Protein AF-A0A0L8VUY5-F1 (afdb_monomer_lite)

Foldseek 3Di:
DDVVVVVVVVVVVPDPDFWPLQPDPLLVLQLLLQCCVVVFPPDPRPDDDPVPRPNNPPDDDDDPPCLCVPQVDGSSNSSSLVSLVVVQVVCVVVVHDRIDHRNHGSFDQDVNFQQVLQLVLLVLQLVLLVVLLVVLVVVLVVVVVVPDPQLLSLLSVLSNQLSVLSNQLSVLSNSCRRHPDPVSVLSNLLSLLSNLLSLLLNLVCVLVVCSVPVVVNVVSVVVSVVVSVVVSVCCVVPNDPVVSVVSSVVSVVSSLVSLQSQLVVQVVLLVVLVVVVVDDDDPVDDSVVSNCLRRVLSNVLSVQLVVLVCLVVVFDADRVVSDTSSSSSSNSVSVSSNSVSSSSVSSSVQCVDPSSVVSVVVVVPPDPPPLVVVLVVVCVVPVDPCQSQPQPNDDPVGDDHHCVVVPPVVVCPVPDDPDPVPDQDVVNVVVVVCVVCVVVVVVVVVVVVVVVVVVVVPDPPDDDDDDDDDDDDDDDDDDDDDDDDDDDDD

Sequence (490 aa):
MRLAVVVTLLVHCFLVTCSPGDNLDEFIDCTYACEYNRRCPNSQINYIDPETNMFHDIEFFDTPPLYSKLLFWDCISDCDYQCQHIITRWRIDEEEEIYQFHGKWPFLRVLGTQEFFSTIFSIGNFIPHYKGFVKFSRIIREEGDRRRKNSRSILIWNYLYVTVAGMLAWTASSVFHCRDLIITEKLDYFFAGLTVLTGFHAIFARMTSMFLYPKIAQAFTASVAAIFALHILRLYVDWSYTYNMRFNIFFGVLQYILLIMLSCQNYHALQKQKLMGEFKKTAYSSFKGQIFKLCVIPILLVIVTTMAMSLELFDFFSYEWQIDAHALWHLCTIWPSWVLYDFFLEDYAYWGSESALNVLWQRMIPAPLDASLLREHAFQGTNDLSTVLSPSTFTDEGGYKPVLKYGLGYFNYGLVIDDEVYDYSVCDIIRGHVYDHFWCYFCCFMILFTIWLISLNWCPSSKKSKFDWSKKKDDFKMEGGDLEYQHVKI

Secondary structure (DSSP, 8-state):
--HHHHHHHHHHTT--PPPGGGG-HHHHHHHHHHHHHTT-TT-------TTT-TTTT--PPPPPHHHHHHH---HHHHHHHHHHHHHHHHHHHTTPPPPPBTTB-----BTTBSSHHHHHHHHHHHHHHHHHHHHHHHHHHHHHTSSS--TTHHHHHHHHHHHHHHHHHHHHHHHHHHS--HHHHHHHHHHHHHHHHHHHHHHHHHHTTGGG-HHHHHHHHHHHHHHHHHHHHHHHHS--HHHHHHHHHHHHHHHHHHHHHHHHHHHHHHHHHHHTT-----SS--HHHHHIIIIIHHHHHHHHHHHHHHHHHH--EETTTTEEHHHHHHHHHHHHHHHHHHHHHHHHHHHTSHHHHHHHHHHHS-SS--HHHHHHHHHHHH--HHHHH-TTS--TTTSPPPHHHH-GGGTGGGSS-S--TT---HHHHHHHHHHHTHHHHHHHHHHHHHHHHHHHH---------------------------------

pLDDT: mean 78.96, std 20.88, range [25.28, 98.56]

Structure (mmCIF, N/CA/C/O backbone):
data_AF-A0A0L8VUY5-F1
#
_entry.id   AF-A0A0L8VUY5-F1
#
loop_
_atom_site.group_PDB
_atom_site.id
_atom_site.type_symbol
_atom_site.label_atom_id
_atom_site.label_alt_id
_atom_site.label_comp_id
_atom_site.label_asym_id
_atom_site.label_entity_id
_atom_site.label_seq_id
_atom_site.pdbx_PDB_ins_code
_atom_site.Cartn_x
_atom_site.Cartn_y
_atom_site.Cartn_z
_atom_site.occupancy
_atom_site.B_iso_or_equiv
_atom_site.auth_seq_id
_atom_site.auth_comp_id
_atom_site.auth_asym_id
_atom_site.auth_atom_id
_atom_site.pdbx_PDB_model_num
ATOM 1 N N . MET A 1 1 ? 25.303 -9.170 22.964 1.00 45.38 1 MET A N 1
ATOM 2 C CA . MET A 1 1 ? 25.628 -8.822 21.560 1.00 45.38 1 MET A CA 1
ATOM 3 C C . MET A 1 1 ? 26.112 -7.387 21.521 1.00 45.38 1 MET A C 1
ATOM 5 O O . MET A 1 1 ? 25.454 -6.525 22.083 1.00 45.38 1 MET A O 1
ATOM 9 N N . ARG A 1 2 ? 27.319 -7.157 20.999 1.00 53.25 2 ARG A N 1
ATOM 10 C CA . ARG A 1 2 ? 28.037 -5.883 21.151 1.00 53.25 2 ARG A CA 1
ATOM 11 C C . ARG A 1 2 ? 27.450 -4.830 20.210 1.00 53.25 2 ARG A C 1
ATOM 13 O O . ARG A 1 2 ? 27.195 -5.144 19.054 1.00 53.25 2 ARG A O 1
ATOM 20 N N . LEU A 1 3 ? 27.308 -3.598 20.704 1.00 47.56 3 LEU A N 1
ATOM 21 C CA . LEU A 1 3 ? 26.887 -2.388 19.980 1.00 47.56 3 LEU A CA 1
ATOM 22 C C . LEU A 1 3 ? 27.551 -2.254 18.596 1.00 47.56 3 LEU A C 1
ATOM 24 O O . LEU A 1 3 ? 26.922 -1.785 17.661 1.00 47.56 3 LEU A O 1
ATOM 28 N N . ALA A 1 4 ? 28.778 -2.761 18.448 1.00 52.78 4 ALA A N 1
ATOM 29 C CA . ALA A 1 4 ? 29.483 -2.863 17.176 1.00 52.78 4 ALA A CA 1
ATOM 30 C C . ALA A 1 4 ? 28.695 -3.632 16.100 1.00 52.78 4 ALA A C 1
ATOM 32 O O . ALA A 1 4 ? 28.599 -3.135 14.998 1.00 52.78 4 ALA A O 1
ATOM 33 N N . VAL A 1 5 ? 28.056 -4.767 16.407 1.00 58.44 5 VAL A N 1
ATOM 34 C CA . VAL A 1 5 ? 27.259 -5.538 15.426 1.00 58.44 5 VAL A CA 1
ATOM 35 C C . VAL A 1 5 ? 26.013 -4.762 14.995 1.00 58.44 5 VAL A C 1
ATOM 37 O O . VAL A 1 5 ? 25.667 -4.759 13.821 1.00 58.44 5 VAL A O 1
ATOM 40 N N . VAL A 1 6 ? 25.371 -4.055 15.931 1.00 57.31 6 VAL A N 1
ATOM 41 C CA . VAL A 1 6 ? 24.210 -3.197 15.637 1.00 57.31 6 VAL A CA 1
ATOM 42 C C . VAL A 1 6 ? 24.633 -2.004 14.781 1.00 57.31 6 VAL A C 1
ATOM 44 O O . VAL A 1 6 ? 23.948 -1.672 13.825 1.00 57.31 6 VAL A O 1
ATOM 47 N N . VAL A 1 7 ? 25.785 -1.397 15.069 1.00 59.66 7 VAL A N 1
ATOM 48 C CA . VAL A 1 7 ? 26.344 -0.300 14.270 1.00 59.66 7 VAL A CA 1
ATOM 49 C C . VAL A 1 7 ? 26.810 -0.796 12.898 1.00 59.66 7 VAL A C 1
ATOM 51 O O . VAL A 1 7 ? 26.544 -0.124 11.915 1.00 59.66 7 VAL A O 1
ATOM 54 N N . THR A 1 8 ? 27.420 -1.977 12.777 1.00 49.09 8 THR A N 1
ATOM 55 C CA . THR A 1 8 ? 27.826 -2.547 11.480 1.00 49.09 8 THR A CA 1
ATOM 56 C C . THR A 1 8 ? 26.617 -2.915 10.616 1.00 49.09 8 THR A C 1
ATOM 58 O O . THR A 1 8 ? 26.648 -2.652 9.415 1.00 49.09 8 THR A O 1
ATOM 61 N N . LEU A 1 9 ? 25.539 -3.438 11.219 1.00 48.81 9 LEU A N 1
ATOM 62 C CA . LEU A 1 9 ? 24.253 -3.662 10.547 1.00 48.81 9 LEU A CA 1
ATOM 63 C C . LEU A 1 9 ? 23.602 -2.337 10.126 1.00 48.81 9 LEU A C 1
ATOM 65 O O . LEU A 1 9 ? 23.176 -2.208 8.987 1.00 48.81 9 LEU A O 1
ATOM 69 N N . LEU A 1 10 ? 23.590 -1.323 10.999 1.00 49.97 10 LEU A N 1
ATOM 70 C CA . LEU A 1 10 ? 23.050 0.002 10.677 1.00 49.97 10 LEU A CA 1
ATOM 71 C C . LEU A 1 10 ? 23.870 0.732 9.604 1.00 49.97 10 LEU A C 1
ATOM 73 O O . LEU A 1 10 ? 23.283 1.452 8.809 1.00 49.97 10 LEU A O 1
ATOM 77 N N . VAL A 1 11 ? 25.194 0.546 9.561 1.00 48.81 11 VAL A N 1
ATOM 78 C CA . VAL A 1 11 ? 26.086 1.150 8.555 1.00 48.81 11 VAL A CA 1
ATOM 79 C C . VAL A 1 11 ? 25.938 0.471 7.187 1.00 48.81 11 VAL A C 1
ATOM 81 O O . VAL A 1 11 ? 25.980 1.165 6.175 1.00 48.81 11 VAL A O 1
ATOM 84 N N . HIS A 1 12 ? 25.668 -0.841 7.130 1.00 44.97 12 HIS A N 1
ATOM 85 C CA . HIS A 1 12 ? 25.336 -1.521 5.866 1.00 44.97 12 HIS A CA 1
ATOM 86 C C . HIS A 1 12 ? 23.971 -1.102 5.295 1.00 44.97 12 HIS A C 1
ATOM 88 O O . HIS A 1 12 ? 23.782 -1.166 4.087 1.00 44.97 12 HIS A O 1
ATOM 94 N N . CYS A 1 13 ? 23.053 -0.576 6.115 1.00 45.94 13 CYS A N 1
ATOM 95 C CA . CYS A 1 13 ? 21.773 -0.028 5.646 1.00 45.94 13 CYS A CA 1
ATOM 96 C C . CYS A 1 13 ? 21.884 1.326 4.906 1.00 45.94 13 CYS A C 1
ATOM 98 O O . CYS A 1 13 ? 20.852 1.911 4.572 1.00 45.94 13 CYS A O 1
ATOM 100 N N . PHE A 1 14 ? 23.092 1.866 4.690 1.00 46.09 14 PHE A N 1
ATOM 101 C CA . PHE A 1 14 ? 23.304 3.152 4.005 1.00 46.09 14 PHE A CA 1
ATOM 102 C C . PHE A 1 14 ? 23.888 3.038 2.593 1.00 46.09 14 PHE A C 1
ATOM 104 O O . PHE A 1 14 ? 24.058 4.066 1.937 1.00 46.09 14 PHE A O 1
ATOM 111 N N . LEU A 1 15 ? 24.169 1.831 2.099 1.00 44.66 15 LEU A N 1
ATOM 112 C CA . LEU A 1 15 ? 24.541 1.645 0.700 1.00 44.66 15 LEU A CA 1
ATOM 113 C C . LEU A 1 15 ? 23.259 1.475 -0.117 1.00 44.66 15 LEU A C 1
ATOM 115 O O . LEU A 1 15 ? 22.697 0.390 -0.194 1.00 44.66 15 LEU A O 1
ATOM 119 N N . VAL A 1 16 ? 22.766 2.580 -0.680 1.00 52.66 16 VAL A N 1
ATOM 120 C CA . VAL A 1 16 ? 21.762 2.528 -1.747 1.00 52.66 16 VAL A CA 1
ATOM 121 C C . VAL A 1 16 ? 22.518 2.179 -3.020 1.00 52.66 16 VAL A C 1
ATOM 123 O O . VAL A 1 16 ? 23.128 3.046 -3.643 1.00 52.66 16 VAL A O 1
ATOM 126 N N . THR A 1 17 ? 22.558 0.898 -3.353 1.00 59.62 17 THR A N 1
ATOM 127 C CA . THR A 1 17 ? 23.050 0.432 -4.648 1.00 59.62 17 THR A CA 1
ATOM 128 C C . THR A 1 17 ? 21.897 0.497 -5.645 1.00 59.62 17 THR A C 1
ATOM 130 O O . THR A 1 17 ? 20.778 0.112 -5.308 1.00 59.62 17 THR A O 1
ATOM 133 N N . CYS A 1 18 ? 22.149 1.003 -6.854 1.00 72.50 18 CYS A N 1
ATOM 134 C CA . CYS A 1 18 ? 21.239 0.779 -7.980 1.00 72.50 18 CYS A CA 1
ATOM 135 C C . CYS A 1 18 ? 21.115 -0.726 -8.257 1.00 72.50 18 CYS A C 1
ATOM 137 O O . CYS A 1 18 ? 21.911 -1.525 -7.745 1.00 72.50 18 CYS A O 1
ATOM 139 N N . SER A 1 19 ? 20.108 -1.119 -9.036 1.00 86.19 19 SER A N 1
ATOM 140 C CA . SER A 1 19 ? 19.953 -2.527 -9.367 1.00 86.19 19 SER A CA 1
ATOM 141 C C . SER A 1 19 ? 21.180 -3.007 -10.149 1.00 86.19 19 SER A C 1
ATOM 143 O O . SER A 1 19 ? 21.638 -2.300 -11.047 1.00 86.19 19 SER A O 1
ATOM 145 N N . PRO A 1 20 ? 21.746 -4.186 -9.828 1.00 90.56 20 PRO A N 1
ATOM 146 C CA . PRO A 1 20 ? 22.964 -4.660 -10.482 1.00 90.56 20 PRO A CA 1
ATOM 147 C C . PRO A 1 20 ? 22.851 -4.741 -12.009 1.00 90.56 20 PRO A C 1
ATOM 149 O O . PRO A 1 20 ? 23.832 -4.467 -12.696 1.00 90.56 20 PRO A O 1
ATOM 152 N N . GLY A 1 21 ? 21.656 -5.048 -12.530 1.00 92.62 21 GLY A N 1
ATOM 153 C CA . GLY A 1 21 ? 21.383 -5.115 -13.965 1.00 92.62 21 GLY A CA 1
ATOM 154 C C . GLY A 1 21 ? 21.573 -3.784 -14.694 1.00 92.62 21 GLY A C 1
ATOM 155 O O . GLY A 1 21 ? 21.979 -3.790 -15.852 1.00 92.62 21 GLY A O 1
ATOM 156 N N . ASP A 1 22 ? 21.377 -2.652 -14.010 1.00 92.44 22 ASP A N 1
ATOM 157 C CA . ASP A 1 22 ? 21.511 -1.311 -14.601 1.00 92.44 22 ASP A CA 1
ATOM 158 C C . ASP A 1 22 ? 22.969 -0.965 -14.945 1.00 92.44 22 ASP A C 1
ATOM 160 O O . ASP A 1 22 ? 23.220 -0.065 -15.743 1.00 92.44 22 ASP A O 1
ATOM 164 N N . ASN A 1 23 ? 23.930 -1.667 -14.335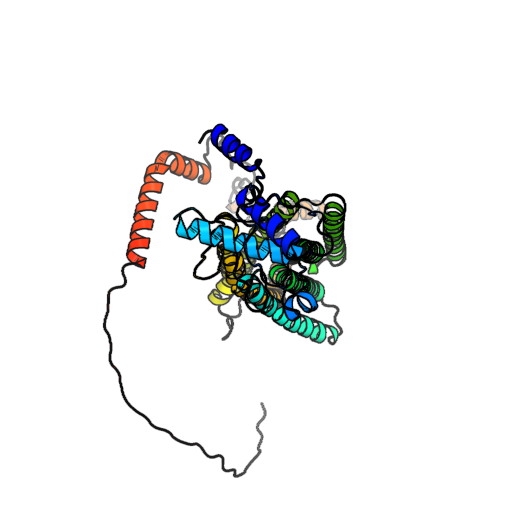 1.00 93.56 23 ASN A N 1
ATOM 165 C CA . ASN A 1 23 ? 25.363 -1.454 -14.539 1.00 93.56 23 ASN A CA 1
ATOM 166 C C . ASN A 1 23 ? 26.005 -2.506 -15.454 1.00 93.56 23 ASN A C 1
ATOM 168 O O . ASN A 1 23 ? 27.230 -2.528 -15.558 1.00 93.56 23 ASN A O 1
ATOM 172 N N . LEU A 1 24 ? 25.223 -3.409 -16.051 1.00 94.94 24 LEU A N 1
ATOM 173 C CA . LEU A 1 24 ? 25.758 -4.378 -17.003 1.00 94.94 24 LEU A CA 1
ATOM 174 C C . LEU A 1 24 ? 26.096 -3.673 -18.319 1.00 94.94 24 LEU A C 1
ATOM 176 O O . LEU A 1 24 ? 25.212 -3.087 -18.951 1.00 94.94 24 LEU A O 1
ATOM 180 N N . ASP A 1 25 ? 27.353 -3.774 -18.750 1.00 94.88 25 ASP A N 1
ATOM 181 C CA . ASP A 1 25 ? 27.808 -3.219 -20.029 1.00 94.88 25 ASP A CA 1
ATOM 182 C C . ASP A 1 25 ? 26.993 -3.818 -21.187 1.00 94.88 25 ASP A C 1
ATOM 184 O O . ASP A 1 25 ? 26.555 -3.102 -22.084 1.00 94.88 25 ASP A O 1
ATOM 188 N N . GLU A 1 26 ? 26.662 -5.110 -21.108 1.00 95.06 26 GLU A N 1
ATOM 189 C CA . GLU A 1 26 ? 25.863 -5.806 -22.115 1.00 95.06 26 GLU A CA 1
ATOM 190 C C . GLU A 1 26 ? 24.422 -5.276 -22.181 1.00 95.06 26 GLU A C 1
ATOM 192 O O . GLU A 1 26 ? 23.820 -5.211 -23.254 1.00 95.06 26 GLU A O 1
ATOM 197 N N . PHE A 1 27 ? 23.848 -4.874 -21.042 1.00 96.62 27 PHE A N 1
ATOM 198 C CA . PHE A 1 27 ? 22.516 -4.270 -21.007 1.00 96.62 27 PHE A CA 1
ATOM 199 C C . PHE A 1 27 ? 22.527 -2.881 -21.652 1.00 96.62 27 PHE A C 1
ATOM 201 O O . PHE A 1 27 ? 21.673 -2.584 -22.493 1.00 96.62 27 PHE A O 1
ATOM 208 N N . ILE A 1 28 ? 23.527 -2.061 -21.322 1.00 95.44 28 ILE A N 1
ATOM 209 C CA . ILE A 1 28 ? 23.711 -0.729 -21.908 1.00 95.44 28 ILE A CA 1
ATOM 210 C C . ILE A 1 28 ? 23.918 -0.847 -23.425 1.00 95.44 28 ILE A C 1
ATOM 212 O O . ILE A 1 28 ? 23.200 -0.206 -24.196 1.00 95.44 28 ILE A O 1
ATOM 216 N N . ASP A 1 29 ? 24.806 -1.732 -23.873 1.00 96.00 29 ASP A N 1
ATOM 217 C CA . ASP A 1 29 ? 25.070 -1.950 -25.295 1.00 96.00 29 ASP A CA 1
ATOM 218 C C . ASP A 1 29 ? 23.833 -2.448 -26.048 1.00 96.00 29 ASP A C 1
ATOM 220 O O . ASP A 1 29 ? 23.552 -1.974 -27.155 1.00 96.00 29 ASP A O 1
ATOM 224 N N . CYS A 1 30 ? 23.052 -3.353 -25.450 1.00 97.31 30 CYS A N 1
ATOM 225 C CA . CYS A 1 30 ? 21.800 -3.813 -26.040 1.00 97.31 30 CYS A CA 1
ATOM 226 C C . CYS A 1 30 ? 20.806 -2.660 -26.221 1.00 97.31 30 CYS A C 1
ATOM 228 O O . CYS A 1 30 ? 20.220 -2.514 -27.299 1.00 97.31 30 CYS A O 1
ATOM 230 N N . THR A 1 31 ? 20.609 -1.826 -25.192 1.00 96.88 31 THR A N 1
ATOM 231 C CA . THR A 1 31 ? 19.651 -0.708 -25.273 1.00 96.88 31 THR A CA 1
ATOM 232 C C . THR A 1 31 ? 20.057 0.297 -26.347 1.00 96.88 31 THR A C 1
ATOM 234 O O . THR A 1 31 ? 19.215 0.701 -27.152 1.00 96.88 31 THR A O 1
ATOM 237 N N . TYR A 1 32 ? 21.352 0.606 -26.463 1.00 96.44 32 TYR A N 1
ATOM 238 C CA . TYR A 1 32 ? 21.877 1.472 -27.521 1.00 96.44 32 TYR A CA 1
ATOM 239 C C . TYR A 1 32 ? 21.669 0.880 -28.914 1.00 96.44 32 TYR A C 1
ATOM 241 O O . TYR A 1 32 ? 21.226 1.593 -29.820 1.00 96.44 32 TYR A O 1
ATOM 249 N N . ALA A 1 33 ? 21.927 -0.420 -29.090 1.00 96.88 33 ALA A N 1
ATOM 250 C CA . ALA A 1 33 ? 21.683 -1.100 -30.356 1.00 96.88 33 ALA A CA 1
ATOM 251 C C . ALA A 1 33 ? 20.199 -1.071 -30.744 1.00 96.88 33 ALA A C 1
ATOM 253 O O . ALA A 1 33 ? 19.863 -0.744 -31.883 1.00 96.88 33 ALA A O 1
ATOM 254 N N . CYS A 1 34 ? 19.304 -1.336 -29.789 1.00 97.25 34 CYS A N 1
ATOM 255 C CA . CYS A 1 34 ? 17.865 -1.304 -30.022 1.00 97.25 34 CYS A CA 1
ATOM 256 C C . CYS A 1 34 ? 17.373 0.089 -30.419 1.00 97.25 34 CYS A C 1
ATOM 258 O O . CYS A 1 34 ? 16.677 0.236 -31.429 1.00 97.25 34 CYS A O 1
ATOM 260 N N . GLU A 1 35 ? 17.757 1.120 -29.661 1.00 96.69 35 GLU A N 1
ATOM 261 C CA . GLU A 1 35 ? 17.345 2.497 -29.927 1.00 96.69 35 GLU A CA 1
ATOM 262 C C . GLU A 1 35 ? 17.842 3.000 -31.288 1.00 96.69 35 GLU A C 1
ATOM 264 O O . GLU A 1 35 ? 17.083 3.650 -32.019 1.00 96.69 35 GLU A O 1
ATOM 269 N N . TYR A 1 36 ? 19.081 2.653 -31.652 1.00 95.62 36 TYR A N 1
ATOM 270 C CA . TYR A 1 36 ? 19.677 2.990 -32.941 1.00 95.62 36 TYR A CA 1
ATOM 271 C C . TYR A 1 36 ? 18.992 2.260 -34.105 1.00 95.62 36 TYR A C 1
ATOM 273 O O . TYR A 1 36 ? 18.523 2.906 -35.049 1.00 95.62 36 TYR A O 1
ATOM 281 N N . ASN A 1 37 ? 18.869 0.930 -34.026 1.00 94.19 37 ASN A N 1
ATOM 282 C CA . ASN A 1 37 ? 18.306 0.099 -35.096 1.00 94.19 37 ASN A CA 1
ATOM 283 C C . ASN A 1 37 ? 16.838 0.446 -35.370 1.00 94.19 37 ASN A C 1
ATOM 285 O O . ASN A 1 37 ? 16.422 0.553 -36.527 1.00 94.19 37 ASN A O 1
ATOM 289 N N . ARG A 1 38 ? 16.060 0.695 -34.310 1.00 94.38 38 ARG A N 1
ATOM 290 C CA . ARG A 1 38 ? 14.642 1.069 -34.407 1.00 94.38 38 ARG A CA 1
ATOM 291 C C . ARG A 1 38 ? 14.414 2.560 -34.651 1.00 94.38 38 ARG A C 1
ATOM 293 O O . ARG A 1 38 ? 13.273 2.968 -34.864 1.00 94.38 38 ARG A O 1
ATOM 300 N N . ARG A 1 39 ? 15.477 3.376 -34.645 1.00 94.38 39 ARG A N 1
ATOM 301 C CA . ARG A 1 39 ? 15.428 4.842 -34.799 1.00 94.38 39 ARG A CA 1
ATOM 302 C C . ARG A 1 39 ? 14.413 5.469 -33.845 1.00 94.38 39 ARG A C 1
ATOM 304 O O . ARG A 1 39 ? 13.501 6.190 -34.264 1.00 94.38 39 ARG A O 1
ATOM 311 N N . CYS A 1 40 ? 14.546 5.142 -32.563 1.00 95.06 40 CYS A N 1
ATOM 312 C CA . CYS A 1 40 ? 13.571 5.537 -31.560 1.00 95.06 40 CYS A CA 1
ATOM 313 C C . CYS A 1 40 ? 13.416 7.069 -31.478 1.00 95.06 40 CYS A C 1
ATOM 315 O O . CYS A 1 40 ? 14.410 7.793 -31.366 1.00 95.06 40 CYS A O 1
ATOM 317 N N . PRO A 1 41 ? 12.176 7.598 -31.480 1.00 92.25 41 PRO A N 1
ATOM 318 C CA . PRO A 1 41 ? 11.944 9.022 -31.267 1.00 92.25 41 PRO A CA 1
ATOM 319 C C . PRO A 1 41 ? 12.504 9.480 -29.916 1.00 92.25 41 PRO A C 1
ATOM 321 O O . PRO A 1 41 ? 12.268 8.827 -28.903 1.00 92.25 41 PRO A O 1
ATOM 324 N N . ASN A 1 42 ? 13.182 10.632 -29.899 1.00 90.81 42 ASN A N 1
ATOM 325 C CA . ASN A 1 42 ? 13.836 11.233 -28.724 1.00 90.81 42 ASN A CA 1
ATOM 326 C C . ASN A 1 42 ? 15.066 10.484 -28.180 1.00 90.81 42 ASN A C 1
ATOM 328 O O . ASN A 1 42 ? 15.609 10.912 -27.161 1.00 90.81 42 ASN A O 1
ATOM 332 N N . SER A 1 43 ? 15.535 9.429 -28.854 1.00 93.31 43 SER A N 1
ATOM 333 C CA . SER A 1 43 ? 16.824 8.825 -28.516 1.00 93.31 43 SER A CA 1
ATOM 334 C C . SER A 1 43 ? 17.969 9.790 -28.835 1.00 93.31 43 SER A C 1
ATOM 336 O O . SER A 1 43 ? 17.934 10.523 -29.827 1.00 93.31 43 SER A O 1
ATOM 338 N N . GLN A 1 44 ? 18.992 9.794 -27.980 1.00 93.25 44 GLN A N 1
ATOM 339 C CA . GLN A 1 44 ? 20.245 10.517 -28.223 1.00 93.25 44 GLN A CA 1
ATOM 340 C C . GLN A 1 44 ? 21.284 9.646 -28.952 1.00 93.25 44 GLN A C 1
ATOM 342 O O . GLN A 1 44 ? 22.345 10.146 -29.337 1.00 93.25 44 GLN A O 1
ATOM 347 N N . ILE A 1 45 ? 20.977 8.363 -29.166 1.00 92.94 45 ILE A N 1
ATOM 348 C CA . ILE A 1 45 ? 21.870 7.388 -29.785 1.00 92.94 45 ILE A CA 1
ATOM 349 C C . ILE A 1 45 ? 21.745 7.488 -31.305 1.00 92.94 45 ILE A C 1
ATOM 351 O O . ILE A 1 45 ? 20.756 7.088 -31.911 1.00 92.94 45 ILE A O 1
ATOM 355 N N . ASN A 1 46 ? 22.778 8.052 -31.928 1.00 89.12 46 ASN A N 1
ATOM 356 C CA . ASN A 1 46 ? 22.824 8.290 -33.375 1.00 89.12 46 ASN A CA 1
ATOM 357 C C . ASN A 1 46 ? 23.869 7.430 -34.093 1.00 89.12 46 ASN A C 1
ATOM 359 O O . ASN A 1 46 ? 24.004 7.520 -35.313 1.00 89.12 46 ASN A O 1
ATOM 363 N N . TYR A 1 47 ? 24.635 6.643 -33.341 1.00 90.88 47 TYR A N 1
ATOM 364 C CA . TYR A 1 47 ? 25.676 5.768 -33.854 1.00 90.88 47 TYR A CA 1
ATOM 365 C C . TYR A 1 47 ? 25.957 4.662 -32.839 1.00 90.88 47 TYR A C 1
ATOM 367 O O . TYR A 1 47 ? 26.085 4.945 -31.648 1.00 90.88 47 TYR A O 1
ATOM 375 N N . ILE A 1 48 ? 26.094 3.438 -33.336 1.00 92.88 48 ILE A N 1
ATOM 376 C CA . ILE A 1 48 ? 26.687 2.306 -32.627 1.00 92.88 48 ILE A CA 1
ATOM 377 C C . ILE A 1 48 ? 27.833 1.787 -33.490 1.00 92.88 48 ILE A C 1
ATOM 379 O O . ILE A 1 48 ? 27.738 1.821 -34.718 1.00 92.88 48 ILE A O 1
ATOM 383 N N . ASP A 1 49 ? 28.913 1.343 -32.862 1.00 91.06 49 ASP A N 1
ATOM 384 C CA . ASP A 1 49 ? 30.037 0.741 -33.570 1.00 91.06 49 ASP A CA 1
ATOM 385 C C . ASP A 1 49 ? 29.796 -0.772 -33.744 1.00 91.06 49 ASP A C 1
ATOM 387 O O . ASP A 1 49 ? 29.747 -1.487 -32.740 1.00 91.06 49 ASP A O 1
ATOM 391 N N . PRO A 1 50 ? 29.638 -1.277 -34.986 1.00 90.00 50 PRO A N 1
ATOM 392 C CA . PRO A 1 50 ? 29.380 -2.696 -35.243 1.00 90.00 50 PRO A CA 1
ATOM 393 C C . PRO A 1 50 ? 30.505 -3.633 -34.790 1.00 90.00 50 PRO A C 1
ATOM 395 O O . PRO A 1 50 ? 30.259 -4.818 -34.585 1.00 90.00 50 PRO A O 1
ATOM 398 N N . GLU A 1 51 ? 31.740 -3.132 -34.656 1.00 90.50 51 GLU A N 1
ATOM 399 C CA . GLU A 1 51 ? 32.879 -3.957 -34.231 1.00 90.50 51 GLU A CA 1
ATOM 400 C C . GLU A 1 51 ? 32.887 -4.214 -32.718 1.00 90.50 51 GLU A C 1
ATOM 402 O O . GLU A 1 51 ? 33.407 -5.236 -32.272 1.00 90.50 51 GLU A O 1
ATOM 407 N N . THR A 1 52 ? 32.315 -3.300 -31.930 1.00 91.25 52 THR A N 1
ATOM 408 C CA . THR A 1 52 ? 32.332 -3.365 -30.461 1.00 91.25 52 THR A CA 1
ATOM 409 C C . THR A 1 52 ? 30.981 -3.735 -29.863 1.00 91.25 52 THR A C 1
ATOM 411 O O . THR A 1 52 ? 30.942 -4.452 -28.868 1.00 91.25 52 THR A O 1
ATOM 414 N N . ASN A 1 53 ? 29.870 -3.322 -30.479 1.00 92.81 53 ASN A N 1
ATOM 415 C CA . ASN A 1 53 ? 28.534 -3.635 -29.984 1.00 92.81 53 ASN A CA 1
ATOM 416 C C . ASN A 1 53 ? 28.046 -4.994 -30.519 1.00 92.81 53 ASN A C 1
ATOM 418 O O . ASN A 1 53 ? 27.663 -5.143 -31.684 1.00 92.81 53 ASN A O 1
ATOM 422 N N . MET A 1 54 ? 28.002 -5.991 -29.636 1.00 93.50 54 MET A N 1
ATOM 423 C CA . MET A 1 54 ? 27.588 -7.353 -29.988 1.00 93.50 54 MET A CA 1
ATOM 424 C C . MET A 1 54 ? 26.102 -7.498 -30.359 1.00 93.50 54 MET A C 1
ATOM 426 O O . MET A 1 54 ? 25.710 -8.514 -30.929 1.00 93.50 54 MET A O 1
ATOM 430 N N . PHE A 1 55 ? 25.272 -6.496 -30.060 1.00 95.38 55 PHE A N 1
ATOM 431 C CA . PHE A 1 55 ? 23.832 -6.501 -30.319 1.00 95.38 55 PHE A CA 1
ATOM 432 C C . PHE A 1 55 ? 23.459 -5.787 -31.630 1.00 95.38 55 PHE A C 1
ATOM 434 O O . PHE A 1 55 ? 22.273 -5.693 -31.948 1.00 95.38 55 PHE A O 1
ATOM 441 N N . HIS A 1 56 ? 24.436 -5.298 -32.410 1.00 91.38 56 HIS A N 1
ATOM 442 C CA . HIS A 1 56 ? 24.173 -4.485 -33.606 1.00 91.38 56 HIS A CA 1
ATOM 443 C C . HIS A 1 56 ? 23.337 -5.207 -34.679 1.00 91.38 56 HIS A C 1
ATOM 445 O O . HIS A 1 56 ? 22.522 -4.567 -35.342 1.00 91.38 56 HIS A O 1
ATOM 451 N N . ASP A 1 57 ? 23.503 -6.526 -34.811 1.00 91.38 57 ASP A N 1
ATOM 452 C CA . ASP A 1 57 ? 22.808 -7.371 -35.794 1.00 91.38 57 ASP A CA 1
ATOM 453 C C . ASP A 1 57 ? 21.488 -7.971 -35.271 1.00 91.38 57 ASP A C 1
ATOM 455 O O . ASP A 1 57 ? 20.809 -8.708 -35.991 1.00 91.38 57 ASP A O 1
ATOM 459 N N . ILE A 1 58 ? 21.097 -7.691 -34.021 1.00 93.06 58 ILE A N 1
ATOM 460 C CA . ILE A 1 58 ? 19.849 -8.226 -33.465 1.00 93.06 58 ILE A CA 1
ATOM 461 C C . ILE A 1 58 ? 18.642 -7.497 -34.061 1.00 93.06 58 ILE A C 1
ATOM 463 O O . ILE A 1 58 ? 18.550 -6.266 -34.059 1.00 93.06 58 ILE A O 1
ATOM 467 N N . GLU A 1 59 ? 17.670 -8.282 -34.527 1.00 93.25 59 GLU A N 1
ATOM 468 C CA . GLU A 1 59 ? 16.365 -7.780 -34.945 1.00 93.25 59 GLU A CA 1
ATOM 469 C C . GLU A 1 59 ? 15.469 -7.559 -33.718 1.00 93.25 59 GLU A C 1
ATOM 471 O O . GLU A 1 59 ? 15.013 -8.504 -33.070 1.00 93.25 59 GLU A O 1
ATOM 476 N N . PHE A 1 60 ? 15.217 -6.291 -33.400 1.00 95.31 60 PHE A N 1
ATOM 477 C CA . PHE A 1 60 ? 14.316 -5.888 -32.324 1.00 95.31 60 PHE A CA 1
ATOM 478 C C . PHE A 1 60 ? 12.887 -5.715 -32.838 1.00 95.31 60 PHE A C 1
ATOM 480 O O . PHE A 1 60 ? 12.656 -5.257 -33.958 1.00 95.31 60 PHE A O 1
ATOM 487 N N . PHE A 1 61 ? 11.906 -6.030 -31.996 1.00 93.25 61 PHE A N 1
ATOM 488 C CA . PHE A 1 61 ? 10.498 -5.944 -32.370 1.00 93.25 61 PHE A CA 1
ATOM 489 C C . PHE A 1 61 ? 9.963 -4.523 -32.239 1.00 93.25 61 PHE A C 1
ATOM 491 O O . PHE A 1 61 ? 10.289 -3.816 -31.288 1.00 93.25 61 PHE A O 1
ATOM 498 N N . ASP A 1 62 ? 9.069 -4.127 -33.143 1.00 92.69 62 ASP A N 1
ATOM 499 C CA . ASP A 1 62 ? 8.341 -2.871 -33.005 1.00 92.69 62 ASP A CA 1
ATOM 500 C C . ASP A 1 62 ? 7.322 -2.908 -31.863 1.00 92.69 62 ASP A C 1
ATOM 502 O O . ASP A 1 62 ? 6.653 -3.915 -31.615 1.00 92.69 62 ASP A O 1
ATOM 506 N N . THR A 1 63 ? 7.141 -1.760 -31.210 1.00 91.62 63 THR A N 1
ATOM 507 C CA . THR A 1 63 ? 6.191 -1.606 -30.111 1.00 91.62 63 THR A CA 1
ATOM 508 C C . THR A 1 63 ? 4.768 -1.767 -30.650 1.00 91.62 63 THR A C 1
ATOM 510 O O . THR A 1 63 ? 4.335 -0.970 -31.492 1.00 91.62 63 THR A O 1
ATOM 513 N N . PRO A 1 64 ? 3.986 -2.744 -30.158 1.00 91.44 64 PRO A N 1
ATOM 514 C CA . PRO A 1 64 ? 2.627 -2.949 -30.635 1.00 91.44 64 PRO A CA 1
ATOM 515 C C . PRO A 1 64 ? 1.768 -1.680 -30.472 1.00 91.44 64 PRO A C 1
ATOM 517 O O . PRO A 1 64 ? 1.768 -1.083 -29.388 1.00 91.44 64 PRO A O 1
ATOM 520 N N . PRO A 1 65 ? 0.959 -1.280 -31.478 1.00 89.31 65 PRO A N 1
ATOM 521 C CA . PRO A 1 65 ? 0.160 -0.051 -31.410 1.00 89.31 65 PRO A CA 1
ATOM 522 C C . PRO A 1 65 ? -0.787 0.009 -30.209 1.00 89.31 65 PRO A C 1
ATOM 524 O O . PRO A 1 65 ? -1.084 1.091 -29.706 1.00 89.31 65 PRO A O 1
ATOM 527 N N . LEU A 1 66 ? -1.263 -1.152 -29.748 1.00 88.75 66 LEU A N 1
ATOM 528 C CA . LEU A 1 66 ? -2.100 -1.269 -28.558 1.00 88.75 66 LEU A CA 1
ATOM 529 C C . LEU A 1 66 ? -1.340 -0.846 -27.295 1.00 88.75 66 LEU A C 1
ATOM 531 O O . LEU A 1 66 ? -1.864 -0.071 -26.500 1.00 88.75 66 LEU A O 1
ATOM 535 N N . TYR A 1 67 ? -0.102 -1.315 -27.134 1.00 90.38 67 TYR A N 1
ATOM 536 C CA . TYR A 1 67 ? 0.729 -1.028 -25.963 1.00 90.38 67 TYR A CA 1
ATOM 537 C C . TYR A 1 67 ? 1.188 0.425 -25.961 1.00 90.38 67 TYR A C 1
ATOM 539 O O . TYR A 1 67 ? 1.133 1.083 -24.926 1.00 90.38 67 TYR A O 1
ATOM 547 N N . SER A 1 68 ? 1.535 0.958 -27.132 1.00 87.94 68 SER A N 1
ATOM 548 C CA . SER A 1 68 ? 1.912 2.363 -27.259 1.00 87.94 68 SER A CA 1
ATOM 549 C C . SER A 1 68 ? 0.746 3.316 -26.969 1.00 87.94 68 SER A C 1
ATOM 551 O O . SER A 1 68 ? 0.901 4.268 -26.208 1.00 87.94 68 SER A O 1
ATOM 553 N N . LYS A 1 69 ? -0.454 3.044 -27.506 1.00 87.62 69 LYS A N 1
ATOM 554 C CA . LYS A 1 69 ? -1.609 3.950 -27.355 1.00 87.62 69 LYS A CA 1
ATOM 555 C C . LYS A 1 69 ? -2.347 3.819 -26.025 1.00 87.62 69 LYS A C 1
ATOM 557 O O . LYS A 1 69 ? -2.868 4.821 -25.548 1.00 87.62 69 LYS A O 1
ATOM 562 N N . LEU A 1 70 ? -2.464 2.610 -25.468 1.00 86.75 70 LEU A N 1
ATOM 563 C CA . LEU A 1 70 ? -3.231 2.384 -24.235 1.00 86.75 70 LEU A CA 1
ATOM 564 C C . LEU A 1 70 ? -2.368 2.403 -22.976 1.00 86.75 70 LEU A C 1
ATOM 566 O O . LEU A 1 70 ? -2.843 2.843 -21.934 1.00 86.75 70 LEU A O 1
ATOM 570 N N . LEU A 1 71 ? -1.132 1.911 -23.064 1.00 88.69 71 LEU A N 1
ATOM 571 C CA . LEU A 1 71 ? -0.248 1.709 -21.914 1.00 88.69 71 LEU A CA 1
ATOM 572 C C . LEU A 1 71 ? 1.027 2.554 -21.996 1.00 88.69 71 LEU A C 1
ATOM 574 O O . LEU A 1 71 ? 1.922 2.376 -21.183 1.00 88.69 71 LEU A O 1
ATOM 578 N N . PHE A 1 72 ? 1.115 3.486 -22.950 1.00 91.75 72 PHE A N 1
ATOM 579 C CA . PHE A 1 72 ? 2.221 4.442 -23.062 1.00 91.75 72 PHE A CA 1
ATOM 580 C C . PHE A 1 72 ? 3.609 3.780 -23.078 1.00 91.75 72 PHE A C 1
ATOM 582 O O . PHE A 1 72 ? 4.564 4.292 -22.492 1.00 91.75 72 PHE A O 1
ATOM 589 N N . TRP A 1 73 ? 3.721 2.624 -23.733 1.00 92.12 73 TRP A N 1
ATOM 590 C CA . TRP A 1 73 ? 5.017 2.066 -24.110 1.00 92.12 73 TRP A CA 1
ATOM 591 C C . TRP A 1 73 ? 5.560 2.863 -25.296 1.00 92.12 73 TRP A C 1
ATOM 593 O O . TRP A 1 73 ? 5.003 2.824 -26.397 1.00 92.12 73 TRP A O 1
ATOM 603 N N . ASP A 1 74 ? 6.606 3.643 -25.055 1.00 93.38 74 ASP A N 1
ATOM 604 C CA . ASP A 1 74 ? 7.364 4.298 -26.115 1.00 93.38 74 ASP A CA 1
ATOM 605 C C . ASP A 1 74 ? 8.497 3.389 -26.609 1.00 93.38 74 ASP A C 1
ATOM 607 O O . ASP A 1 74 ? 8.747 2.316 -26.061 1.00 93.38 74 ASP A O 1
ATOM 611 N N . CYS A 1 75 ? 9.157 3.802 -27.689 1.00 94.88 75 CYS A N 1
ATOM 612 C CA . CYS A 1 75 ? 10.204 3.000 -28.317 1.00 94.88 75 CYS A CA 1
ATOM 613 C C . CYS A 1 75 ? 11.374 2.729 -27.358 1.00 94.88 75 CYS A C 1
ATOM 615 O O . CYS A 1 75 ? 11.851 1.603 -27.296 1.00 94.88 75 CYS A O 1
ATOM 617 N N . ILE A 1 76 ? 11.774 3.734 -26.569 1.00 95.56 76 ILE A N 1
ATOM 618 C CA . ILE A 1 76 ? 12.896 3.645 -25.624 1.00 95.56 76 ILE A CA 1
ATOM 619 C C . ILE A 1 76 ? 12.568 2.667 -24.490 1.00 95.56 76 ILE A C 1
ATOM 621 O O . ILE A 1 76 ? 13.315 1.722 -24.266 1.00 95.56 76 ILE A O 1
ATOM 625 N N . SER A 1 77 ? 11.417 2.815 -23.824 1.00 94.38 77 SER A N 1
ATOM 626 C CA . SER A 1 77 ? 11.014 1.889 -22.753 1.00 94.38 77 SER A CA 1
ATOM 627 C C . SER A 1 77 ? 10.741 0.472 -23.257 1.00 94.38 77 SER A C 1
ATOM 629 O O . SER A 1 77 ? 10.921 -0.494 -22.522 1.00 94.38 77 SER A O 1
ATOM 631 N N . ASP A 1 78 ? 10.311 0.317 -24.509 1.00 95.25 78 ASP A N 1
ATOM 632 C CA . ASP A 1 78 ? 10.156 -0.998 -25.121 1.00 95.25 78 ASP A CA 1
ATOM 633 C C . ASP A 1 78 ? 11.503 -1.632 -25.513 1.00 95.25 78 ASP A C 1
ATOM 635 O O . ASP A 1 78 ? 11.630 -2.852 -25.438 1.00 95.25 78 ASP A O 1
ATOM 639 N N . CYS A 1 79 ? 12.506 -0.829 -25.884 1.00 96.56 79 CYS A N 1
ATOM 640 C CA . CYS A 1 79 ? 13.887 -1.279 -26.070 1.00 96.56 79 CYS A CA 1
ATOM 641 C C . CYS A 1 79 ? 14.526 -1.728 -24.757 1.00 96.56 79 CYS A C 1
ATOM 643 O O . CYS A 1 79 ? 15.063 -2.832 -24.697 1.00 96.56 79 CYS A O 1
ATOM 645 N N . ASP A 1 80 ? 14.391 -0.919 -23.705 1.00 96.19 80 ASP A N 1
ATOM 646 C CA . ASP A 1 80 ? 14.799 -1.263 -22.343 1.00 96.19 80 ASP A CA 1
ATOM 647 C C . ASP A 1 80 ? 14.205 -2.622 -21.933 1.00 96.19 80 ASP A C 1
ATOM 649 O O . ASP A 1 80 ? 14.941 -3.566 -21.655 1.00 96.19 80 ASP A O 1
ATOM 653 N N . TYR A 1 81 ? 12.886 -2.789 -22.078 1.00 96.00 81 TYR A N 1
ATOM 654 C CA . TYR A 1 81 ? 12.195 -4.055 -21.820 1.00 96.00 81 TYR A CA 1
ATOM 655 C C . TYR A 1 81 ? 12.745 -5.246 -22.626 1.00 96.00 81 TYR A C 1
ATOM 657 O O . TYR A 1 81 ? 12.972 -6.326 -22.074 1.00 96.00 81 TYR A O 1
ATOM 665 N N . GLN A 1 82 ? 12.930 -5.089 -23.942 1.00 96.69 82 GLN A N 1
ATOM 666 C CA . GLN A 1 82 ? 13.444 -6.172 -24.787 1.00 96.69 82 GLN A CA 1
ATOM 667 C C . GLN A 1 82 ? 14.852 -6.584 -24.353 1.00 96.69 82 GLN A C 1
ATOM 669 O O . GLN A 1 82 ? 15.129 -7.780 -24.242 1.00 96.69 82 GLN A O 1
ATOM 674 N N . CYS A 1 83 ? 15.704 -5.612 -24.033 1.00 97.50 83 CYS A N 1
ATOM 675 C CA . CYS A 1 83 ? 17.063 -5.858 -23.576 1.00 97.50 83 CYS A CA 1
ATOM 676 C C . CYS A 1 83 ? 17.121 -6.502 -22.195 1.00 97.50 83 CYS A C 1
ATOM 678 O O . CYS A 1 83 ? 17.862 -7.469 -22.036 1.00 97.50 83 CYS A O 1
ATOM 680 N N . GLN A 1 84 ? 16.278 -6.092 -21.241 1.00 96.88 84 GLN A N 1
ATOM 681 C CA . GLN A 1 84 ? 16.159 -6.795 -19.959 1.00 96.88 84 GLN A CA 1
ATOM 682 C C . GLN A 1 84 ? 15.900 -8.292 -20.181 1.00 96.88 84 GLN A C 1
ATOM 684 O O . GLN A 1 84 ? 16.529 -9.136 -19.546 1.00 96.88 84 GLN A O 1
ATOM 689 N N . HIS A 1 85 ? 15.023 -8.650 -21.124 1.00 96.00 85 HIS A N 1
ATOM 690 C CA . HIS A 1 85 ? 14.714 -10.049 -21.420 1.00 96.00 85 HIS A CA 1
ATOM 691 C C . HIS A 1 85 ? 15.799 -10.795 -22.194 1.00 96.00 85 HIS A C 1
ATOM 693 O O . HIS A 1 85 ? 15.994 -11.981 -21.926 1.00 96.00 85 HIS A O 1
ATOM 699 N N . ILE A 1 86 ? 16.483 -10.142 -23.136 1.00 96.19 86 ILE A N 1
ATOM 700 C CA . ILE A 1 86 ? 17.618 -10.737 -23.854 1.00 96.19 86 ILE A CA 1
ATOM 701 C C . ILE A 1 86 ? 18.726 -11.074 -22.855 1.00 96.19 86 ILE A C 1
ATOM 703 O O . ILE A 1 86 ? 19.141 -12.229 -22.779 1.00 96.19 86 ILE A O 1
ATOM 707 N N . ILE A 1 87 ? 19.120 -10.103 -22.027 1.00 96.81 87 ILE A N 1
ATOM 708 C CA . ILE A 1 87 ? 20.153 -10.284 -21.003 1.00 96.81 87 ILE A CA 1
ATOM 709 C C . ILE A 1 87 ? 19.717 -11.317 -19.967 1.00 96.81 87 ILE A C 1
ATOM 711 O O . ILE A 1 87 ? 20.481 -12.217 -19.639 1.00 96.81 87 ILE A O 1
ATOM 715 N N . THR A 1 88 ? 18.469 -11.262 -19.496 1.00 96.44 88 THR A N 1
ATOM 716 C CA . THR A 1 88 ? 17.957 -12.256 -18.539 1.00 96.44 88 THR A CA 1
ATOM 717 C C . THR A 1 88 ? 18.013 -13.673 -19.103 1.00 96.44 88 THR A C 1
ATOM 719 O O . THR A 1 88 ? 18.410 -14.588 -18.391 1.00 96.44 88 TH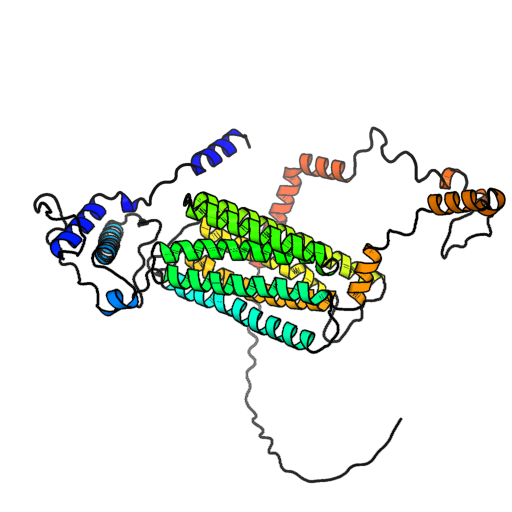R A O 1
ATOM 722 N N . ARG A 1 89 ? 17.630 -13.880 -20.371 1.00 95.50 89 ARG A N 1
ATOM 723 C CA . ARG A 1 89 ? 17.708 -15.207 -21.002 1.00 95.50 89 ARG A CA 1
ATOM 724 C C . ARG A 1 89 ? 19.142 -15.682 -21.142 1.00 95.50 89 ARG A C 1
ATOM 726 O O . ARG A 1 89 ? 19.415 -16.818 -20.787 1.00 95.50 89 ARG A O 1
ATOM 733 N N . TRP A 1 90 ? 20.038 -14.804 -21.583 1.00 95.19 90 TRP A N 1
ATOM 734 C CA . TRP A 1 90 ? 21.451 -15.140 -21.689 1.00 95.19 90 TRP A CA 1
ATOM 735 C C . TRP A 1 90 ? 22.027 -15.560 -20.328 1.00 95.19 90 TRP A C 1
ATOM 737 O O . TRP A 1 90 ? 22.626 -16.622 -20.220 1.00 95.19 90 TRP A O 1
ATOM 747 N N . ARG A 1 91 ? 21.742 -14.811 -19.257 1.00 95.62 91 ARG A N 1
ATOM 748 C CA . ARG A 1 91 ? 22.168 -15.175 -17.895 1.00 95.62 91 ARG A CA 1
ATOM 749 C C . ARG A 1 91 ? 21.594 -16.516 -17.434 1.00 95.62 91 ARG A C 1
ATOM 751 O O . ARG A 1 91 ? 22.310 -17.293 -16.820 1.00 95.62 91 ARG A O 1
ATOM 758 N N . ILE A 1 92 ? 20.330 -16.814 -17.753 1.00 95.19 92 ILE A N 1
ATOM 759 C CA . ILE A 1 92 ? 19.723 -18.124 -17.456 1.00 95.19 92 ILE A CA 1
ATOM 760 C C . ILE A 1 92 ? 20.452 -19.253 -18.202 1.00 95.19 92 ILE A C 1
ATOM 762 O O . ILE A 1 92 ? 20.703 -20.297 -17.604 1.00 95.19 92 ILE A O 1
ATOM 766 N N . ASP A 1 93 ? 20.787 -19.049 -19.478 1.00 96.44 93 ASP A N 1
ATOM 767 C CA . ASP A 1 93 ? 21.477 -20.045 -20.308 1.00 96.44 93 ASP A CA 1
ATOM 768 C C . ASP A 1 93 ? 22.915 -20.313 -19.822 1.00 96.44 93 ASP A C 1
ATOM 770 O O . ASP A 1 93 ? 23.395 -21.441 -19.923 1.00 96.44 93 ASP A O 1
ATOM 774 N N . GLU A 1 94 ? 23.570 -19.306 -19.237 1.00 96.50 94 GLU A N 1
ATOM 775 C CA . GLU A 1 94 ? 24.903 -19.405 -18.617 1.00 96.50 94 GLU A CA 1
ATOM 776 C C . GLU A 1 94 ? 24.863 -19.841 -17.136 1.00 96.50 94 GLU A C 1
ATOM 778 O O . GLU A 1 94 ? 25.888 -19.845 -16.456 1.00 96.50 94 GLU A O 1
ATOM 783 N N . GLU A 1 95 ? 23.688 -20.218 -16.616 1.00 95.75 95 GLU A N 1
ATOM 784 C CA . GLU A 1 95 ? 23.474 -20.592 -15.207 1.00 95.75 95 GLU A CA 1
ATOM 785 C C . GLU A 1 95 ? 23.879 -19.489 -14.199 1.00 95.75 95 GLU A C 1
ATOM 787 O O . GLU A 1 95 ? 24.245 -19.761 -13.051 1.00 95.75 95 GLU A O 1
ATOM 792 N N . GLU A 1 96 ? 23.778 -18.224 -14.608 1.00 94.94 96 GLU A N 1
ATOM 793 C CA . GLU A 1 96 ? 24.047 -17.051 -13.779 1.00 94.94 96 GLU A CA 1
ATOM 794 C C . GLU A 1 96 ? 22.796 -16.553 -13.033 1.00 94.94 96 GLU A C 1
ATOM 796 O O . GLU A 1 96 ? 21.646 -16.849 -13.371 1.00 94.94 96 GLU A O 1
ATOM 801 N N . GLU A 1 97 ? 23.010 -15.750 -11.987 1.00 93.12 97 GLU A N 1
ATOM 802 C CA . GLU A 1 97 ? 21.911 -15.139 -11.237 1.00 93.12 97 GLU A CA 1
ATOM 803 C C . GLU A 1 97 ? 21.146 -14.101 -12.075 1.00 93.12 97 GLU A C 1
ATOM 805 O O . GLU A 1 97 ? 21.733 -13.300 -12.808 1.00 93.12 97 GLU A O 1
ATOM 810 N N . ILE A 1 98 ? 19.819 -14.090 -11.941 1.00 94.00 98 ILE A N 1
ATOM 811 C CA . ILE A 1 98 ? 18.951 -13.091 -12.572 1.00 94.00 98 ILE A CA 1
ATOM 812 C C . ILE A 1 98 ? 19.079 -11.779 -11.801 1.00 94.00 98 ILE A C 1
ATOM 814 O O . ILE A 1 98 ? 18.999 -11.772 -10.573 1.00 94.00 98 ILE A O 1
ATOM 818 N N . TYR A 1 99 ? 19.215 -10.667 -12.521 1.00 94.38 99 TYR A N 1
ATOM 819 C CA . TYR A 1 99 ? 19.258 -9.339 -11.919 1.00 94.38 99 TYR A CA 1
ATOM 820 C C . TYR A 1 99 ? 17.952 -8.575 -12.047 1.00 94.38 99 TYR A C 1
ATOM 822 O O . TYR A 1 99 ? 17.158 -8.780 -12.966 1.00 94.38 99 TYR A O 1
ATOM 830 N N . GLN A 1 100 ? 17.762 -7.675 -11.087 1.00 93.44 100 GLN A N 1
ATOM 831 C CA . GLN A 1 100 ? 16.807 -6.590 -11.200 1.00 93.44 100 GLN A CA 1
ATOM 832 C C . GLN A 1 100 ? 17.347 -5.510 -12.138 1.00 93.44 100 GLN A C 1
ATOM 834 O O . GLN A 1 100 ? 18.560 -5.294 -12.215 1.00 93.44 100 GLN A O 1
ATOM 839 N N . PHE A 1 101 ? 16.423 -4.798 -12.767 1.00 94.12 101 PHE A N 1
ATOM 840 C CA . PHE A 1 101 ? 16.654 -3.617 -13.586 1.00 94.12 101 PHE A CA 1
ATOM 841 C C . PHE A 1 101 ? 15.720 -2.513 -13.089 1.00 94.12 101 PHE A C 1
ATOM 843 O O . PHE A 1 101 ? 14.529 -2.756 -12.876 1.00 94.12 101 PHE A O 1
ATOM 850 N N . HIS A 1 102 ? 16.250 -1.318 -12.845 1.00 91.25 102 HIS A N 1
ATOM 851 C CA . HIS A 1 102 ? 15.520 -0.155 -12.330 1.00 91.25 102 HIS A CA 1
ATOM 852 C C . HIS A 1 102 ? 14.696 -0.447 -11.061 1.00 91.25 102 HIS A C 1
ATOM 854 O O . HIS A 1 102 ? 13.584 0.051 -10.889 1.00 91.25 102 HIS A O 1
ATOM 860 N N . GLY A 1 103 ? 15.216 -1.290 -10.166 1.00 87.44 103 GLY A N 1
ATOM 861 C CA . GLY A 1 103 ? 14.547 -1.710 -8.929 1.00 87.44 103 GLY A CA 1
ATOM 862 C C . GLY A 1 103 ? 13.484 -2.796 -9.103 1.00 87.44 103 GLY A C 1
ATOM 863 O O . GLY A 1 103 ? 12.716 -3.027 -8.172 1.00 87.44 103 GLY A O 1
ATOM 864 N N . LYS A 1 104 ? 13.392 -3.435 -10.277 1.00 89.75 104 LYS A N 1
ATOM 865 C CA . LYS A 1 104 ? 12.330 -4.395 -10.609 1.00 89.75 104 LYS A CA 1
ATOM 866 C C . LYS A 1 104 ? 12.867 -5.673 -11.227 1.00 89.75 104 LYS A C 1
ATOM 868 O O . LYS A 1 104 ? 13.884 -5.682 -11.913 1.00 89.75 104 LYS A O 1
ATOM 873 N N . TRP A 1 105 ? 12.148 -6.766 -11.010 1.00 94.12 105 TRP A N 1
ATOM 874 C CA . TRP A 1 105 ? 12.437 -8.038 -11.659 1.00 94.12 105 TRP A CA 1
ATOM 875 C C . TRP A 1 105 ? 11.998 -8.024 -13.138 1.00 94.12 105 TRP A C 1
ATOM 877 O O . TRP A 1 105 ? 11.033 -7.335 -13.481 1.00 94.12 105 TRP A O 1
ATOM 887 N N . PRO A 1 106 ? 12.673 -8.775 -14.031 1.00 94.19 106 PRO A N 1
ATOM 888 C CA . PRO A 1 106 ? 12.403 -8.770 -15.471 1.00 94.19 106 PRO A CA 1
ATOM 889 C C . PRO A 1 106 ? 11.133 -9.575 -15.807 1.00 94.19 106 PRO A C 1
ATOM 891 O O . PRO A 1 106 ? 11.190 -10.702 -16.313 1.00 94.19 106 PRO A O 1
ATOM 894 N N . PHE A 1 107 ? 9.967 -9.006 -15.490 1.00 95.19 107 PHE A N 1
ATOM 895 C CA . PHE A 1 107 ? 8.662 -9.635 -15.689 1.00 95.19 107 PHE A CA 1
ATOM 896 C C . PHE A 1 107 ? 8.266 -9.731 -17.162 1.00 95.19 107 PHE A C 1
ATOM 898 O O . PHE A 1 107 ? 8.341 -8.769 -17.922 1.00 95.19 107 PHE A O 1
ATOM 905 N N . LEU A 1 108 ? 7.719 -10.876 -17.559 1.00 93.75 108 LEU A N 1
ATOM 906 C CA . LEU A 1 108 ? 7.062 -11.043 -18.847 1.00 93.75 108 LEU A CA 1
ATOM 907 C C . LEU A 1 108 ? 5.771 -10.217 -18.893 1.00 93.75 108 LEU A C 1
ATOM 909 O O . LEU A 1 108 ? 4.883 -10.368 -18.050 1.00 93.75 108 LEU A O 1
ATOM 913 N N . ARG A 1 109 ? 5.621 -9.393 -19.936 1.00 91.31 109 ARG A N 1
ATOM 914 C CA . ARG A 1 109 ? 4.399 -8.611 -20.151 1.00 91.31 109 ARG A CA 1
ATOM 915 C C . ARG A 1 109 ? 3.232 -9.525 -20.504 1.00 91.31 109 ARG A C 1
ATOM 917 O O . ARG A 1 109 ? 3.185 -10.113 -21.584 1.00 91.31 109 ARG A O 1
ATOM 924 N N . VAL A 1 110 ? 2.229 -9.556 -19.635 1.00 91.38 110 VAL A N 1
ATOM 925 C CA . VAL A 1 110 ? 0.933 -10.198 -19.887 1.00 91.38 110 VAL A CA 1
ATOM 926 C C . VAL A 1 110 ? -0.095 -9.101 -20.152 1.00 91.38 110 VAL A C 1
ATOM 928 O O . VAL A 1 110 ? -0.230 -8.175 -19.367 1.00 91.38 110 VAL A O 1
ATOM 931 N N . LEU A 1 111 ? -0.798 -9.143 -21.290 1.00 88.25 111 LEU A N 1
ATOM 932 C CA . LEU A 1 111 ? -1.729 -8.076 -21.716 1.00 88.25 111 LEU A CA 1
ATOM 933 C C . LEU A 1 111 ? -1.097 -6.664 -21.786 1.00 88.25 111 LEU A C 1
ATOM 935 O O . LEU A 1 111 ? -1.801 -5.659 -21.710 1.00 88.25 111 LEU A O 1
ATOM 939 N N . GLY A 1 112 ? 0.229 -6.589 -21.941 1.00 85.50 112 GLY A N 1
ATOM 940 C CA . GLY A 1 112 ? 0.990 -5.336 -21.971 1.00 85.50 112 GLY A CA 1
ATOM 941 C C . GLY A 1 112 ? 1.280 -4.718 -20.597 1.00 85.50 112 GLY A C 1
ATOM 942 O O . GLY A 1 112 ? 1.969 -3.698 -20.550 1.00 85.50 112 GLY A O 1
ATOM 943 N N . THR A 1 113 ? 0.800 -5.316 -19.498 1.00 91.25 113 THR A N 1
ATOM 944 C CA . THR A 1 113 ? 1.088 -4.842 -18.135 1.00 91.25 113 THR A CA 1
ATOM 945 C C . THR A 1 113 ? 2.525 -5.150 -17.751 1.00 91.25 113 THR A C 1
ATOM 947 O O . THR A 1 113 ? 3.008 -6.244 -18.049 1.00 91.25 113 THR A O 1
ATOM 950 N N . GLN A 1 114 ? 3.167 -4.226 -17.043 1.00 92.44 114 GLN A N 1
ATOM 951 C CA . GLN A 1 114 ? 4.535 -4.390 -16.561 1.00 92.44 114 GLN A CA 1
ATOM 952 C C . GLN A 1 114 ? 4.624 -5.435 -15.438 1.00 92.44 114 GLN A C 1
ATOM 954 O O . GLN A 1 114 ? 5.416 -6.361 -15.537 1.00 92.44 114 GLN A O 1
ATOM 959 N N . GLU A 1 115 ? 3.748 -5.359 -14.434 1.00 94.56 115 GLU A N 1
ATOM 960 C CA . GLU A 1 115 ? 3.700 -6.293 -13.302 1.00 94.56 115 GLU A CA 1
ATOM 961 C C . GLU A 1 115 ? 2.286 -6.870 -13.155 1.00 94.56 115 GLU A C 1
ATOM 963 O O . GLU A 1 115 ? 1.428 -6.356 -12.426 1.00 94.56 115 GLU A O 1
ATOM 968 N N . PHE A 1 116 ? 2.009 -7.941 -13.900 1.00 95.62 116 PHE A N 1
ATOM 969 C CA . PHE A 1 116 ? 0.653 -8.478 -14.049 1.00 95.62 116 PHE A CA 1
ATOM 970 C C . PHE A 1 116 ? 0.017 -8.915 -12.721 1.00 95.62 116 PHE A C 1
ATOM 972 O O . PHE A 1 116 ? -1.123 -8.548 -12.421 1.00 95.62 116 PHE A O 1
ATOM 979 N N . PHE A 1 117 ? 0.747 -9.681 -11.905 1.00 96.19 117 PHE A N 1
ATOM 980 C CA . PHE A 1 117 ? 0.218 -10.195 -10.642 1.00 96.19 117 PHE A CA 1
ATOM 981 C C . PHE A 1 117 ? 0.056 -9.098 -9.591 1.00 96.19 117 PHE A C 1
ATOM 983 O O . PHE A 1 117 ? -1.015 -9.026 -8.989 1.00 96.19 117 PHE A O 1
ATOM 990 N N . SER A 1 118 ? 1.038 -8.202 -9.436 1.00 96.19 118 SER A N 1
ATOM 991 C CA . SER A 1 118 ? 0.911 -7.016 -8.577 1.00 96.19 118 SER A CA 1
ATOM 992 C C . SER A 1 118 ? -0.333 -6.209 -8.956 1.00 96.19 118 SER A C 1
ATOM 994 O O . SER A 1 118 ? -1.174 -5.943 -8.103 1.00 96.19 118 SER A O 1
ATOM 996 N N . THR A 1 119 ? -0.554 -5.956 -10.253 1.00 97.31 119 THR A N 1
ATOM 997 C CA . THR A 1 119 ? -1.750 -5.253 -10.752 1.00 97.31 119 THR A CA 1
ATOM 998 C C . THR A 1 119 ? -3.055 -5.934 -10.320 1.00 97.31 119 THR A C 1
ATOM 1000 O O . THR A 1 119 ? -3.958 -5.285 -9.790 1.00 97.31 119 THR A O 1
ATOM 1003 N N . ILE A 1 120 ? -3.186 -7.248 -10.534 1.00 97.88 120 ILE A N 1
ATOM 1004 C CA . ILE A 1 120 ? -4.414 -7.985 -10.192 1.00 97.88 120 ILE A CA 1
ATOM 1005 C C . ILE A 1 120 ? -4.632 -8.040 -8.680 1.00 97.88 120 ILE A C 1
ATOM 1007 O O . ILE A 1 120 ? -5.768 -7.909 -8.216 1.00 97.88 120 ILE A O 1
ATOM 1011 N N . PHE A 1 121 ? -3.573 -8.233 -7.899 1.00 98.00 121 PHE A N 1
ATOM 1012 C CA . PHE A 1 121 ? -3.682 -8.290 -6.448 1.00 98.00 121 PHE A CA 1
ATOM 1013 C C . PHE A 1 121 ? -3.998 -6.915 -5.841 1.00 98.00 121 PHE A C 1
ATOM 1015 O O . PHE A 1 121 ? -4.821 -6.852 -4.925 1.00 98.00 121 PHE A O 1
ATOM 1022 N N . SER A 1 122 ? -3.498 -5.813 -6.411 1.00 98.25 122 SER A N 1
ATOM 1023 C CA . SER A 1 122 ? -3.927 -4.449 -6.063 1.00 98.25 122 SER A CA 1
ATOM 1024 C C . SER A 1 122 ? -5.415 -4.228 -6.359 1.00 98.25 122 SER A C 1
ATOM 1026 O O . SER A 1 122 ? -6.155 -3.741 -5.498 1.00 98.25 122 SER A O 1
ATOM 1028 N N . ILE A 1 123 ? -5.917 -4.682 -7.516 1.00 98.31 123 ILE A N 1
ATOM 1029 C CA . ILE A 1 123 ? -7.363 -4.664 -7.814 1.00 98.31 123 ILE A CA 1
ATOM 1030 C C . ILE A 1 123 ? -8.133 -5.500 -6.780 1.00 98.31 123 ILE A C 1
ATOM 1032 O O . ILE A 1 123 ? -9.200 -5.096 -6.313 1.00 98.31 123 ILE A O 1
ATOM 1036 N N . GLY A 1 124 ? -7.594 -6.654 -6.384 1.00 98.19 124 GLY A N 1
ATOM 1037 C CA . GLY A 1 124 ? -8.155 -7.496 -5.330 1.00 98.19 124 GLY A CA 1
ATOM 1038 C C . GLY A 1 124 ? -8.267 -6.770 -3.987 1.00 98.19 124 GLY A C 1
ATOM 1039 O O . GLY A 1 124 ? -9.308 -6.862 -3.329 1.00 98.19 124 GLY A O 1
ATOM 1040 N N . ASN A 1 125 ? -7.245 -5.998 -3.613 1.00 98.12 125 ASN A N 1
ATOM 1041 C CA . ASN A 1 125 ? -7.249 -5.177 -2.407 1.00 98.12 125 ASN A CA 1
ATOM 1042 C C . ASN A 1 125 ? -8.283 -4.049 -2.463 1.00 98.12 125 ASN A C 1
ATOM 1044 O O . ASN A 1 125 ? -8.902 -3.757 -1.446 1.00 98.12 125 ASN A O 1
ATOM 1048 N N . PHE A 1 126 ? -8.576 -3.463 -3.626 1.00 98.44 126 PHE A N 1
ATOM 1049 C CA . PHE A 1 126 ? -9.615 -2.431 -3.746 1.00 98.44 126 PHE A CA 1
ATOM 1050 C C . PHE A 1 126 ? -11.001 -2.905 -3.256 1.00 98.44 126 PHE A C 1
ATOM 1052 O O . PHE A 1 126 ? -11.762 -2.143 -2.649 1.00 98.44 126 PHE A O 1
ATOM 1059 N N . ILE A 1 127 ? -11.343 -4.176 -3.488 1.00 98.19 127 ILE A N 1
ATOM 1060 C CA . ILE A 1 127 ? -12.681 -4.736 -3.237 1.00 98.19 127 ILE A CA 1
ATOM 1061 C C . ILE A 1 127 ? -13.132 -4.610 -1.764 1.00 98.19 127 ILE A C 1
ATOM 1063 O O . ILE A 1 127 ? -14.245 -4.111 -1.543 1.00 98.19 127 ILE A O 1
ATOM 1067 N N . PRO A 1 128 ? -12.362 -5.045 -0.742 1.00 97.69 128 PRO A N 1
ATOM 1068 C CA . PRO A 1 128 ? -12.745 -4.862 0.659 1.00 97.69 128 PRO A CA 1
ATOM 1069 C C . PRO A 1 128 ? -12.948 -3.389 1.030 1.00 97.69 128 PRO A C 1
ATOM 1071 O O . PRO A 1 128 ? -13.932 -3.083 1.707 1.00 97.69 128 PRO A O 1
ATOM 1074 N N . HIS A 1 129 ? -12.101 -2.474 0.541 1.00 98.06 129 HIS A N 1
ATOM 1075 C CA . HIS A 1 129 ? -12.255 -1.033 0.783 1.00 98.06 129 HIS A CA 1
ATOM 1076 C C . HIS A 1 129 ? -13.564 -0.494 0.202 1.00 98.06 129 HIS A C 1
ATOM 1078 O O . HIS A 1 129 ? -14.313 0.185 0.906 1.00 98.06 129 HIS A O 1
ATOM 1084 N N . TYR A 1 130 ? -13.903 -0.871 -1.034 1.00 98.38 130 TYR A N 1
ATOM 1085 C CA . TYR A 1 130 ? -15.171 -0.497 -1.659 1.00 98.38 130 TYR A CA 1
ATOM 1086 C C . TYR A 1 130 ? -16.387 -1.055 -0.908 1.00 98.38 130 TYR A C 1
ATOM 1088 O O . TYR A 1 130 ? -17.347 -0.330 -0.633 1.00 98.38 130 TYR A O 1
ATOM 1096 N N . LYS A 1 131 ? -16.363 -2.335 -0.511 1.00 97.69 131 LYS A N 1
ATOM 1097 C CA . LYS A 1 131 ? -17.471 -2.905 0.273 1.00 97.69 131 LYS A CA 1
ATOM 1098 C C . LYS A 1 131 ? -17.590 -2.244 1.648 1.00 97.69 131 LYS A C 1
ATOM 1100 O O . LYS A 1 131 ? -18.712 -2.015 2.103 1.00 97.69 131 LYS A O 1
ATOM 1105 N N . GLY A 1 132 ? -16.468 -1.913 2.290 1.00 96.88 132 GLY A N 1
ATOM 1106 C CA . GLY A 1 132 ? -16.432 -1.114 3.514 1.00 96.88 132 GLY A CA 1
ATOM 1107 C C . GLY A 1 132 ? -17.091 0.251 3.314 1.00 96.88 132 GLY A C 1
ATOM 1108 O O . GLY A 1 132 ? -17.996 0.605 4.070 1.00 96.88 132 GLY A O 1
ATOM 1109 N N . PHE A 1 133 ? -16.717 0.968 2.249 1.00 97.56 133 PHE A N 1
ATOM 1110 C CA . PHE A 1 133 ? -17.283 2.270 1.888 1.00 97.56 133 PHE A CA 1
ATOM 1111 C C . PHE A 1 133 ? -18.808 2.197 1.765 1.00 97.56 133 PHE A C 1
ATOM 1113 O O . PHE A 1 133 ? -19.518 2.913 2.468 1.00 97.56 133 PHE A O 1
ATOM 1120 N N . VAL A 1 134 ? -19.331 1.256 0.969 1.00 97.06 134 VAL A N 1
ATOM 1121 C CA . VAL A 1 134 ? -20.782 1.069 0.792 1.00 97.06 134 VAL A CA 1
ATOM 1122 C C . VAL A 1 134 ? -21.488 0.800 2.128 1.00 97.06 134 VAL A C 1
ATOM 1124 O O . VAL A 1 134 ? -22.543 1.384 2.396 1.00 97.06 134 VAL A O 1
ATOM 1127 N N . LYS A 1 135 ? -20.916 -0.058 2.988 1.00 95.06 135 LYS A N 1
ATOM 1128 C CA . LYS A 1 135 ? -21.486 -0.361 4.312 1.00 95.06 135 LYS A CA 1
ATOM 1129 C C . LYS A 1 135 ? -21.530 0.891 5.203 1.00 95.06 135 LYS A C 1
ATOM 1131 O O . LYS A 1 135 ? -22.595 1.186 5.747 1.00 95.06 135 LYS A O 1
ATOM 1136 N N . PHE A 1 136 ? -20.432 1.640 5.338 1.00 94.31 136 PHE A N 1
ATOM 1137 C CA . PHE A 1 136 ? -20.385 2.831 6.199 1.00 94.31 136 PHE A CA 1
ATOM 1138 C C . PHE A 1 136 ? -21.216 3.996 5.654 1.00 94.31 136 PHE A C 1
ATOM 1140 O O . PHE A 1 136 ? -21.931 4.634 6.425 1.00 94.31 136 PHE A O 1
ATOM 1147 N N . SER A 1 137 ? -21.211 4.238 4.338 1.00 93.88 137 SER A N 1
ATOM 1148 C CA . SER A 1 137 ? -22.062 5.258 3.709 1.00 93.88 137 SER A CA 1
ATOM 1149 C C . SER A 1 137 ? -23.546 4.995 3.953 1.00 93.88 137 SER A C 1
ATOM 1151 O O . SER A 1 137 ? -24.307 5.931 4.206 1.00 93.88 137 SER A O 1
ATOM 1153 N N . ARG A 1 138 ? -23.969 3.723 3.929 1.00 92.12 138 ARG A N 1
ATOM 1154 C CA . ARG A 1 138 ? -25.346 3.352 4.269 1.00 92.12 138 ARG A CA 1
ATOM 1155 C C . ARG A 1 138 ? -25.679 3.698 5.720 1.00 92.12 138 ARG A C 1
ATOM 1157 O O . ARG A 1 138 ? -26.720 4.305 5.949 1.00 92.12 138 ARG A O 1
ATOM 1164 N N . ILE A 1 139 ? -24.799 3.368 6.670 1.00 89.31 139 ILE A N 1
ATOM 1165 C CA . ILE A 1 139 ? -25.026 3.676 8.092 1.00 89.31 139 ILE A CA 1
ATOM 1166 C C . ILE A 1 139 ? -25.099 5.195 8.311 1.00 89.31 139 ILE A C 1
ATOM 1168 O O . ILE A 1 139 ? -26.012 5.660 8.985 1.00 89.31 139 ILE A O 1
ATOM 1172 N N . ILE A 1 140 ? -24.213 5.981 7.686 1.00 88.19 140 ILE A N 1
ATOM 1173 C CA . ILE A 1 140 ? -24.251 7.454 7.766 1.00 88.19 140 ILE A CA 1
ATOM 1174 C C . ILE A 1 140 ? -25.599 7.999 7.283 1.00 88.19 140 ILE A C 1
ATOM 1176 O O . ILE A 1 140 ? -26.176 8.866 7.938 1.00 88.19 140 ILE A O 1
ATOM 1180 N N . ARG A 1 141 ? -26.114 7.497 6.153 1.00 87.38 141 ARG A N 1
ATOM 1181 C CA . ARG A 1 141 ? -27.408 7.933 5.610 1.00 87.38 141 ARG A CA 1
ATOM 1182 C C . ARG A 1 141 ? -28.558 7.604 6.564 1.00 87.38 141 ARG A C 1
ATOM 1184 O O . ARG A 1 141 ? -29.374 8.468 6.858 1.00 87.38 141 ARG A O 1
ATOM 1191 N N . GLU A 1 142 ? -28.585 6.378 7.083 1.00 84.25 142 GLU A N 1
ATOM 1192 C CA . GLU A 1 142 ? -29.620 5.917 8.018 1.00 84.25 142 GLU A CA 1
ATOM 1193 C C . GLU A 1 142 ? -29.583 6.652 9.372 1.00 84.25 142 GLU A C 1
ATOM 1195 O O . GLU A 1 142 ? -30.631 6.869 9.985 1.00 84.25 142 GLU A O 1
ATOM 1200 N N . GLU A 1 143 ? -28.397 7.049 9.849 1.00 76.62 143 GLU A N 1
ATOM 1201 C CA . GLU A 1 143 ? -28.251 7.892 11.041 1.00 76.62 143 GLU A CA 1
ATOM 1202 C C . GLU A 1 143 ? -28.639 9.353 10.776 1.00 76.62 143 GLU A C 1
ATOM 1204 O O . GLU A 1 143 ? -29.238 9.979 11.647 1.00 76.62 143 GLU A O 1
ATOM 1209 N N . GLY A 1 144 ? -28.338 9.893 9.590 1.00 66.38 144 GLY A N 1
ATOM 1210 C CA . GLY A 1 144 ? -28.645 11.277 9.211 1.00 66.38 144 GLY A CA 1
ATOM 1211 C C . GLY A 1 144 ? -30.144 11.592 9.173 1.00 66.38 144 GLY A C 1
ATOM 1212 O O . GLY A 1 144 ? -30.554 12.679 9.584 1.00 66.38 144 GLY A O 1
ATOM 1213 N N . ASP A 1 145 ? -30.969 10.625 8.767 1.00 60.62 145 ASP A N 1
ATOM 1214 C CA . ASP A 1 145 ? -32.432 10.762 8.751 1.00 60.62 145 ASP A CA 1
ATOM 1215 C C . ASP A 1 145 ? -33.038 10.773 10.168 1.00 60.62 145 ASP A C 1
ATOM 1217 O O . ASP A 1 145 ? -34.100 11.358 10.420 1.00 60.62 145 ASP A O 1
ATOM 1221 N N . ARG A 1 146 ? -32.345 10.177 11.146 1.00 63.34 146 ARG A N 1
ATOM 1222 C CA . ARG A 1 146 ? -32.738 10.216 12.558 1.00 63.34 146 ARG A CA 1
ATOM 1223 C C . ARG A 1 146 ? -32.181 11.498 13.168 1.00 63.34 146 ARG A C 1
ATOM 1225 O O . ARG A 1 146 ? -31.031 11.558 13.572 1.00 63.34 146 ARG A O 1
ATOM 1232 N N . ARG A 1 147 ? -33.034 12.518 13.293 1.00 48.34 147 ARG A N 1
ATOM 1233 C CA . ARG A 1 147 ? -32.787 13.913 13.742 1.00 48.34 147 ARG A CA 1
ATOM 1234 C C . ARG A 1 147 ? -31.971 14.142 15.051 1.00 48.34 147 ARG A C 1
ATOM 1236 O O . ARG A 1 147 ? -31.858 15.281 15.499 1.00 48.34 147 ARG A O 1
ATOM 1243 N N . ARG A 1 148 ? -31.388 13.119 15.688 1.00 49.41 148 ARG A N 1
ATOM 1244 C CA . ARG A 1 148 ? -30.409 13.232 16.782 1.00 49.41 148 ARG A CA 1
ATOM 1245 C C . ARG A 1 148 ? -28.990 13.255 16.206 1.00 49.41 148 ARG A C 1
ATOM 1247 O O . ARG A 1 148 ? -28.494 12.227 15.763 1.00 49.41 148 ARG A O 1
ATOM 1254 N N . LYS A 1 149 ? -28.303 14.404 16.303 1.00 52.41 149 LYS A N 1
ATOM 1255 C CA . LYS A 1 149 ? -26.837 14.502 16.156 1.00 52.41 149 LYS A CA 1
ATOM 1256 C C . LYS A 1 149 ? -26.171 13.596 17.196 1.00 52.41 149 LYS A C 1
ATOM 1258 O O . LYS A 1 149 ? -25.931 14.002 18.329 1.00 52.41 149 LYS A O 1
ATOM 1263 N N . ASN A 1 150 ? -25.937 12.347 16.821 1.00 57.69 150 ASN A N 1
ATOM 1264 C CA . ASN A 1 150 ? -25.278 11.359 17.653 1.00 57.69 150 ASN A CA 1
ATOM 1265 C C . ASN A 1 150 ? -23.770 11.639 17.586 1.00 57.69 150 ASN A C 1
ATOM 1267 O O . ASN A 1 150 ? -23.197 11.690 16.497 1.00 57.69 150 ASN A O 1
ATOM 1271 N N . SER A 1 151 ? -23.117 11.812 18.735 1.00 61.84 151 SER A N 1
ATOM 1272 C CA . SER A 1 151 ? -21.655 11.969 18.860 1.00 61.84 151 SER A CA 1
ATOM 1273 C C . SER A 1 151 ? -20.872 10.857 18.138 1.00 61.84 151 SER A C 1
ATOM 1275 O O . SER A 1 151 ? -19.756 11.066 17.667 1.00 61.84 151 SER A O 1
ATOM 1277 N N . ARG A 1 152 ? -21.509 9.694 17.954 1.00 71.19 152 ARG A N 1
ATOM 1278 C CA . ARG A 1 152 ? -21.006 8.514 17.236 1.00 71.19 152 ARG A CA 1
ATOM 1279 C C . ARG A 1 152 ? -20.859 8.671 15.720 1.00 71.19 152 ARG A C 1
ATOM 1281 O O . ARG A 1 152 ? -20.111 7.898 15.127 1.00 71.19 152 ARG A O 1
ATOM 1288 N N . SER A 1 153 ? -21.486 9.675 15.103 1.00 78.88 153 SER A N 1
ATOM 1289 C CA . SER A 1 153 ? -21.333 9.928 13.663 1.00 78.88 153 SER A CA 1
ATOM 1290 C C . SER A 1 153 ? -19.868 10.203 13.296 1.00 78.88 153 SER A C 1
ATOM 1292 O O . SER A 1 153 ? -19.391 9.730 12.269 1.00 78.88 153 SER A O 1
ATOM 1294 N N . ILE A 1 154 ? -19.116 10.872 14.184 1.00 85.12 154 ILE A N 1
ATOM 1295 C CA . ILE A 1 154 ? -17.687 11.179 13.995 1.00 85.12 154 ILE A CA 1
ATOM 1296 C C . ILE A 1 154 ? -16.865 9.901 13.787 1.00 85.12 154 ILE A C 1
ATOM 1298 O O . ILE A 1 154 ? -15.988 9.863 12.930 1.00 85.12 154 ILE A O 1
ATOM 1302 N N . LEU A 1 155 ? -17.164 8.842 14.543 1.00 88.62 155 LEU A N 1
ATOM 1303 C CA . LEU A 1 155 ? -16.419 7.589 14.463 1.00 88.62 155 LEU A CA 1
ATOM 1304 C C . LEU A 1 155 ? -16.614 6.896 13.107 1.00 88.62 155 LEU A C 1
ATOM 1306 O O . LEU A 1 155 ? -15.639 6.445 12.511 1.00 88.62 155 LEU A O 1
ATOM 1310 N N . ILE A 1 156 ? -17.848 6.863 12.588 1.00 91.00 156 ILE A N 1
ATOM 1311 C CA . ILE A 1 156 ? -18.100 6.284 11.260 1.00 91.00 156 ILE A CA 1
ATOM 1312 C C . ILE A 1 156 ? -17.471 7.126 10.155 1.00 91.00 156 ILE A C 1
ATOM 1314 O O . ILE A 1 156 ? -16.927 6.554 9.215 1.00 91.00 156 ILE A O 1
ATOM 1318 N N . TRP A 1 157 ? -17.488 8.456 10.264 1.00 92.38 157 TRP A N 1
ATOM 1319 C CA . TRP A 1 157 ? -16.779 9.307 9.305 1.00 92.38 157 TRP A CA 1
ATOM 1320 C C . TRP A 1 157 ? -15.282 8.990 9.259 1.00 92.38 157 TRP A C 1
ATOM 1322 O O . TRP A 1 157 ? -14.728 8.869 8.170 1.00 92.38 157 TRP A O 1
ATOM 1332 N N . ASN A 1 158 ? -14.646 8.755 10.411 1.00 94.31 158 ASN A N 1
ATOM 1333 C CA . ASN A 1 158 ? -13.241 8.345 10.450 1.00 94.31 158 ASN A CA 1
ATOM 1334 C C . ASN A 1 158 ? -13.016 7.004 9.732 1.00 94.31 158 ASN A C 1
ATOM 1336 O O . ASN A 1 158 ? -12.080 6.883 8.945 1.00 94.31 158 ASN A O 1
ATOM 1340 N N . TYR A 1 159 ? -13.888 6.009 9.936 1.00 95.81 159 TYR A N 1
ATOM 1341 C CA . TYR A 1 159 ? -13.807 4.734 9.208 1.00 95.81 159 TYR A CA 1
ATOM 1342 C C . TYR A 1 159 ? -14.063 4.891 7.706 1.00 95.81 159 TYR A C 1
ATOM 1344 O O . TYR A 1 159 ? -13.414 4.225 6.898 1.00 95.81 159 TYR A O 1
ATOM 1352 N N . LEU A 1 160 ? -14.951 5.808 7.315 1.00 96.12 160 LEU A N 1
ATOM 1353 C CA . LEU A 1 160 ? -15.182 6.139 5.915 1.00 96.12 160 LEU A CA 1
ATOM 1354 C C . LEU A 1 160 ? -13.914 6.721 5.271 1.00 96.12 160 LEU A C 1
ATOM 1356 O O . LEU A 1 160 ? -13.568 6.317 4.162 1.00 96.12 160 LEU A O 1
ATOM 1360 N N . TYR A 1 161 ? -13.175 7.594 5.964 1.00 96.88 161 TYR A N 1
ATOM 1361 C CA . TYR A 1 161 ? -11.902 8.118 5.455 1.00 96.88 161 TYR A CA 1
ATOM 1362 C C . TYR A 1 161 ? -10.889 7.005 5.172 1.00 96.88 161 TYR A C 1
ATOM 1364 O O . TYR A 1 161 ? -10.264 7.032 4.116 1.00 96.88 161 TYR A O 1
ATOM 1372 N N . VAL A 1 162 ? -10.797 5.986 6.037 1.00 98.00 162 VAL A N 1
ATOM 1373 C CA . VAL A 1 162 ? -9.942 4.807 5.796 1.00 98.00 162 VAL A CA 1
ATOM 1374 C C . VAL A 1 162 ? -10.366 4.064 4.526 1.00 98.00 162 VAL A C 1
ATOM 1376 O O . VAL A 1 162 ? -9.519 3.655 3.738 1.00 98.00 162 VAL A O 1
ATOM 1379 N N . THR A 1 163 ? -11.673 3.892 4.290 1.00 98.06 163 THR A N 1
ATOM 1380 C CA . THR A 1 163 ? -12.154 3.230 3.060 1.00 98.06 163 THR A CA 1
ATOM 1381 C C . THR A 1 163 ? -11.836 4.021 1.799 1.00 98.06 163 THR A C 1
ATOM 1383 O O . THR A 1 163 ? -11.411 3.435 0.810 1.00 98.06 163 THR A O 1
ATOM 1386 N N . VAL A 1 164 ? -11.991 5.347 1.834 1.00 98.12 164 VAL A N 1
ATOM 1387 C CA . VAL A 1 164 ? -11.687 6.216 0.691 1.00 98.12 164 VAL A CA 1
ATOM 1388 C C . VAL A 1 164 ? -10.187 6.238 0.415 1.00 98.12 164 VAL A C 1
ATOM 1390 O O . VAL A 1 164 ? -9.790 6.067 -0.734 1.00 98.12 164 VAL A O 1
ATOM 1393 N N . ALA A 1 165 ? -9.359 6.380 1.453 1.00 98.19 165 ALA A N 1
ATOM 1394 C CA . ALA A 1 165 ? -7.907 6.336 1.326 1.00 98.19 165 ALA A CA 1
ATOM 1395 C C . ALA A 1 165 ? -7.430 5.008 0.726 1.00 98.19 165 ALA A C 1
ATOM 1397 O O . ALA A 1 165 ? -6.678 5.024 -0.242 1.00 98.19 165 ALA A O 1
ATOM 1398 N N . GLY A 1 166 ? -7.943 3.877 1.225 1.00 98.06 166 GLY A N 1
ATOM 1399 C CA . GLY A 1 166 ? -7.611 2.562 0.682 1.00 98.06 166 GLY A CA 1
ATOM 1400 C C . GLY A 1 166 ? -8.051 2.391 -0.774 1.00 98.06 166 GLY A C 1
ATOM 1401 O O . GLY A 1 166 ? -7.267 1.937 -1.598 1.00 98.06 166 GLY A O 1
ATOM 1402 N N . MET A 1 167 ? -9.267 2.816 -1.142 1.00 98.56 167 MET A N 1
ATOM 1403 C CA . MET A 1 167 ? -9.705 2.785 -2.547 1.00 98.56 167 MET A CA 1
ATOM 1404 C C . MET A 1 167 ? -8.776 3.595 -3.462 1.00 98.56 167 MET A C 1
ATOM 1406 O O . MET A 1 167 ? -8.442 3.129 -4.550 1.00 98.56 167 MET A O 1
ATOM 1410 N N . LEU A 1 168 ? -8.352 4.789 -3.034 1.00 98.38 168 LEU A N 1
ATOM 1411 C CA . LEU A 1 168 ? -7.423 5.627 -3.797 1.00 98.38 168 LEU A CA 1
ATOM 1412 C C . LEU A 1 168 ? -6.040 4.976 -3.913 1.00 98.38 168 LEU A C 1
ATOM 1414 O O . LEU A 1 168 ? -5.502 4.920 -5.015 1.00 98.38 168 LEU A O 1
ATOM 1418 N N . ALA A 1 169 ? -5.511 4.434 -2.812 1.00 98.00 169 ALA A N 1
ATOM 1419 C CA . ALA A 1 169 ? -4.211 3.768 -2.776 1.00 98.00 169 ALA A CA 1
ATOM 1420 C C . ALA A 1 169 ? -4.158 2.564 -3.710 1.00 98.00 169 ALA A C 1
ATOM 1422 O O . ALA A 1 169 ? -3.324 2.522 -4.603 1.00 98.00 169 ALA A O 1
ATOM 1423 N N . TRP A 1 170 ? -5.104 1.634 -3.598 1.00 98.31 170 TRP A N 1
ATOM 1424 C CA . TRP A 1 170 ? -5.076 0.434 -4.434 1.00 98.31 170 TRP A CA 1
ATOM 1425 C C . TRP A 1 170 ? -5.414 0.708 -5.895 1.00 98.31 170 TRP A C 1
ATOM 1427 O O . TRP A 1 170 ? -4.948 -0.017 -6.770 1.00 98.31 170 TRP A O 1
ATOM 1437 N N . THR A 1 171 ? -6.172 1.771 -6.187 1.00 98.44 171 THR A N 1
ATOM 1438 C CA . THR A 1 171 ? -6.341 2.238 -7.571 1.00 98.44 171 THR A CA 1
ATOM 1439 C C . THR A 1 171 ? -5.019 2.766 -8.122 1.00 98.44 171 THR A C 1
ATOM 1441 O O . THR A 1 171 ? -4.631 2.376 -9.219 1.00 98.44 171 THR A O 1
ATOM 1444 N N . ALA A 1 172 ? -4.313 3.615 -7.368 1.00 97.81 172 ALA A N 1
ATOM 1445 C CA . ALA A 1 172 ? -3.018 4.150 -7.780 1.00 97.81 172 ALA A CA 1
ATOM 1446 C C . ALA A 1 172 ? -1.967 3.042 -7.941 1.00 97.81 172 ALA A C 1
ATOM 1448 O O . ALA A 1 172 ? -1.347 2.973 -8.997 1.00 97.81 172 ALA A O 1
ATOM 1449 N N . SER A 1 173 ? -1.880 2.119 -6.982 1.00 97.62 173 SER A N 1
ATOM 1450 C CA . SER A 1 173 ? -1.039 0.919 -7.050 1.00 97.62 173 SER A CA 1
ATOM 1451 C C . SER A 1 173 ? -1.354 0.070 -8.284 1.00 97.62 173 SER A C 1
ATOM 1453 O O . SER A 1 173 ? -0.453 -0.289 -9.036 1.00 97.62 173 SER A O 1
ATOM 1455 N N . SER A 1 174 ? -2.637 -0.189 -8.574 1.00 97.88 174 SER A N 1
ATOM 1456 C CA . SER A 1 174 ? -3.029 -0.950 -9.772 1.00 97.88 174 SER A CA 1
ATOM 1457 C C . SER A 1 174 ? -2.573 -0.261 -11.060 1.00 97.88 174 SER A C 1
ATOM 1459 O O . SER A 1 174 ? -2.117 -0.920 -11.989 1.00 97.88 174 SER A O 1
ATOM 1461 N N . VAL A 1 175 ? -2.701 1.068 -11.136 1.00 96.94 175 VAL A N 1
ATOM 1462 C CA . VAL A 1 175 ? -2.272 1.841 -12.310 1.00 96.94 175 VAL A CA 1
ATOM 1463 C C . VAL A 1 175 ? -0.745 1.850 -12.431 1.00 96.94 175 VAL A C 1
ATOM 1465 O O . VAL A 1 175 ? -0.243 1.675 -13.537 1.00 96.94 175 VAL A O 1
ATOM 1468 N N . PHE A 1 176 ? -0.024 1.998 -11.319 1.00 96.50 176 PHE A N 1
ATOM 1469 C CA . PHE A 1 176 ? 1.438 1.975 -11.258 1.00 96.50 176 PHE A CA 1
ATOM 1470 C C . PHE A 1 176 ? 2.027 0.623 -11.687 1.00 96.50 176 PHE A C 1
ATOM 1472 O O . PHE A 1 176 ? 2.856 0.582 -12.590 1.00 96.50 176 PHE A O 1
ATOM 1479 N N . HIS A 1 177 ? 1.551 -0.490 -11.127 1.00 95.88 177 HIS A N 1
ATOM 1480 C CA . HIS A 1 177 ? 2.031 -1.826 -11.508 1.00 95.88 177 HIS A CA 1
ATOM 1481 C C . HIS A 1 177 ? 1.608 -2.225 -12.927 1.00 95.88 177 HIS A C 1
ATOM 1483 O O . HIS A 1 177 ? 2.296 -2.991 -13.606 1.00 95.88 177 HIS A O 1
ATOM 1489 N N . CYS A 1 178 ? 0.488 -1.685 -13.415 1.00 95.12 178 CYS A N 1
ATOM 1490 C CA . CYS A 1 178 ? 0.085 -1.869 -14.803 1.00 95.12 178 CYS A CA 1
ATOM 1491 C C . CYS A 1 178 ? 1.063 -1.153 -15.741 1.00 95.12 178 CYS A C 1
ATOM 1493 O O . CYS A 1 178 ? 1.557 -1.757 -16.700 1.00 95.12 178 CYS A O 1
ATOM 1495 N N . ARG A 1 179 ? 1.363 0.117 -15.443 1.00 94.06 179 ARG A N 1
ATOM 1496 C CA . ARG A 1 179 ? 2.354 0.915 -16.157 1.00 94.06 179 ARG A CA 1
ATOM 1497 C C . ARG A 1 179 ? 3.075 1.886 -15.228 1.00 94.06 179 ARG A C 1
ATOM 1499 O O . ARG A 1 179 ? 2.487 2.846 -14.712 1.00 94.06 179 ARG A O 1
ATOM 1506 N N . ASP A 1 180 ? 4.383 1.688 -15.147 1.00 92.62 180 ASP A N 1
ATOM 1507 C CA . ASP A 1 180 ? 5.264 2.563 -14.400 1.00 92.62 180 ASP A CA 1
ATOM 1508 C C . ASP A 1 180 ? 5.542 3.854 -15.176 1.00 92.62 180 ASP A C 1
ATOM 1510 O O . ASP A 1 180 ? 6.041 3.838 -16.303 1.00 92.62 180 ASP A O 1
ATOM 1514 N N . LEU A 1 181 ? 5.164 4.975 -14.572 1.00 92.19 181 LEU A N 1
ATOM 1515 C CA . LEU A 1 181 ? 5.469 6.331 -14.996 1.00 92.19 181 LEU A CA 1
ATOM 1516 C C . LEU A 1 181 ? 5.737 7.147 -13.735 1.00 92.19 181 LEU A C 1
ATOM 1518 O O . LEU A 1 181 ? 5.077 6.957 -12.716 1.00 92.19 181 LEU A O 1
ATOM 1522 N N . ILE A 1 182 ? 6.559 8.191 -13.849 1.00 91.94 182 ILE A N 1
ATOM 1523 C CA . ILE A 1 182 ? 6.884 9.090 -12.725 1.00 91.94 182 ILE A CA 1
ATOM 1524 C C . ILE A 1 182 ? 5.620 9.595 -12.002 1.00 91.94 182 ILE A C 1
ATOM 1526 O O . ILE A 1 182 ? 5.612 9.784 -10.790 1.00 91.94 182 ILE A O 1
ATOM 1530 N N . ILE A 1 183 ? 4.528 9.853 -12.728 1.00 93.31 183 ILE A N 1
ATOM 1531 C CA . ILE A 1 183 ? 3.273 10.318 -12.118 1.00 93.31 183 ILE A CA 1
ATOM 1532 C C . ILE A 1 183 ? 2.545 9.180 -11.389 1.00 93.31 183 ILE A C 1
ATOM 1534 O O . ILE A 1 183 ? 2.019 9.413 -10.301 1.00 93.31 183 ILE A O 1
ATOM 1538 N N . THR A 1 184 ? 2.483 7.979 -11.971 1.00 94.06 184 THR A N 1
ATOM 1539 C CA . THR A 1 184 ? 1.757 6.843 -11.377 1.00 94.06 184 THR A CA 1
ATOM 1540 C C . THR A 1 184 ? 2.467 6.354 -10.122 1.00 94.06 184 THR A C 1
ATOM 1542 O O . THR A 1 184 ? 1.823 6.196 -9.087 1.00 94.06 184 THR A O 1
ATOM 1545 N N . GLU A 1 185 ? 3.794 6.278 -10.175 1.00 93.19 185 GLU A N 1
ATOM 1546 C CA . GLU A 1 185 ? 4.668 5.997 -9.040 1.00 93.19 185 GLU A CA 1
ATOM 1547 C C . GLU A 1 185 ? 4.449 7.002 -7.900 1.00 93.19 185 GLU A C 1
ATOM 1549 O O . GLU A 1 185 ? 4.160 6.633 -6.760 1.00 93.19 185 GLU A O 1
ATOM 1554 N N . LYS A 1 186 ? 4.493 8.307 -8.200 1.00 94.31 186 LYS A N 1
ATOM 1555 C CA . LYS A 1 186 ? 4.294 9.345 -7.178 1.00 94.31 186 LYS A CA 1
ATOM 1556 C C . LYS A 1 186 ? 2.930 9.253 -6.498 1.00 94.31 186 LYS A C 1
ATOM 1558 O O . LYS A 1 186 ? 2.837 9.431 -5.283 1.00 94.31 186 LYS A O 1
ATOM 1563 N N . LEU A 1 187 ? 1.874 8.992 -7.270 1.00 94.94 187 LEU A N 1
ATOM 1564 C CA . LEU A 1 187 ? 0.519 8.847 -6.739 1.00 94.94 187 LEU A CA 1
ATOM 1565 C C . LEU A 1 187 ? 0.386 7.628 -5.825 1.00 94.94 187 LEU A C 1
ATOM 1567 O O . LEU A 1 187 ? -0.255 7.743 -4.779 1.00 94.94 187 LEU A O 1
ATOM 1571 N N . ASP A 1 188 ? 1.000 6.502 -6.186 1.00 96.31 188 ASP A N 1
ATOM 1572 C CA . ASP A 1 188 ? 0.991 5.299 -5.354 1.00 96.31 188 ASP A CA 1
ATOM 1573 C C . ASP A 1 188 ? 1.619 5.573 -3.978 1.00 96.31 188 ASP A C 1
ATOM 1575 O O . ASP A 1 188 ? 0.990 5.386 -2.932 1.00 96.31 188 ASP A O 1
ATOM 1579 N N . TYR A 1 189 ? 2.798 6.200 -3.970 1.00 95.12 189 TYR A N 1
ATOM 1580 C CA . TYR A 1 189 ? 3.505 6.587 -2.747 1.00 95.12 189 TYR A CA 1
ATOM 1581 C C . TYR A 1 189 ? 2.698 7.563 -1.876 1.00 95.12 189 TYR A C 1
ATOM 1583 O O . TYR A 1 189 ? 2.626 7.404 -0.652 1.00 95.12 189 TYR A O 1
ATOM 1591 N N . PHE A 1 190 ? 2.054 8.562 -2.489 1.00 95.75 190 PHE A N 1
ATOM 1592 C CA . PHE A 1 190 ? 1.218 9.529 -1.776 1.00 95.75 190 PHE A CA 1
ATOM 1593 C C . PHE A 1 190 ? -0.000 8.883 -1.117 1.00 95.75 190 PHE A C 1
ATOM 1595 O O . PHE A 1 190 ? -0.313 9.185 0.039 1.00 95.75 190 PHE A O 1
ATOM 1602 N N . PHE A 1 191 ? -0.697 7.991 -1.820 1.00 97.69 191 PHE A N 1
ATOM 1603 C CA . PHE A 1 191 ? -1.886 7.348 -1.272 1.00 97.69 191 PHE A CA 1
ATOM 1604 C C . PHE A 1 191 ? -1.565 6.208 -0.297 1.00 97.69 191 PHE A C 1
ATOM 1606 O O . PHE A 1 191 ? -2.344 5.988 0.638 1.00 97.69 191 PHE A O 1
ATOM 1613 N N . ALA A 1 192 ? -0.398 5.567 -0.404 1.00 95.94 192 ALA A N 1
ATOM 1614 C CA . ALA A 1 192 ? 0.135 4.717 0.662 1.00 95.94 192 ALA A CA 1
ATOM 1615 C C . ALA A 1 192 ? 0.285 5.516 1.975 1.00 95.94 192 ALA A C 1
ATOM 1617 O O . ALA A 1 192 ? -0.254 5.118 3.014 1.00 95.94 192 ALA A O 1
ATOM 1618 N N . GLY A 1 193 ? 0.882 6.715 1.894 1.00 96.12 193 GLY A N 1
ATOM 1619 C CA . GLY A 1 193 ? 0.967 7.687 2.995 1.00 96.12 193 GLY A CA 1
ATOM 1620 C C . GLY A 1 193 ? -0.390 8.079 3.584 1.00 96.12 193 GLY A C 1
ATOM 1621 O O . GLY A 1 193 ? -0.574 8.109 4.805 1.00 96.12 193 GLY A O 1
ATOM 1622 N N . LEU A 1 194 ? -1.378 8.343 2.725 1.00 97.81 194 LEU A N 1
ATOM 1623 C CA . LEU A 1 194 ? -2.736 8.672 3.163 1.00 97.81 194 LEU A CA 1
ATOM 1624 C C . LEU A 1 194 ? -3.397 7.508 3.917 1.00 97.81 194 LEU A C 1
ATOM 1626 O O . LEU A 1 194 ? -4.098 7.722 4.911 1.00 97.81 194 LEU A O 1
ATOM 1630 N N . THR A 1 195 ? -3.174 6.275 3.465 1.00 97.19 195 THR A N 1
ATOM 1631 C CA . THR A 1 195 ? -3.777 5.073 4.054 1.00 97.19 195 THR A CA 1
ATOM 1632 C C . THR A 1 195 ? -3.283 4.848 5.479 1.00 97.19 195 THR A C 1
ATOM 1634 O O . THR A 1 195 ? -4.097 4.686 6.391 1.00 97.19 195 THR A O 1
ATOM 1637 N N . VAL A 1 196 ? -1.971 4.932 5.721 1.00 96.25 196 VAL A N 1
ATOM 1638 C CA . VAL A 1 196 ? -1.432 4.760 7.081 1.00 96.25 196 VAL A CA 1
ATOM 1639 C C . VAL A 1 196 ? -1.851 5.891 8.025 1.00 96.25 196 VAL A C 1
ATOM 1641 O O . VAL A 1 196 ? -2.134 5.646 9.198 1.00 96.25 196 VAL A O 1
ATOM 1644 N N . LEU A 1 197 ? -1.953 7.130 7.532 1.00 96.69 197 LEU A N 1
ATOM 1645 C CA . LEU A 1 197 ? -2.380 8.267 8.352 1.00 96.69 197 LEU A CA 1
ATOM 1646 C C . LEU A 1 197 ? -3.858 8.196 8.720 1.00 96.69 197 LEU A C 1
ATOM 1648 O O . LEU A 1 197 ? -4.215 8.459 9.868 1.00 96.69 197 LEU A O 1
ATOM 1652 N N . THR A 1 198 ? -4.721 7.842 7.767 1.00 97.69 198 THR A N 1
ATOM 1653 C CA . THR A 1 198 ? -6.158 7.682 8.034 1.00 97.69 198 THR A CA 1
ATOM 1654 C C . THR A 1 198 ? -6.423 6.485 8.945 1.00 97.69 198 THR A C 1
ATOM 1656 O O . THR A 1 198 ? -7.244 6.594 9.856 1.00 97.69 198 THR A O 1
ATOM 1659 N N . GLY A 1 199 ? -5.684 5.382 8.783 1.00 97.19 199 GLY A N 1
ATOM 1660 C CA . GLY A 1 199 ? -5.719 4.244 9.703 1.00 97.19 199 GLY A CA 1
ATOM 1661 C C . GLY A 1 199 ? -5.306 4.633 11.127 1.00 97.19 199 GLY A C 1
ATOM 1662 O O . GLY A 1 199 ? -6.056 4.394 12.078 1.00 97.19 199 GLY A O 1
ATOM 1663 N N . PHE A 1 200 ? -4.170 5.326 11.278 1.00 96.81 200 PHE A N 1
ATOM 1664 C CA . PHE A 1 200 ? -3.727 5.883 12.562 1.00 96.81 200 PHE A CA 1
ATOM 1665 C C . PHE A 1 200 ? -4.787 6.801 13.181 1.00 96.81 200 PHE A C 1
ATOM 1667 O O . PHE A 1 200 ? -5.159 6.622 14.341 1.00 96.81 200 PHE A O 1
ATOM 1674 N N . HIS A 1 201 ? -5.306 7.755 12.406 1.00 96.50 201 HIS A N 1
ATOM 1675 C CA . HIS A 1 201 ? -6.325 8.707 12.846 1.00 96.50 201 HIS A CA 1
ATOM 1676 C C . HIS A 1 201 ? -7.577 8.007 13.374 1.00 96.50 201 HIS A C 1
ATOM 1678 O O . HIS A 1 201 ? -8.018 8.307 14.486 1.00 96.50 201 HIS A O 1
ATOM 1684 N N . ALA A 1 202 ? -8.117 7.044 12.626 1.00 96.31 202 ALA A N 1
ATOM 1685 C CA . ALA A 1 202 ? -9.332 6.339 13.005 1.00 96.31 202 ALA A CA 1
ATOM 1686 C C . ALA A 1 202 ? -9.149 5.520 14.291 1.00 96.31 202 ALA A C 1
ATOM 1688 O O . ALA A 1 202 ? -9.969 5.624 15.210 1.00 96.31 202 ALA A O 1
ATOM 1689 N N . ILE A 1 203 ? -8.062 4.746 14.391 1.00 95.69 203 ILE A N 1
ATOM 1690 C CA . ILE A 1 203 ? -7.795 3.887 15.553 1.00 95.69 203 ILE A CA 1
ATOM 1691 C C . ILE A 1 203 ? -7.470 4.740 16.787 1.00 95.69 203 ILE A C 1
ATOM 1693 O O . ILE A 1 203 ? -7.997 4.480 17.870 1.00 95.69 203 ILE A O 1
ATOM 1697 N N . PHE A 1 204 ? -6.664 5.796 16.640 1.00 93.69 204 PHE A N 1
ATOM 1698 C CA . PHE A 1 204 ? -6.311 6.691 17.743 1.00 93.69 204 PHE A CA 1
ATOM 1699 C C . PHE A 1 204 ? -7.533 7.441 18.284 1.00 93.69 204 PHE A C 1
ATOM 1701 O O . PHE A 1 204 ? -7.776 7.440 19.496 1.00 93.69 204 PHE A O 1
ATOM 1708 N N . ALA A 1 205 ? -8.339 8.036 17.398 1.00 91.00 205 ALA A N 1
ATOM 1709 C CA . ALA A 1 205 ? -9.562 8.742 17.779 1.00 91.00 205 ALA A CA 1
ATOM 1710 C C . ALA A 1 205 ? -10.562 7.805 18.473 1.00 91.00 205 ALA A C 1
ATOM 1712 O O . ALA A 1 205 ? -11.247 8.205 19.420 1.00 91.00 205 ALA A O 1
ATOM 1713 N N . ARG A 1 206 ? -10.620 6.539 18.041 1.00 91.75 206 ARG A N 1
ATOM 1714 C CA . ARG A 1 206 ? -11.433 5.514 18.690 1.00 91.75 206 ARG A CA 1
ATOM 1715 C C . ARG A 1 206 ? -10.902 5.147 20.077 1.00 91.75 206 ARG A C 1
ATOM 1717 O O . ARG A 1 206 ? -11.674 5.168 21.036 1.00 91.75 206 ARG A O 1
ATOM 1724 N N . MET A 1 207 ? -9.608 4.852 20.202 1.00 90.38 207 MET A N 1
ATOM 1725 C CA . MET A 1 207 ? -8.961 4.432 21.454 1.00 90.38 207 MET A CA 1
ATOM 1726 C C . MET A 1 207 ? -9.079 5.491 22.560 1.00 90.38 207 MET A C 1
ATOM 1728 O O . MET A 1 207 ? -9.353 5.166 23.719 1.00 90.38 207 MET A O 1
ATOM 1732 N N . THR A 1 208 ? -8.953 6.765 22.184 1.00 86.94 208 THR A N 1
ATOM 1733 C CA . THR A 1 208 ? -9.069 7.928 23.080 1.00 86.94 208 THR A CA 1
ATOM 1734 C C . THR A 1 208 ? -10.508 8.415 23.279 1.00 86.94 208 THR A C 1
ATOM 1736 O O . THR A 1 208 ? -10.740 9.376 24.006 1.00 86.94 208 THR A O 1
ATOM 1739 N N . SER A 1 209 ? -11.497 7.744 22.675 1.00 86.69 209 SER A N 1
ATOM 1740 C CA . SER A 1 209 ? -12.920 8.107 22.759 1.00 86.69 209 SER A CA 1
ATOM 1741 C C . SER A 1 209 ? -13.221 9.555 22.338 1.00 86.69 209 SER A C 1
ATOM 1743 O O . SER A 1 209 ? -14.141 10.191 22.853 1.00 86.69 209 SER A O 1
ATOM 1745 N N . MET A 1 210 ? -12.475 10.084 21.359 1.00 84.56 210 MET A N 1
ATOM 1746 C CA . MET A 1 210 ? -12.615 11.467 20.874 1.00 84.56 210 MET A CA 1
ATOM 1747 C C . MET A 1 210 ? -13.998 11.786 20.308 1.00 84.56 210 MET A C 1
ATOM 1749 O O . MET A 1 210 ? -14.378 12.953 20.256 1.00 84.56 210 MET A O 1
ATOM 1753 N N . PHE A 1 211 ? -14.782 10.776 19.928 1.00 83.19 211 PHE A N 1
ATOM 1754 C CA . PHE A 1 211 ? -16.169 10.963 19.502 1.00 83.19 211 PHE A CA 1
ATOM 1755 C C . PHE A 1 211 ? -17.036 11.646 20.580 1.00 83.19 211 PHE A C 1
ATOM 1757 O O . PHE A 1 211 ? -18.007 12.312 20.237 1.00 83.19 211 PHE A O 1
ATOM 1764 N N . LEU A 1 212 ? -16.666 11.560 21.866 1.00 83.25 212 LEU A N 1
ATOM 1765 C CA . LEU A 1 212 ? -17.319 12.290 22.962 1.00 83.25 212 LEU A CA 1
ATOM 1766 C C . LEU A 1 212 ? -16.964 13.791 22.991 1.00 83.25 212 LEU A C 1
ATOM 1768 O O . LEU A 1 212 ? -17.714 14.591 23.549 1.00 83.25 212 LEU A O 1
ATOM 1772 N N . TYR A 1 213 ? -15.850 14.186 22.367 1.00 85.81 213 TYR A N 1
ATOM 1773 C CA . TYR A 1 213 ? -15.279 15.533 22.407 1.00 85.81 213 TYR A CA 1
ATOM 1774 C C . TYR A 1 213 ? -15.117 16.110 20.988 1.00 85.81 213 TYR A C 1
ATOM 1776 O O . TYR A 1 213 ? -14.002 16.189 20.464 1.00 85.81 213 TYR A O 1
ATOM 1784 N N . PRO A 1 214 ? -16.206 16.574 20.345 1.00 85.56 214 PRO A N 1
ATOM 1785 C CA . PRO A 1 214 ? -16.216 16.910 18.919 1.00 85.56 214 PRO A CA 1
ATOM 1786 C C . PRO A 1 214 ? -15.205 17.994 18.519 1.00 85.56 214 PRO A C 1
ATOM 1788 O O . PRO A 1 214 ? -14.593 17.890 17.461 1.00 85.56 214 PRO A O 1
ATOM 1791 N N . LYS A 1 215 ? -14.981 19.012 19.365 1.00 88.12 215 LYS A N 1
ATOM 1792 C CA . LYS A 1 215 ? -13.992 20.072 19.088 1.00 88.12 215 LYS A CA 1
ATOM 1793 C C . LYS A 1 215 ? -12.556 19.534 19.069 1.00 88.12 215 LYS A C 1
ATOM 1795 O O . LYS A 1 215 ? -11.775 19.917 18.205 1.00 88.12 215 LYS A O 1
ATOM 1800 N N . ILE A 1 216 ? -12.227 18.627 19.993 1.00 88.62 216 ILE A N 1
ATOM 1801 C CA . ILE A 1 216 ? -10.907 17.979 20.057 1.00 88.62 216 ILE A CA 1
ATOM 1802 C C . ILE A 1 216 ? -10.736 17.044 18.856 1.00 88.62 216 ILE A C 1
ATOM 1804 O O . ILE A 1 216 ? -9.700 17.081 18.200 1.00 88.62 216 ILE A O 1
ATOM 1808 N N . ALA A 1 217 ? -11.771 16.271 18.511 1.00 87.62 217 ALA A N 1
ATOM 1809 C CA . ALA A 1 217 ? -11.759 15.393 17.340 1.00 87.62 217 ALA A CA 1
ATOM 1810 C C . ALA A 1 217 ? -11.537 16.163 16.025 1.00 87.62 217 ALA A C 1
ATOM 1812 O O . ALA A 1 217 ? -10.774 15.723 15.165 1.00 87.62 217 ALA A O 1
ATOM 1813 N N . GLN A 1 218 ? -12.172 17.330 15.870 1.00 89.81 218 GLN A N 1
ATOM 1814 C CA . GLN A 1 218 ? -11.972 18.206 14.712 1.00 89.81 218 GLN A CA 1
ATOM 1815 C C . GLN A 1 218 ? -10.543 18.754 14.652 1.00 89.81 218 GLN A C 1
ATOM 1817 O O . GLN A 1 218 ? -9.915 18.674 13.599 1.00 89.81 218 GLN A O 1
ATOM 1822 N N . ALA A 1 219 ? -10.009 19.248 15.774 1.00 90.19 219 ALA A N 1
ATOM 1823 C CA . ALA A 1 219 ? -8.631 19.733 15.845 1.00 90.19 219 ALA A CA 1
ATOM 1824 C C . ALA A 1 219 ? -7.611 18.626 15.524 1.00 90.19 219 ALA A C 1
ATOM 1826 O O . ALA A 1 219 ? -6.670 18.857 14.771 1.00 90.19 219 ALA A O 1
ATOM 1827 N N . PHE A 1 220 ? -7.832 17.409 16.030 1.00 91.62 220 PHE A N 1
ATOM 1828 C CA . PHE A 1 220 ? -7.000 16.245 15.722 1.00 91.62 220 PHE A CA 1
ATOM 1829 C C . PHE A 1 220 ? -7.090 15.829 14.246 1.00 91.62 220 PHE A C 1
ATOM 1831 O O . PHE A 1 220 ? -6.085 15.523 13.615 1.00 91.62 220 PHE A O 1
ATOM 1838 N N . THR A 1 221 ? -8.284 15.867 13.653 1.00 91.62 221 THR A N 1
ATOM 1839 C CA . THR A 1 221 ? -8.449 15.593 12.215 1.00 91.62 221 THR A CA 1
ATOM 1840 C C . THR A 1 221 ? -7.706 16.628 11.369 1.00 91.62 221 THR A C 1
ATOM 1842 O O . THR A 1 221 ? -7.012 16.267 10.421 1.00 91.62 221 THR A O 1
ATOM 1845 N N . ALA A 1 222 ? -7.793 17.910 11.740 1.00 93.06 222 ALA A N 1
ATOM 1846 C CA . ALA A 1 222 ? -7.070 18.983 11.067 1.00 93.06 222 ALA A CA 1
ATOM 1847 C C . ALA A 1 222 ? -5.545 18.840 11.211 1.00 93.06 222 ALA A C 1
ATOM 1849 O O . ALA A 1 222 ? -4.824 19.084 10.245 1.00 93.06 222 ALA A O 1
ATOM 1850 N N . SER A 1 223 ? -5.042 18.407 12.374 1.00 93.25 223 SER A N 1
ATOM 1851 C CA . SER A 1 223 ? -3.603 18.196 12.563 1.00 93.25 223 SER A CA 1
ATOM 1852 C C . SER A 1 223 ? -3.072 17.027 11.733 1.00 93.25 223 SER A C 1
ATOM 1854 O O . SER A 1 223 ? -2.024 17.166 11.108 1.00 93.25 223 SER A O 1
ATOM 1856 N N . VAL A 1 224 ? -3.805 15.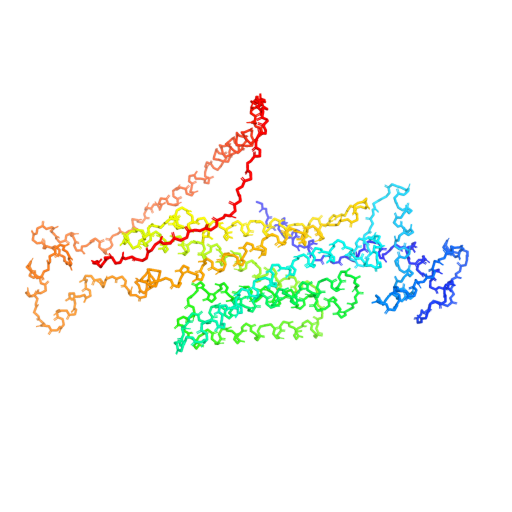911 11.642 1.00 93.44 224 VAL A N 1
ATOM 1857 C CA . VAL A 1 224 ? -3.430 14.786 10.765 1.00 93.44 224 VAL A CA 1
ATOM 1858 C C . VAL A 1 224 ? -3.448 15.207 9.292 1.00 93.44 224 VAL A C 1
ATOM 1860 O O . VAL A 1 224 ? -2.518 14.886 8.555 1.00 93.44 224 VAL A O 1
ATOM 1863 N N . ALA A 1 225 ? -4.451 15.981 8.867 1.00 94.06 225 ALA A N 1
ATOM 1864 C CA . ALA A 1 225 ? -4.502 16.522 7.509 1.00 94.06 225 ALA A CA 1
ATOM 1865 C C . ALA A 1 225 ? -3.319 17.463 7.212 1.00 94.06 225 ALA A C 1
ATOM 1867 O O . ALA A 1 225 ? -2.741 17.400 6.129 1.00 94.06 225 ALA A O 1
ATOM 1868 N N . ALA A 1 226 ? -2.913 18.292 8.180 1.00 92.62 226 ALA A N 1
ATOM 1869 C CA . ALA A 1 226 ? -1.733 19.145 8.053 1.00 92.62 226 ALA A CA 1
ATOM 1870 C C . ALA A 1 226 ? -0.435 18.326 7.948 1.00 92.62 226 ALA A C 1
ATOM 1872 O O . ALA A 1 226 ? 0.404 18.632 7.104 1.00 92.62 226 ALA A O 1
ATOM 1873 N N . ILE A 1 227 ? -0.285 17.257 8.742 1.00 93.50 227 ILE A N 1
ATOM 1874 C CA . ILE A 1 227 ? 0.852 16.326 8.636 1.00 93.50 227 ILE A CA 1
ATOM 1875 C C . ILE A 1 227 ? 0.912 15.715 7.233 1.00 93.50 227 ILE A C 1
ATOM 1877 O O . ILE A 1 227 ? 1.985 15.690 6.634 1.00 93.50 227 ILE A O 1
ATOM 1881 N N . PHE A 1 228 ? -0.225 15.275 6.684 1.00 95.31 228 PHE A N 1
ATOM 1882 C CA . PHE A 1 228 ? -0.274 14.739 5.323 1.00 95.31 228 PHE A CA 1
ATOM 1883 C C . PHE A 1 228 ? 0.119 15.790 4.279 1.00 95.31 228 PHE A C 1
ATOM 1885 O O . PHE A 1 228 ? 0.959 15.523 3.427 1.00 95.31 228 PHE A O 1
ATOM 1892 N N . ALA A 1 229 ? -0.417 17.010 4.370 1.00 93.69 229 ALA A N 1
ATOM 1893 C CA . ALA A 1 229 ? -0.075 18.087 3.442 1.00 93.69 229 ALA A CA 1
ATOM 1894 C C . ALA A 1 229 ? 1.427 18.425 3.471 1.00 93.69 229 ALA A C 1
ATOM 1896 O O . ALA A 1 229 ? 2.040 18.599 2.420 1.00 93.69 229 ALA A O 1
ATOM 1897 N N . LEU A 1 230 ? 2.035 18.463 4.661 1.00 93.25 230 LEU A N 1
ATOM 1898 C CA . LEU A 1 230 ? 3.477 18.673 4.821 1.00 93.25 230 LEU A CA 1
ATOM 1899 C C . LEU A 1 230 ? 4.299 17.497 4.283 1.00 93.25 230 LEU A C 1
ATOM 1901 O O . LEU A 1 230 ? 5.352 17.718 3.692 1.00 93.25 230 LEU A O 1
ATOM 1905 N N . HIS A 1 231 ? 3.823 16.264 4.455 1.00 92.94 231 HIS A N 1
ATOM 1906 C CA . HIS A 1 231 ? 4.451 15.068 3.897 1.00 92.94 231 HIS A CA 1
ATOM 1907 C C . HIS A 1 231 ? 4.472 15.104 2.358 1.00 92.94 231 HIS A C 1
ATOM 1909 O O . HIS A 1 231 ? 5.527 14.899 1.755 1.00 92.94 231 HIS A O 1
ATOM 1915 N N . ILE A 1 232 ? 3.345 15.462 1.731 1.00 92.44 232 ILE A N 1
ATOM 1916 C CA . ILE A 1 232 ? 3.250 15.655 0.277 1.00 92.44 232 ILE A CA 1
ATOM 1917 C C . ILE A 1 232 ? 4.150 16.801 -0.183 1.00 92.44 232 ILE A C 1
ATOM 1919 O O . ILE A 1 232 ? 4.908 16.633 -1.134 1.00 92.44 232 ILE A O 1
ATOM 1923 N N . LEU A 1 233 ? 4.117 17.949 0.503 1.00 91.75 233 LEU A N 1
ATOM 1924 C CA . LEU A 1 233 ? 4.967 19.093 0.170 1.00 91.75 233 LEU A CA 1
ATOM 1925 C C . LEU A 1 233 ? 6.452 18.723 0.237 1.00 91.75 233 LEU A C 1
ATOM 1927 O O . LEU A 1 233 ? 7.207 19.068 -0.668 1.00 91.75 233 LEU A O 1
ATOM 1931 N N . ARG A 1 234 ? 6.864 17.991 1.279 1.00 92.88 234 ARG A N 1
ATOM 1932 C CA . ARG A 1 234 ? 8.235 17.500 1.413 1.00 92.88 234 ARG A CA 1
ATOM 1933 C C . ARG A 1 234 ? 8.610 16.651 0.207 1.00 92.88 234 ARG A C 1
ATOM 1935 O O . ARG A 1 234 ? 9.641 16.916 -0.394 1.00 92.88 234 ARG A O 1
ATOM 1942 N N . LEU A 1 235 ? 7.804 15.644 -0.136 1.00 89.81 235 LEU A N 1
ATOM 1943 C CA . LEU A 1 235 ? 8.095 14.746 -1.259 1.00 89.81 235 LEU A CA 1
ATOM 1944 C C . LEU A 1 235 ? 8.051 15.457 -2.616 1.00 89.81 235 LEU A C 1
ATOM 1946 O O . LEU A 1 235 ? 8.772 15.074 -3.529 1.00 89.81 235 LEU A O 1
ATOM 1950 N N . TYR A 1 236 ? 7.228 16.495 -2.751 1.00 88.94 236 TYR A N 1
ATOM 1951 C CA . TYR A 1 236 ? 7.180 17.318 -3.954 1.00 88.94 236 TYR A CA 1
ATOM 1952 C C . TYR A 1 236 ? 8.456 18.152 -4.143 1.00 88.94 236 TYR A C 1
ATOM 1954 O O . TYR A 1 236 ? 8.936 18.272 -5.267 1.00 88.94 236 TYR A O 1
ATOM 1962 N N . VAL A 1 237 ? 8.998 18.725 -3.061 1.00 90.62 237 VAL A N 1
ATOM 1963 C CA . VAL A 1 237 ? 10.226 19.542 -3.095 1.00 90.62 237 VAL A CA 1
ATOM 1964 C C . VAL A 1 237 ? 11.479 18.678 -3.228 1.00 90.62 237 VAL A C 1
ATOM 1966 O O . VAL A 1 237 ? 12.358 19.003 -4.019 1.00 90.62 237 VAL A O 1
ATOM 1969 N N . ASP A 1 238 ? 11.560 17.599 -2.450 1.00 88.75 238 ASP A N 1
ATOM 1970 C CA . ASP A 1 238 ? 12.695 16.679 -2.416 1.00 88.75 238 ASP A CA 1
ATOM 1971 C C . ASP A 1 238 ? 12.182 15.233 -2.375 1.00 88.75 238 ASP A C 1
ATOM 1973 O O . ASP A 1 238 ? 11.741 14.712 -1.337 1.00 88.75 238 ASP A O 1
ATOM 1977 N N . TRP A 1 239 ? 12.191 14.597 -3.547 1.00 92.44 239 TRP A N 1
ATOM 1978 C CA . TRP A 1 239 ? 11.714 13.232 -3.702 1.00 92.44 239 TRP A CA 1
ATOM 1979 C C . TRP A 1 239 ? 12.699 12.258 -3.063 1.00 92.44 239 TRP A C 1
ATOM 1981 O O . TRP A 1 239 ? 13.875 12.210 -3.411 1.00 92.44 239 TRP A O 1
ATOM 1991 N N . SER A 1 240 ? 12.222 11.455 -2.112 1.00 90.56 240 SER A N 1
ATOM 1992 C CA . SER A 1 240 ? 13.074 10.478 -1.439 1.00 90.56 240 SER A CA 1
ATOM 1993 C C . SER A 1 240 ? 12.252 9.303 -0.923 1.00 90.56 240 SER A C 1
ATOM 1995 O O . SER A 1 240 ? 11.477 9.425 0.034 1.00 90.56 240 SER A O 1
ATOM 1997 N N . TYR A 1 241 ? 12.485 8.155 -1.558 1.00 89.06 241 TYR A N 1
ATOM 1998 C CA . TYR A 1 241 ? 11.895 6.854 -1.247 1.00 89.06 241 TYR A CA 1
ATOM 1999 C C . TYR A 1 241 ? 12.148 6.441 0.199 1.00 89.06 241 TYR A C 1
ATOM 2001 O O . TYR A 1 241 ? 11.223 6.082 0.926 1.00 89.06 241 TYR A O 1
ATOM 2009 N N . THR A 1 242 ? 13.392 6.595 0.657 1.00 86.00 242 THR A N 1
ATOM 2010 C CA . THR A 1 242 ? 13.814 6.252 2.018 1.00 86.00 242 THR A CA 1
ATOM 2011 C C . THR A 1 242 ? 12.990 6.977 3.075 1.00 86.00 242 THR A C 1
ATOM 2013 O O . THR A 1 242 ? 12.587 6.382 4.073 1.00 86.00 242 THR A O 1
ATOM 2016 N N . TYR A 1 243 ? 12.713 8.266 2.879 1.00 90.38 243 TYR A N 1
ATOM 2017 C CA . TYR A 1 243 ? 11.858 9.002 3.805 1.00 90.38 243 TYR A CA 1
ATOM 2018 C C . TYR A 1 243 ? 10.403 8.558 3.714 1.00 90.38 243 TYR A C 1
ATOM 2020 O O . TYR A 1 243 ? 9.790 8.380 4.765 1.00 90.38 243 TYR A O 1
ATOM 2028 N N . ASN A 1 244 ? 9.855 8.365 2.505 1.00 91.62 244 ASN A N 1
ATOM 2029 C CA . ASN A 1 244 ? 8.476 7.897 2.360 1.00 91.62 244 ASN A CA 1
ATOM 2030 C C . ASN A 1 244 ? 8.279 6.574 3.106 1.00 91.62 244 ASN A C 1
ATOM 2032 O O . ASN A 1 244 ? 7.324 6.407 3.863 1.00 91.62 244 ASN A O 1
ATOM 2036 N N . MET A 1 245 ? 9.244 5.665 2.972 1.00 89.19 245 MET A N 1
ATOM 2037 C CA . MET A 1 245 ? 9.196 4.383 3.654 1.00 89.19 245 MET A CA 1
ATOM 2038 C C . MET A 1 245 ? 9.319 4.516 5.165 1.00 89.19 245 MET A C 1
ATOM 2040 O O . MET A 1 245 ? 8.507 3.947 5.889 1.00 89.19 245 MET A O 1
ATOM 2044 N N . ARG A 1 246 ? 10.240 5.345 5.668 1.00 88.31 246 ARG A N 1
ATOM 2045 C CA . ARG A 1 246 ? 10.336 5.637 7.110 1.00 88.31 246 ARG A CA 1
ATOM 2046 C C . ARG A 1 246 ? 9.044 6.236 7.669 1.00 88.31 246 ARG A C 1
ATOM 2048 O O . ARG A 1 246 ? 8.627 5.854 8.760 1.00 88.31 246 ARG A O 1
ATOM 2055 N N . PHE A 1 247 ? 8.408 7.144 6.931 1.00 90.81 247 PHE A N 1
ATOM 2056 C CA . PHE A 1 247 ? 7.136 7.754 7.310 1.00 90.81 247 PHE A CA 1
ATOM 2057 C C . PHE A 1 247 ? 6.021 6.705 7.415 1.00 90.81 247 PHE A C 1
ATOM 2059 O O . PHE A 1 247 ? 5.344 6.620 8.443 1.00 90.81 247 PHE A O 1
ATOM 2066 N N . ASN A 1 248 ? 5.880 5.864 6.388 1.00 94.25 248 ASN A N 1
ATOM 2067 C CA . ASN A 1 248 ? 4.876 4.805 6.351 1.00 94.25 248 ASN A CA 1
ATOM 2068 C C . ASN A 1 248 ? 5.096 3.744 7.431 1.00 94.25 248 ASN A C 1
ATOM 2070 O O . ASN A 1 248 ? 4.156 3.387 8.140 1.00 94.25 248 ASN A O 1
ATOM 2074 N N . ILE A 1 249 ? 6.341 3.304 7.628 1.00 89.31 249 ILE A N 1
ATOM 2075 C CA . ILE A 1 249 ? 6.709 2.352 8.682 1.00 89.31 249 ILE A CA 1
ATOM 2076 C C . ILE A 1 249 ? 6.405 2.936 10.064 1.00 89.31 249 ILE A C 1
ATOM 2078 O O . ILE A 1 249 ? 5.828 2.244 10.899 1.00 89.31 249 ILE A O 1
ATOM 2082 N N . PHE A 1 250 ? 6.730 4.209 10.314 1.00 90.44 250 PHE A N 1
ATOM 2083 C CA . PHE A 1 250 ? 6.462 4.856 11.601 1.00 90.44 250 PHE A CA 1
ATOM 2084 C C . PHE A 1 250 ? 4.967 4.838 11.955 1.00 90.44 250 PHE A C 1
ATOM 2086 O O . PHE A 1 250 ? 4.588 4.359 13.028 1.00 90.44 250 PHE A O 1
ATOM 2093 N N . PHE A 1 251 ? 4.101 5.301 11.046 1.00 92.81 251 PHE A N 1
ATOM 2094 C CA . PHE A 1 251 ? 2.654 5.282 11.281 1.00 92.81 251 PHE A CA 1
ATOM 2095 C C . PHE A 1 251 ? 2.065 3.867 11.240 1.00 92.81 251 PHE A C 1
ATOM 2097 O O . PHE A 1 251 ? 1.092 3.599 11.944 1.00 92.81 251 PHE A O 1
ATOM 2104 N N . GLY A 1 252 ? 2.647 2.943 10.473 1.00 93.50 252 GLY A N 1
ATOM 2105 C CA . GLY A 1 252 ? 2.278 1.525 10.466 1.00 93.50 252 GLY A CA 1
ATOM 2106 C C . GLY A 1 252 ? 2.535 0.845 11.814 1.00 93.50 252 GLY A C 1
ATOM 2107 O O . GLY A 1 252 ? 1.630 0.250 12.395 1.00 93.50 252 GLY A O 1
ATOM 2108 N N . VAL A 1 253 ? 3.735 1.009 12.378 1.00 90.88 253 VAL A N 1
ATOM 2109 C CA . VAL A 1 253 ? 4.083 0.488 13.711 1.00 90.88 253 VAL A CA 1
ATOM 2110 C C . VAL A 1 253 ? 3.192 1.108 14.786 1.00 90.88 253 VAL A C 1
ATOM 2112 O O . VAL A 1 253 ? 2.705 0.402 15.672 1.00 90.88 253 VAL A O 1
ATOM 2115 N N . LEU A 1 254 ? 2.919 2.412 14.695 1.00 91.12 254 LEU A N 1
ATOM 2116 C CA . LEU A 1 254 ? 2.019 3.079 15.630 1.00 91.12 254 LEU A CA 1
ATOM 2117 C C . LEU A 1 254 ? 0.599 2.501 15.561 1.00 91.12 254 LEU A C 1
ATOM 2119 O O . LEU A 1 254 ? -0.002 2.250 16.603 1.00 91.12 254 LEU A O 1
ATOM 2123 N N . GLN A 1 255 ? 0.078 2.213 14.365 1.00 95.50 255 GLN A N 1
ATOM 2124 C CA . GLN A 1 255 ? -1.205 1.520 14.207 1.00 95.50 255 GLN A CA 1
ATOM 2125 C C . GLN A 1 255 ? -1.203 0.133 14.856 1.00 95.50 255 GLN A C 1
ATOM 2127 O O . GLN A 1 255 ? -2.163 -0.205 15.546 1.00 95.50 255 GLN A O 1
ATOM 2132 N N . TYR A 1 256 ? -0.131 -0.649 14.705 1.00 95.50 256 TYR A N 1
ATOM 2133 C CA . TYR A 1 256 ? -0.025 -1.964 15.345 1.00 95.50 256 TYR A CA 1
ATOM 2134 C C . TYR A 1 256 ? -0.057 -1.872 16.872 1.00 95.50 256 TYR A C 1
ATOM 2136 O O . TYR A 1 256 ? -0.829 -2.586 17.515 1.00 95.50 256 TYR A O 1
ATOM 2144 N N . ILE A 1 257 ? 0.704 -0.940 17.455 1.00 93.62 257 ILE A N 1
ATOM 2145 C CA . ILE A 1 257 ? 0.673 -0.674 18.901 1.00 93.62 257 ILE A CA 1
ATOM 2146 C C . ILE A 1 257 ? -0.749 -0.296 19.331 1.00 93.62 257 ILE A C 1
ATOM 2148 O O . ILE A 1 257 ? -1.275 -0.845 20.301 1.00 93.62 257 ILE A O 1
ATOM 2152 N N . LEU A 1 258 ? -1.405 0.596 18.586 1.00 93.88 258 LEU A N 1
ATOM 2153 C CA . LEU A 1 258 ? -2.761 1.040 18.891 1.00 93.88 258 LEU A CA 1
ATOM 2154 C C . LEU A 1 258 ? -3.796 -0.089 18.802 1.00 93.88 258 LEU A C 1
ATOM 2156 O O . LEU A 1 258 ? -4.681 -0.136 19.651 1.00 93.88 258 LEU A O 1
ATOM 2160 N N . LEU A 1 259 ? -3.698 -1.008 17.838 1.00 96.06 259 LEU A N 1
ATOM 2161 C CA . LEU A 1 259 ? -4.601 -2.164 17.728 1.00 96.06 259 LEU A CA 1
ATOM 2162 C C . LEU A 1 259 ? -4.433 -3.141 18.898 1.00 96.06 259 LEU A C 1
ATOM 2164 O O . LEU A 1 259 ? -5.427 -3.654 19.423 1.00 96.06 259 LEU A O 1
ATOM 2168 N N . ILE A 1 260 ? -3.199 -3.359 19.359 1.00 95.00 260 ILE A N 1
ATOM 2169 C CA . ILE A 1 260 ? -2.926 -4.172 20.553 1.00 95.00 260 ILE A CA 1
ATOM 2170 C C . ILE A 1 260 ? -3.504 -3.483 21.795 1.00 95.00 260 ILE A C 1
ATOM 2172 O O . ILE A 1 260 ? -4.241 -4.100 22.566 1.00 95.00 260 ILE A O 1
ATOM 2176 N N . MET A 1 261 ? -3.254 -2.181 21.965 1.00 92.12 261 MET A N 1
ATOM 2177 C CA . MET A 1 261 ? -3.817 -1.401 23.072 1.00 92.12 261 MET A CA 1
ATOM 2178 C C . MET A 1 261 ? -5.350 -1.386 23.049 1.00 92.12 261 MET A C 1
ATOM 2180 O O . MET A 1 261 ? -5.986 -1.509 24.097 1.00 92.12 261 MET A O 1
ATOM 2184 N N . LEU A 1 262 ? -5.953 -1.264 21.864 1.00 93.75 262 LEU A N 1
ATOM 2185 C CA . LEU A 1 262 ? -7.399 -1.310 21.670 1.00 93.75 262 LEU A CA 1
ATOM 2186 C C . LEU A 1 262 ? -7.963 -2.687 22.041 1.00 93.75 262 LEU A C 1
ATOM 2188 O O . LEU A 1 262 ? -9.002 -2.760 22.693 1.00 93.75 262 LEU A O 1
ATOM 2192 N N . SER A 1 263 ? -7.247 -3.767 21.721 1.00 94.44 263 SER A N 1
ATOM 2193 C CA . SER A 1 263 ? -7.613 -5.132 22.126 1.00 94.44 263 SER A CA 1
ATOM 2194 C C . SER A 1 263 ? -7.631 -5.285 23.646 1.00 94.44 263 SER A C 1
ATOM 2196 O O . SER A 1 263 ? -8.602 -5.808 24.198 1.00 94.44 263 SER A O 1
ATOM 2198 N N . CYS A 1 264 ? -6.610 -4.765 24.337 1.00 93.12 264 CYS A N 1
ATOM 2199 C CA . CYS A 1 264 ? -6.556 -4.737 25.801 1.00 93.12 264 CYS A CA 1
ATOM 2200 C C . CYS A 1 264 ? -7.687 -3.883 26.398 1.00 93.12 264 CYS A C 1
ATOM 2202 O O . CYS A 1 264 ? -8.348 -4.301 27.350 1.00 93.12 264 CYS A O 1
ATOM 2204 N N . GLN A 1 265 ? -7.960 -2.710 25.815 1.00 90.44 265 GLN A N 1
ATOM 2205 C CA . GLN A 1 265 ? -9.055 -1.834 26.239 1.00 90.44 265 GLN A CA 1
ATOM 2206 C C . GLN A 1 265 ? -10.416 -2.532 26.106 1.00 90.44 265 GLN A C 1
ATOM 2208 O O . GLN A 1 265 ? -11.211 -2.511 27.047 1.00 90.44 265 GLN A O 1
ATOM 2213 N N . ASN A 1 266 ? -10.671 -3.177 24.966 1.00 91.81 266 ASN A N 1
ATOM 2214 C CA . ASN A 1 266 ? -11.897 -3.929 24.718 1.00 91.81 266 ASN A CA 1
ATOM 2215 C C . ASN A 1 266 ? -12.019 -5.127 25.675 1.00 91.81 266 ASN A C 1
ATOM 2217 O O . ASN A 1 266 ? -13.100 -5.370 26.211 1.00 91.81 266 ASN A O 1
ATOM 2221 N N . TYR A 1 267 ? -10.916 -5.820 25.977 1.00 91.25 267 TYR A N 1
ATOM 2222 C CA . TYR A 1 267 ? -10.909 -6.921 26.943 1.00 91.25 267 TYR A CA 1
ATOM 2223 C C . TYR A 1 267 ? -11.293 -6.446 28.350 1.00 91.25 267 TYR A C 1
ATOM 2225 O O . TYR A 1 267 ? -12.177 -7.029 28.979 1.00 91.25 267 TYR A O 1
ATOM 2233 N N . HIS A 1 268 ? -10.692 -5.353 28.832 1.00 88.94 268 HIS A N 1
ATOM 2234 C CA . HIS A 1 268 ? -11.028 -4.782 30.140 1.00 88.94 268 HIS A CA 1
ATOM 2235 C C . HIS A 1 268 ? -12.485 -4.314 30.202 1.00 88.94 268 HIS A C 1
ATOM 2237 O O . HIS A 1 268 ? -13.165 -4.550 31.202 1.00 88.94 268 HIS A O 1
ATOM 2243 N N . ALA A 1 269 ? -12.988 -3.696 29.128 1.00 86.56 269 ALA A N 1
ATOM 2244 C CA . ALA A 1 269 ? -14.378 -3.263 29.047 1.00 86.56 269 ALA A CA 1
ATOM 2245 C C . ALA A 1 269 ? -15.353 -4.448 29.142 1.00 86.56 269 ALA A C 1
ATOM 2247 O O . ALA A 1 269 ? -16.293 -4.404 29.936 1.00 86.56 269 ALA A O 1
ATOM 2248 N N . LEU A 1 270 ? -15.088 -5.530 28.404 1.00 88.12 270 LEU A N 1
ATOM 2249 C CA . LEU A 1 270 ? -15.895 -6.753 28.438 1.00 88.12 270 LEU A CA 1
ATOM 2250 C C . LEU A 1 270 ? -15.860 -7.430 29.816 1.00 88.12 270 LEU A C 1
ATOM 2252 O O . LEU A 1 270 ? -16.898 -7.865 30.317 1.00 88.12 270 LEU A O 1
ATOM 2256 N N . GLN A 1 271 ? -14.689 -7.506 30.460 1.00 87.44 271 GLN A N 1
ATOM 2257 C CA . GLN A 1 271 ? -14.568 -8.066 31.812 1.00 87.44 271 GLN A CA 1
ATOM 2258 C C . GLN A 1 271 ? -15.351 -7.243 32.838 1.00 87.44 271 GLN A C 1
ATOM 2260 O O . GLN A 1 271 ? -16.081 -7.811 33.651 1.00 87.44 271 GLN A O 1
ATOM 2265 N N . LYS A 1 272 ? -15.268 -5.909 32.766 1.00 83.50 272 LYS A N 1
ATOM 2266 C CA . LYS A 1 272 ? -16.027 -5.017 33.650 1.00 83.50 272 LYS A CA 1
ATOM 2267 C C . LYS A 1 272 ? -17.534 -5.161 33.431 1.00 83.50 272 LYS A C 1
ATOM 2269 O O . LYS A 1 272 ? -18.277 -5.276 34.399 1.00 83.50 272 LYS A O 1
ATOM 2274 N N . GLN A 1 273 ? -17.988 -5.242 32.180 1.00 82.19 273 GLN A N 1
ATOM 2275 C CA . GLN A 1 273 ? -19.399 -5.479 31.858 1.00 82.19 273 GLN A CA 1
ATOM 2276 C C . GLN A 1 273 ? -19.903 -6.818 32.422 1.00 82.19 273 GLN A C 1
ATOM 2278 O O . GLN A 1 273 ? -21.013 -6.899 32.947 1.00 82.19 273 GLN A O 1
ATOM 2283 N N . LYS A 1 274 ? -19.079 -7.871 32.341 1.00 82.94 274 LYS A N 1
ATOM 2284 C CA . LYS A 1 274 ? -19.391 -9.179 32.927 1.00 82.94 274 LYS A CA 1
ATOM 2285 C C . LYS A 1 274 ? -19.481 -9.109 34.452 1.00 82.94 274 LYS A C 1
ATOM 2287 O O . LYS A 1 274 ? -20.409 -9.683 35.013 1.00 82.94 274 LYS A O 1
ATOM 2292 N N . LEU A 1 275 ? -18.554 -8.404 35.104 1.00 82.69 275 LEU A N 1
ATOM 2293 C CA . LEU A 1 275 ? -18.557 -8.210 36.557 1.00 82.69 275 LEU A CA 1
ATOM 2294 C C . LEU A 1 275 ? -19.807 -7.456 37.030 1.00 82.69 275 LEU A C 1
ATOM 2296 O O . LEU A 1 275 ? -20.398 -7.827 38.035 1.00 82.69 275 LEU A O 1
ATOM 2300 N N . MET A 1 276 ? -20.241 -6.442 36.278 1.00 78.19 276 MET A N 1
ATOM 2301 C CA . MET A 1 276 ? -21.442 -5.656 36.586 1.00 78.19 276 MET A CA 1
ATOM 2302 C C . MET A 1 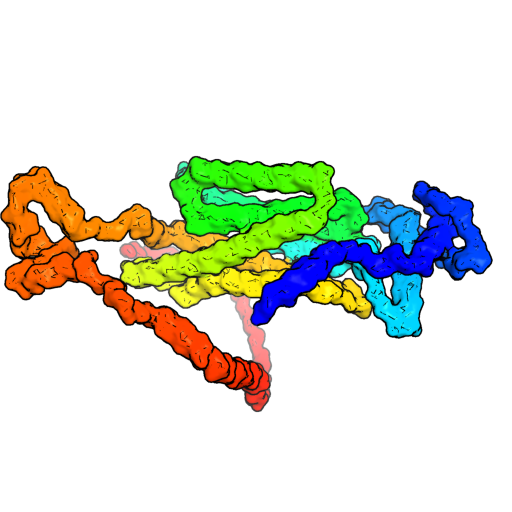276 ? -22.759 -6.392 36.295 1.00 78.19 276 MET A C 1
ATOM 2304 O O . MET A 1 276 ? -23.829 -5.831 36.502 1.00 78.19 276 MET A O 1
ATOM 2308 N N . GLY A 1 277 ? -22.717 -7.623 35.770 1.00 75.38 277 GLY A N 1
ATOM 2309 C CA . GLY A 1 277 ? -23.922 -8.363 35.381 1.00 75.38 277 GLY A CA 1
ATOM 2310 C C . GLY A 1 277 ? -24.680 -7.751 34.194 1.00 75.38 277 GLY A C 1
ATOM 2311 O O . GLY A 1 277 ? -25.736 -8.250 33.816 1.00 75.38 277 GLY A O 1
ATOM 2312 N N . GLU A 1 278 ? -24.137 -6.707 33.559 1.00 73.31 278 GLU A N 1
ATOM 2313 C CA . GLU A 1 278 ? -24.740 -6.033 32.402 1.00 73.31 278 GLU A CA 1
ATOM 2314 C C . GLU A 1 278 ? -24.554 -6.818 31.094 1.00 73.31 278 GLU A C 1
ATOM 2316 O O . GLU A 1 278 ? -25.079 -6.441 30.041 1.00 73.31 278 GLU A O 1
ATOM 2321 N N . PHE A 1 279 ? -23.803 -7.921 31.128 1.00 74.12 279 PHE A N 1
ATOM 2322 C CA . PHE A 1 279 ? -23.629 -8.782 29.967 1.00 74.12 279 PHE A CA 1
ATOM 2323 C C . PHE A 1 279 ? -24.896 -9.608 29.699 1.00 74.12 279 PHE A C 1
ATOM 2325 O O . PHE A 1 279 ? -25.126 -10.657 30.303 1.00 74.12 279 PHE A O 1
ATOM 2332 N N . LYS A 1 280 ? -25.708 -9.171 28.732 1.00 63.66 280 LYS A N 1
ATOM 2333 C CA . LYS A 1 280 ? -26.881 -9.923 28.268 1.00 63.66 280 LYS A CA 1
ATOM 2334 C C . LYS A 1 280 ? -26.476 -10.949 27.210 1.00 63.66 280 LYS A C 1
ATOM 2336 O O . LYS A 1 280 ? -26.235 -10.607 26.053 1.00 63.66 280 LYS A O 1
ATOM 2341 N N . LYS A 1 281 ? -26.431 -12.228 27.596 1.00 60.19 281 LYS A N 1
ATOM 2342 C CA . LYS A 1 281 ? -26.218 -13.341 26.658 1.00 60.19 281 LYS A CA 1
ATOM 2343 C C . LYS A 1 281 ? -27.409 -13.430 25.699 1.00 60.19 281 LYS A C 1
ATOM 2345 O O . LYS A 1 281 ? -28.541 -13.596 26.139 1.00 60.19 281 LYS A O 1
ATOM 2350 N N . THR A 1 282 ? -27.155 -13.341 24.397 1.00 61.75 282 THR A N 1
ATOM 2351 C CA . THR A 1 282 ? -28.179 -13.522 23.350 1.00 61.75 282 THR A CA 1
ATOM 2352 C C . THR A 1 282 ? -27.802 -14.705 22.460 1.00 61.75 282 THR A C 1
ATOM 2354 O O . THR A 1 282 ? -26.667 -15.179 22.503 1.00 61.75 282 THR A O 1
ATOM 2357 N N . ALA A 1 283 ? -28.735 -15.188 21.633 1.00 55.22 283 ALA A N 1
ATOM 2358 C CA . ALA A 1 283 ? -28.468 -16.275 20.684 1.00 55.22 283 ALA A CA 1
ATOM 2359 C C . ALA A 1 283 ? -27.331 -15.944 19.690 1.00 55.22 283 ALA A C 1
ATOM 2361 O O . ALA A 1 283 ? -26.660 -16.848 19.205 1.00 55.22 283 ALA A O 1
ATOM 2362 N N . TYR A 1 284 ? -27.090 -14.652 19.430 1.00 55.75 284 TYR A N 1
ATOM 2363 C CA . TYR A 1 284 ? -26.085 -14.159 18.482 1.00 55.75 284 TYR A CA 1
ATOM 2364 C C . TYR A 1 284 ? -24.817 -13.588 19.154 1.00 55.75 284 TYR A C 1
ATOM 2366 O O . TYR A 1 284 ? -23.775 -13.469 18.514 1.00 55.75 284 TYR A O 1
ATOM 2374 N N . SER A 1 285 ? -24.867 -13.263 20.452 1.00 67.94 285 SER A N 1
ATOM 2375 C CA . SER A 1 285 ? -23.735 -12.710 21.207 1.00 67.94 285 SER A CA 1
ATOM 2376 C C . SER A 1 285 ? -23.416 -13.565 22.435 1.00 67.94 285 SER A C 1
ATOM 2378 O O . SER A 1 285 ? -24.114 -13.550 23.454 1.00 67.94 285 SER A O 1
ATOM 2380 N N . SER A 1 286 ? -22.314 -14.309 22.323 1.00 81.69 286 SER A N 1
ATOM 2381 C CA . SER A 1 286 ? -21.659 -15.013 23.425 1.00 81.69 286 SER A CA 1
ATOM 2382 C C . SER A 1 286 ? -20.417 -14.243 23.861 1.00 81.69 286 SER A C 1
ATOM 2384 O O . SER A 1 286 ? -19.687 -13.726 23.018 1.00 81.69 286 SER A O 1
ATOM 2386 N N . PHE A 1 2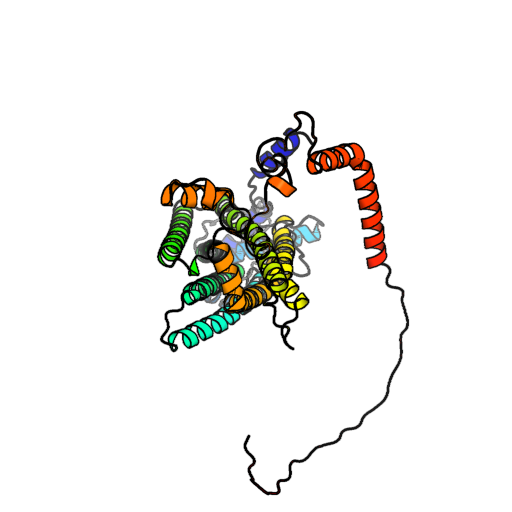87 ? -20.122 -14.239 25.164 1.00 82.50 287 PHE A N 1
ATOM 2387 C CA . PHE A 1 287 ? -18.937 -13.582 25.731 1.00 82.50 287 PHE A CA 1
ATOM 2388 C C . PHE A 1 287 ? -17.640 -14.029 25.040 1.00 82.50 287 PHE A C 1
ATOM 2390 O O . PHE A 1 287 ? -16.808 -13.208 24.668 1.00 82.50 287 PHE A O 1
ATOM 2397 N N . LYS A 1 288 ? -17.508 -15.338 24.775 1.00 85.88 288 LYS A N 1
ATOM 2398 C CA . LYS A 1 288 ? -16.363 -15.890 24.031 1.00 85.88 288 LYS A CA 1
ATOM 2399 C C . LYS A 1 288 ? -16.301 -15.365 22.592 1.00 85.88 288 LYS A C 1
ATOM 2401 O O . LYS A 1 288 ? -15.217 -15.086 22.095 1.00 85.88 288 LYS A O 1
ATOM 2406 N N . GLY A 1 289 ? -17.455 -15.208 21.941 1.00 87.75 289 GLY A N 1
ATOM 2407 C CA . GLY A 1 289 ? -17.543 -14.671 20.582 1.00 87.75 289 GLY A CA 1
ATOM 2408 C C . GLY A 1 289 ? -17.161 -13.192 20.509 1.00 87.75 289 GLY A C 1
ATOM 2409 O O . GLY A 1 289 ? -16.444 -12.801 19.596 1.00 87.75 289 GLY A O 1
ATOM 2410 N N . GLN A 1 290 ? -17.571 -12.382 21.490 1.00 87.06 290 GLN A N 1
ATOM 2411 C CA . GLN A 1 290 ? -17.177 -10.971 21.557 1.00 87.06 290 GLN A CA 1
ATOM 2412 C C . GLN A 1 290 ? -15.690 -10.792 21.871 1.00 87.06 290 GLN A C 1
ATOM 2414 O O . GLN A 1 290 ? -15.051 -9.966 21.229 1.00 87.06 290 GLN A O 1
ATOM 2419 N N . ILE A 1 291 ? -15.112 -11.602 22.769 1.00 91.00 291 ILE A N 1
ATOM 2420 C CA . ILE A 1 291 ? -13.653 -11.615 22.978 1.00 91.00 291 ILE A CA 1
ATOM 2421 C C . ILE A 1 291 ? -12.928 -11.934 21.672 1.00 91.00 291 ILE A C 1
ATOM 2423 O O . ILE A 1 291 ? -11.969 -11.252 21.318 1.00 91.00 291 ILE A O 1
ATOM 2427 N N . PHE A 1 292 ? -13.387 -12.947 20.933 1.00 93.62 292 PHE A N 1
ATOM 2428 C CA . PHE A 1 292 ? -12.764 -13.290 19.662 1.00 93.62 292 PHE A CA 1
ATOM 2429 C C . PHE A 1 292 ? -12.811 -12.105 18.685 1.00 93.62 292 PHE A C 1
ATOM 2431 O O . PHE A 1 292 ? -11.767 -11.649 18.228 1.00 93.62 292 PHE A O 1
ATOM 2438 N N . LYS A 1 293 ? -14.001 -11.544 18.444 1.00 93.25 293 LYS A N 1
ATOM 2439 C CA . LYS A 1 293 ? -14.206 -10.450 17.483 1.00 93.25 293 LYS A CA 1
ATOM 2440 C C . LYS A 1 293 ? -13.507 -9.141 17.860 1.00 93.25 293 LYS A C 1
ATOM 2442 O O . LYS A 1 293 ? -12.987 -8.477 16.976 1.00 93.25 293 LYS A O 1
ATOM 2447 N N . LEU A 1 294 ? -13.500 -8.757 19.139 1.00 93.12 294 LEU A N 1
ATOM 2448 C CA . LEU A 1 294 ? -13.028 -7.436 19.580 1.00 93.12 294 LEU A CA 1
ATOM 2449 C C . LEU A 1 294 ? -11.597 -7.421 20.127 1.00 93.12 294 LEU A C 1
ATOM 2451 O O . LEU A 1 294 ? -11.006 -6.344 20.207 1.00 93.12 294 LEU A O 1
ATOM 2455 N N . CYS A 1 295 ? -11.058 -8.576 20.532 1.00 95.00 295 CYS A N 1
ATOM 2456 C CA . CYS A 1 295 ? -9.734 -8.678 21.155 1.00 95.00 295 CYS A CA 1
ATOM 2457 C C . CYS A 1 295 ? -8.780 -9.583 20.371 1.00 95.00 295 CYS A C 1
ATOM 2459 O O . CYS A 1 295 ? -7.621 -9.230 20.197 1.00 95.00 295 CYS A O 1
ATOM 2461 N N . VAL A 1 296 ? -9.238 -10.745 19.893 1.00 95.62 296 VAL A N 1
ATOM 2462 C CA . VAL A 1 296 ? -8.359 -11.686 19.173 1.00 95.62 296 VAL A CA 1
ATOM 2463 C C . VAL A 1 296 ? -8.144 -11.237 17.729 1.00 95.62 296 VAL A C 1
ATOM 2465 O O . VAL A 1 296 ? -7.013 -11.251 17.257 1.00 95.62 296 VAL A O 1
ATOM 2468 N N . ILE A 1 297 ? -9.200 -10.793 17.040 1.00 96.06 297 ILE A N 1
ATOM 2469 C CA . ILE A 1 297 ? -9.112 -10.359 15.638 1.00 96.06 297 ILE A CA 1
ATOM 2470 C C . ILE A 1 297 ? -8.085 -9.236 15.419 1.00 96.06 297 ILE A C 1
ATOM 2472 O O . ILE A 1 297 ? -7.268 -9.399 14.517 1.00 96.06 297 ILE A O 1
ATOM 2476 N N . PRO A 1 298 ? -8.028 -8.141 16.204 1.00 95.69 298 PRO A N 1
ATOM 2477 C CA . PRO A 1 298 ? -7.026 -7.103 15.959 1.00 95.69 298 PRO A CA 1
ATOM 2478 C C . PRO A 1 298 ? -5.589 -7.582 16.198 1.00 95.69 298 PRO A C 1
ATOM 2480 O O . PRO A 1 298 ? -4.689 -7.167 15.477 1.00 95.69 298 PRO A O 1
ATOM 2483 N N . ILE A 1 299 ? -5.367 -8.489 17.156 1.00 96.44 299 ILE A N 1
ATOM 2484 C CA . ILE A 1 299 ? -4.052 -9.114 17.373 1.00 96.44 299 ILE A CA 1
ATOM 2485 C C . ILE A 1 299 ? -3.679 -9.995 16.175 1.00 96.44 299 ILE A C 1
ATOM 2487 O O . ILE A 1 299 ? -2.556 -9.920 15.682 1.00 96.44 299 ILE A O 1
ATOM 2491 N N . LEU A 1 300 ? -4.622 -10.800 15.675 1.00 96.19 300 LEU A N 1
ATOM 2492 C CA . LEU A 1 300 ? -4.415 -11.611 14.474 1.00 96.19 300 LEU A CA 1
ATOM 2493 C C . LEU A 1 300 ? -4.142 -10.745 13.243 1.00 96.19 300 LEU A C 1
ATOM 2495 O O . LEU A 1 300 ? -3.266 -11.093 12.461 1.00 96.19 300 LEU A O 1
ATOM 2499 N N . LEU A 1 301 ? -4.845 -9.617 13.092 1.00 96.19 301 LEU A N 1
ATOM 2500 C CA . LEU A 1 301 ? -4.584 -8.651 12.027 1.00 96.19 301 LEU A CA 1
ATOM 2501 C C . LEU A 1 301 ? -3.138 -8.168 12.088 1.00 96.19 301 LEU A C 1
ATOM 2503 O O . LEU A 1 301 ? -2.455 -8.282 11.082 1.00 96.19 301 LEU A O 1
ATOM 2507 N N . VAL A 1 302 ? -2.653 -7.733 13.259 1.00 96.12 302 VAL A N 1
ATOM 2508 C CA . VAL A 1 302 ? -1.251 -7.311 13.432 1.00 96.12 302 VAL A CA 1
ATOM 2509 C C . VAL A 1 302 ? -0.281 -8.429 13.047 1.00 96.12 302 VAL A C 1
ATOM 2511 O O . VAL A 1 302 ? 0.637 -8.188 12.274 1.00 96.12 302 VAL A O 1
ATOM 2514 N N . ILE A 1 303 ? -0.489 -9.659 13.529 1.00 95.12 303 ILE A N 1
ATOM 2515 C CA . ILE A 1 303 ? 0.401 -10.790 13.217 1.00 95.12 303 ILE A CA 1
ATOM 2516 C C . ILE A 1 303 ? 0.432 -11.061 11.709 1.00 95.12 303 ILE A C 1
ATOM 2518 O O . ILE A 1 303 ? 1.508 -11.129 11.117 1.00 95.12 303 ILE A O 1
ATOM 2522 N N . VAL A 1 304 ? -0.737 -11.192 11.077 1.00 94.44 304 VAL A N 1
ATOM 2523 C CA . VAL A 1 304 ? -0.841 -11.535 9.653 1.00 94.44 304 VAL A CA 1
ATOM 2524 C C . VAL A 1 304 ? -0.297 -10.410 8.777 1.00 94.44 304 VAL A C 1
ATOM 2526 O O . VAL A 1 304 ? 0.436 -10.692 7.833 1.00 94.44 304 VAL A O 1
ATOM 2529 N N . THR A 1 305 ? -0.587 -9.143 9.084 1.00 93.25 305 THR A N 1
ATOM 2530 C CA . THR A 1 305 ? -0.052 -8.025 8.298 1.00 93.25 305 THR A CA 1
ATOM 2531 C C . THR A 1 305 ? 1.444 -7.840 8.524 1.00 93.25 305 THR A C 1
ATOM 2533 O O . THR A 1 305 ? 2.144 -7.524 7.572 1.00 93.25 305 THR A O 1
ATOM 2536 N N . THR A 1 306 ? 1.986 -8.090 9.723 1.00 92.06 306 THR A N 1
ATOM 2537 C CA . THR A 1 306 ? 3.445 -8.117 9.937 1.00 92.06 306 THR A CA 1
ATOM 2538 C C . THR A 1 306 ? 4.111 -9.230 9.129 1.00 92.06 306 THR A C 1
ATOM 2540 O O . THR A 1 306 ? 5.138 -8.984 8.501 1.00 92.06 306 THR A O 1
ATOM 2543 N N . MET A 1 307 ? 3.524 -10.430 9.096 1.00 90.81 307 MET A N 1
ATOM 2544 C CA . MET A 1 307 ? 4.027 -11.529 8.265 1.00 90.81 307 MET A CA 1
ATOM 2545 C C . MET A 1 307 ? 3.965 -11.182 6.775 1.00 90.81 307 MET A C 1
ATOM 2547 O O . MET A 1 307 ? 4.950 -11.381 6.073 1.00 90.81 307 MET A O 1
ATOM 2551 N N . ALA A 1 308 ? 2.859 -10.604 6.301 1.00 91.62 308 ALA A N 1
ATOM 2552 C CA . ALA A 1 308 ? 2.741 -10.149 4.919 1.00 91.62 308 ALA A CA 1
ATOM 2553 C C . ALA A 1 308 ? 3.811 -9.096 4.593 1.00 91.62 308 ALA A C 1
ATOM 2555 O O . ALA A 1 308 ? 4.544 -9.258 3.627 1.00 91.62 308 ALA A O 1
ATOM 2556 N N . MET A 1 309 ? 3.954 -8.056 5.423 1.00 87.25 309 MET A N 1
ATOM 2557 C CA . MET A 1 309 ? 4.962 -7.000 5.242 1.00 87.25 309 MET A CA 1
ATOM 2558 C C . MET A 1 309 ? 6.399 -7.533 5.260 1.00 87.25 309 MET A C 1
ATOM 2560 O O . MET A 1 309 ? 7.280 -6.889 4.708 1.00 87.25 309 MET A O 1
ATOM 2564 N N . SER A 1 310 ? 6.667 -8.680 5.894 1.00 85.94 310 SER A N 1
ATOM 2565 C CA . SER A 1 310 ? 8.012 -9.265 5.879 1.00 85.94 310 SER A CA 1
ATOM 2566 C C . SER A 1 310 ? 8.434 -9.766 4.496 1.00 85.94 310 SER A C 1
ATOM 2568 O O . SER A 1 310 ? 9.629 -9.865 4.250 1.00 85.94 310 SER A O 1
ATOM 2570 N N . LEU A 1 311 ? 7.486 -10.014 3.580 1.00 84.81 311 LEU A N 1
ATOM 2571 C CA . LEU A 1 311 ? 7.791 -10.390 2.196 1.00 84.81 311 LEU A CA 1
ATOM 2572 C C . LEU A 1 311 ? 8.572 -9.286 1.468 1.00 84.81 311 LEU A C 1
ATOM 2574 O O . LEU A 1 311 ? 9.520 -9.603 0.762 1.00 84.81 311 LEU A O 1
ATOM 2578 N N . GLU A 1 312 ? 8.276 -8.013 1.746 1.00 76.94 312 GLU A N 1
ATOM 2579 C CA . GLU A 1 312 ? 9.046 -6.861 1.236 1.00 76.94 312 GLU A CA 1
ATOM 2580 C C . GLU A 1 312 ? 10.528 -6.900 1.631 1.00 76.94 312 GLU A C 1
ATOM 2582 O O . GLU A 1 312 ? 11.371 -6.325 0.957 1.00 76.94 312 GLU A O 1
ATOM 2587 N N . LEU A 1 313 ? 10.872 -7.561 2.743 1.00 75.12 313 LEU A N 1
ATOM 2588 C CA . LEU A 1 313 ? 12.254 -7.632 3.226 1.00 75.12 313 LEU A CA 1
ATOM 2589 C C . LEU A 1 313 ? 13.054 -8.773 2.592 1.00 75.12 313 LEU A C 1
ATOM 2591 O O . LEU A 1 313 ? 14.280 -8.749 2.657 1.00 75.12 313 LEU A O 1
ATOM 2595 N N . PHE A 1 314 ? 12.379 -9.792 2.056 1.00 77.12 314 PHE A N 1
ATOM 2596 C CA . PHE A 1 314 ? 13.034 -10.980 1.504 1.00 77.12 314 PHE A CA 1
ATOM 2597 C C . PHE A 1 314 ? 13.291 -10.896 -0.003 1.00 77.12 314 PHE A C 1
ATOM 2599 O O . PHE A 1 314 ? 14.002 -11.765 -0.493 1.00 77.12 314 PHE A O 1
ATOM 2606 N N . ASP A 1 315 ? 12.708 -9.904 -0.692 1.00 81.19 315 ASP A N 1
ATOM 2607 C CA . ASP A 1 315 ? 12.899 -9.553 -2.111 1.00 81.19 315 ASP A CA 1
ATOM 2608 C C . ASP A 1 315 ? 13.381 -10.716 -3.002 1.00 81.19 315 ASP A C 1
ATOM 2610 O O . ASP A 1 315 ? 14.549 -10.826 -3.373 1.00 81.19 315 ASP A O 1
ATOM 2614 N N . PHE A 1 316 ? 12.461 -11.636 -3.295 1.00 90.12 316 PHE A N 1
ATOM 2615 C CA . PHE A 1 316 ? 12.703 -12.788 -4.159 1.00 90.12 316 PHE A CA 1
ATOM 2616 C C . PHE A 1 316 ? 11.786 -12.751 -5.376 1.00 90.12 316 PHE A C 1
ATOM 2618 O O . PHE A 1 316 ? 10.687 -12.197 -5.326 1.00 90.12 316 PHE A O 1
ATOM 2625 N N . PHE A 1 317 ? 12.198 -13.441 -6.436 1.00 92.75 317 PHE A N 1
ATOM 2626 C CA . PHE A 1 317 ? 11.442 -13.553 -7.675 1.00 92.75 317 PHE A CA 1
ATOM 2627 C C . PHE A 1 317 ? 11.454 -14.972 -8.223 1.00 92.75 317 PHE A C 1
ATOM 2629 O O . PHE A 1 317 ? 12.472 -15.661 -8.218 1.00 92.75 317 PHE A O 1
ATOM 2636 N N . SER A 1 318 ? 10.296 -15.407 -8.712 1.00 92.75 318 SER A N 1
ATOM 2637 C CA . SER A 1 318 ? 10.148 -16.659 -9.437 1.00 92.75 318 SER A CA 1
ATOM 2638 C C . SER A 1 318 ? 9.943 -16.386 -10.922 1.00 92.75 318 SER A C 1
ATOM 2640 O O . SER A 1 318 ? 8.861 -15.969 -11.336 1.00 92.75 318 SER A O 1
ATOM 2642 N N . TYR A 1 319 ? 10.961 -16.684 -11.733 1.00 88.94 319 TYR A N 1
ATOM 2643 C CA . TYR A 1 319 ? 10.895 -16.508 -13.186 1.00 88.94 319 TYR A CA 1
ATOM 2644 C C . TYR A 1 319 ? 9.853 -17.422 -13.854 1.00 88.94 319 TYR A C 1
ATOM 2646 O O . TYR A 1 319 ? 9.195 -17.017 -14.802 1.00 88.94 319 TYR A O 1
ATOM 2654 N N . GLU A 1 320 ? 9.630 -18.641 -13.363 1.00 90.44 320 GLU A N 1
ATOM 2655 C CA . GLU A 1 320 ? 8.610 -19.531 -13.945 1.00 90.44 320 GLU A CA 1
ATOM 2656 C C . GLU A 1 320 ? 7.192 -18.988 -13.722 1.00 90.44 320 GLU A C 1
ATOM 2658 O O . GLU A 1 320 ? 6.374 -18.938 -14.640 1.00 90.44 320 GLU A O 1
ATOM 2663 N N . TRP A 1 321 ? 6.910 -18.550 -12.495 1.00 90.56 321 TRP A N 1
ATOM 2664 C CA . TRP A 1 321 ? 5.579 -18.100 -12.099 1.00 90.56 321 TRP A CA 1
ATOM 2665 C C . TRP A 1 321 ? 5.336 -16.624 -12.387 1.00 90.56 321 TRP A C 1
ATOM 2667 O O . TRP A 1 321 ? 4.189 -16.192 -12.343 1.00 90.56 321 TRP A O 1
ATOM 2677 N N . GLN A 1 322 ? 6.392 -15.867 -12.695 1.00 94.00 322 GLN A N 1
ATOM 2678 C CA . GLN A 1 322 ? 6.353 -14.418 -12.892 1.00 94.00 322 GLN A CA 1
ATOM 2679 C C . GLN A 1 322 ? 5.794 -13.683 -11.661 1.00 94.00 322 GLN A C 1
ATOM 2681 O O . GLN A 1 322 ? 5.098 -12.680 -11.784 1.00 94.00 322 GLN A O 1
ATOM 2686 N N . ILE A 1 323 ? 6.083 -14.208 -10.467 1.00 93.62 323 ILE A N 1
ATOM 2687 C CA . ILE A 1 323 ? 5.626 -13.685 -9.175 1.00 93.62 323 ILE A CA 1
ATOM 2688 C C . ILE A 1 323 ? 6.851 -13.358 -8.330 1.00 93.62 323 ILE A C 1
ATOM 2690 O O . ILE A 1 323 ? 7.745 -14.193 -8.177 1.00 93.62 323 ILE A O 1
ATOM 2694 N N . ASP A 1 324 ? 6.862 -12.166 -7.751 1.00 93.75 324 ASP A N 1
ATOM 2695 C CA . ASP A 1 324 ? 7.846 -11.733 -6.771 1.00 93.75 324 ASP A CA 1
ATOM 2696 C C . ASP A 1 324 ? 7.249 -11.618 -5.361 1.00 93.75 324 ASP A C 1
ATOM 2698 O O . ASP A 1 324 ? 6.052 -11.824 -5.115 1.00 93.75 324 ASP A O 1
ATOM 2702 N N . ALA A 1 325 ? 8.119 -11.308 -4.405 1.00 93.06 325 ALA A N 1
ATOM 2703 C CA . ALA A 1 325 ? 7.736 -11.101 -3.019 1.00 93.06 325 ALA A CA 1
ATOM 2704 C C . ALA A 1 325 ? 6.754 -9.926 -2.855 1.00 93.06 325 ALA A C 1
ATOM 2706 O O . ALA A 1 325 ? 5.834 -10.014 -2.035 1.00 93.06 325 ALA A O 1
ATOM 2707 N N . HIS A 1 326 ? 6.896 -8.874 -3.667 1.00 93.50 326 HIS A N 1
ATOM 2708 C CA . HIS A 1 326 ? 6.016 -7.708 -3.655 1.00 93.50 326 HIS A CA 1
ATOM 2709 C C . HIS A 1 326 ? 4.581 -8.071 -4.075 1.00 93.50 326 HIS A C 1
ATOM 2711 O O . HIS A 1 326 ? 3.623 -7.790 -3.352 1.00 93.50 326 HIS A O 1
ATOM 2717 N N . ALA A 1 327 ? 4.394 -8.808 -5.174 1.00 94.81 327 ALA A N 1
ATOM 2718 C CA . ALA A 1 327 ? 3.086 -9.320 -5.585 1.00 94.81 327 ALA A CA 1
ATOM 2719 C C . ALA A 1 327 ? 2.455 -10.214 -4.501 1.00 94.81 327 ALA A C 1
ATOM 2721 O O . ALA A 1 327 ? 1.255 -10.130 -4.224 1.00 94.81 327 ALA A O 1
ATOM 2722 N N . LEU A 1 328 ? 3.246 -11.058 -3.833 1.00 94.94 328 LEU A N 1
ATOM 2723 C CA . LEU A 1 328 ? 2.737 -11.883 -2.734 1.00 94.94 328 LEU A CA 1
ATOM 2724 C C . LEU A 1 328 ? 2.324 -11.053 -1.516 1.00 94.94 328 LEU A C 1
ATOM 2726 O O . LEU A 1 328 ? 1.347 -11.408 -0.852 1.00 94.94 328 LEU A O 1
ATOM 2730 N N . TRP A 1 329 ? 3.005 -9.942 -1.239 1.00 95.00 329 TRP A N 1
ATOM 2731 C CA . TRP A 1 329 ? 2.573 -8.988 -0.223 1.00 95.00 329 TRP A CA 1
ATOM 2732 C C . TRP A 1 329 ? 1.194 -8.397 -0.557 1.00 95.00 329 TRP A C 1
ATOM 2734 O O . TRP A 1 329 ? 0.294 -8.427 0.295 1.00 95.00 329 TRP A O 1
ATOM 2744 N N . HIS A 1 330 ? 0.975 -7.968 -1.807 1.00 95.94 330 HIS A N 1
ATOM 2745 C CA . HIS A 1 330 ? -0.345 -7.532 -2.282 1.00 95.94 330 HIS A CA 1
ATOM 2746 C C . HIS A 1 330 ? -1.399 -8.620 -2.068 1.00 95.94 330 HIS A C 1
ATOM 2748 O O . HIS A 1 330 ? -2.439 -8.373 -1.461 1.00 95.94 330 HIS A O 1
ATOM 2754 N N . LEU A 1 331 ? -1.128 -9.860 -2.479 1.00 96.31 331 LEU A N 1
ATOM 2755 C CA . LEU A 1 331 ? -2.060 -10.975 -2.293 1.00 96.31 331 LEU A CA 1
ATOM 2756 C C . LEU A 1 331 ? -2.402 -11.211 -0.810 1.00 96.31 331 LEU A C 1
ATOM 2758 O O . LEU A 1 331 ? -3.573 -11.376 -0.450 1.00 96.31 331 LEU A O 1
ATOM 2762 N N . CYS A 1 332 ? -1.392 -11.209 0.061 1.00 95.56 332 CYS A N 1
ATOM 2763 C CA . CYS A 1 332 ? -1.551 -11.485 1.488 1.00 95.56 332 CYS A CA 1
ATOM 2764 C C . CYS A 1 332 ? -2.322 -10.390 2.241 1.00 95.56 332 CYS A C 1
ATOM 2766 O O . CYS A 1 332 ? -2.885 -10.669 3.300 1.00 95.56 332 CYS A O 1
ATOM 2768 N N . THR A 1 333 ? -2.380 -9.164 1.716 1.00 95.00 333 THR A N 1
ATOM 2769 C CA . THR A 1 333 ? -3.064 -8.023 2.353 1.00 95.00 333 THR A CA 1
ATOM 2770 C C . THR A 1 333 ? -4.554 -7.911 2.004 1.00 95.00 333 THR A C 1
ATOM 2772 O O . THR A 1 333 ? -5.302 -7.243 2.730 1.00 95.00 333 THR A O 1
ATOM 2775 N N . ILE A 1 334 ? -5.041 -8.681 1.019 1.00 96.19 334 ILE A N 1
ATOM 2776 C CA . ILE A 1 334 ? -6.464 -8.710 0.636 1.00 96.19 334 ILE A CA 1
ATOM 2777 C C . ILE A 1 334 ? -7.336 -9.193 1.799 1.00 96.19 334 ILE A C 1
ATOM 2779 O O . ILE A 1 334 ? -8.299 -8.528 2.188 1.00 96.19 334 ILE A O 1
ATOM 2783 N N . TRP A 1 335 ? -7.027 -10.366 2.364 1.00 95.31 335 TRP A N 1
ATOM 2784 C CA . TRP A 1 335 ? -7.832 -10.967 3.434 1.00 95.31 335 TRP A CA 1
ATOM 2785 C C . TRP A 1 335 ? -7.851 -10.129 4.727 1.00 95.31 335 TRP A C 1
ATOM 2787 O O . TRP A 1 335 ? -8.947 -9.883 5.239 1.00 95.31 335 TRP A O 1
ATOM 2797 N N . PRO A 1 336 ? -6.712 -9.617 5.238 1.00 95.56 336 PRO A N 1
ATOM 2798 C CA . PRO A 1 336 ? -6.703 -8.700 6.376 1.00 95.56 336 PRO A CA 1
ATOM 2799 C C . PRO A 1 336 ? -7.609 -7.482 6.179 1.00 95.56 336 PRO A C 1
ATOM 2801 O O . PRO A 1 336 ? -8.316 -7.094 7.107 1.00 95.56 336 PRO A O 1
ATOM 2804 N N . SER A 1 337 ? -7.661 -6.923 4.967 1.00 94.44 337 SER A N 1
ATOM 2805 C CA . SER A 1 337 ? -8.516 -5.774 4.654 1.00 94.44 337 SER A CA 1
ATOM 2806 C C . SER A 1 337 ? -10.011 -6.091 4.804 1.00 94.44 337 SER A C 1
ATOM 2808 O O . SER A 1 337 ? -10.770 -5.261 5.306 1.00 94.44 337 SER A O 1
ATOM 2810 N N . TRP A 1 338 ? -10.452 -7.308 4.459 1.00 95.25 338 TRP A N 1
ATOM 2811 C CA . TRP A 1 338 ? -11.824 -7.766 4.740 1.00 95.25 338 TRP A CA 1
ATOM 2812 C C . TRP A 1 338 ? -12.118 -7.804 6.238 1.00 95.25 338 TRP A C 1
ATOM 2814 O O . TRP A 1 338 ? -13.123 -7.263 6.704 1.00 95.25 338 TRP A O 1
ATOM 2824 N N . VAL A 1 339 ? -11.216 -8.433 6.989 1.00 96.50 339 VAL A N 1
ATOM 2825 C CA . VAL A 1 339 ? -11.369 -8.659 8.427 1.00 96.50 339 VAL A CA 1
ATOM 2826 C C . VAL A 1 339 ? -11.316 -7.346 9.213 1.00 96.50 339 VAL A C 1
ATOM 2828 O O . VAL A 1 339 ? -12.056 -7.190 10.185 1.00 96.50 339 VAL A O 1
ATOM 2831 N N . LEU A 1 340 ? -10.511 -6.374 8.773 1.00 96.38 340 LEU A N 1
ATOM 2832 C CA . LEU A 1 340 ? -10.418 -5.046 9.382 1.00 96.38 340 LEU A CA 1
ATOM 2833 C C . LEU A 1 340 ? -11.771 -4.322 9.394 1.00 96.38 340 LEU A C 1
ATOM 2835 O O . LEU A 1 340 ? -12.165 -3.761 10.417 1.00 96.38 340 LEU A O 1
ATOM 2839 N N . TYR A 1 341 ? -12.504 -4.346 8.279 1.00 95.62 341 TYR A N 1
ATOM 2840 C CA . TYR A 1 341 ? -13.792 -3.657 8.193 1.00 95.62 341 TYR A CA 1
ATOM 2841 C C . TYR A 1 341 ? -14.897 -4.338 8.984 1.00 95.62 341 TYR A C 1
ATOM 2843 O O . TYR A 1 341 ? -15.724 -3.653 9.589 1.00 95.62 341 TYR A O 1
ATOM 2851 N N . ASP A 1 342 ? -14.896 -5.667 9.025 1.00 94.31 342 ASP A N 1
ATOM 2852 C CA . ASP A 1 342 ? -15.819 -6.397 9.886 1.00 94.31 342 ASP A CA 1
ATOM 2853 C C . ASP A 1 342 ? -15.498 -6.139 11.371 1.00 94.31 342 ASP A C 1
ATOM 2855 O O . ASP A 1 342 ? -16.419 -5.916 12.158 1.00 94.31 342 ASP A O 1
ATOM 2859 N N . PHE A 1 343 ? -14.217 -6.029 11.748 1.00 95.56 343 PHE A N 1
ATOM 2860 C CA . PHE A 1 343 ? -13.814 -5.584 13.086 1.00 95.56 343 PHE A CA 1
ATOM 2861 C C . PHE A 1 343 ? -14.312 -4.166 13.409 1.00 95.56 343 PHE A C 1
ATOM 2863 O O . PHE A 1 343 ? -14.912 -3.968 14.464 1.00 95.56 343 PHE A O 1
ATOM 2870 N N . PHE A 1 344 ? -14.128 -3.187 12.516 1.00 95.38 344 PHE A N 1
ATOM 2871 C CA . PHE A 1 344 ? -14.618 -1.817 12.737 1.00 95.38 344 PHE A CA 1
ATOM 2872 C C . PHE A 1 344 ? -16.136 -1.756 12.937 1.00 95.38 344 PHE A C 1
ATOM 2874 O O . PHE A 1 344 ? -16.614 -0.983 13.767 1.00 95.38 344 PHE A O 1
ATOM 2881 N N . LEU A 1 345 ? -16.902 -2.575 12.213 1.00 92.62 345 LEU A N 1
ATOM 2882 C CA . LEU A 1 345 ? -18.354 -2.652 12.376 1.00 92.62 345 LEU A CA 1
ATOM 2883 C C . LEU A 1 345 ? -18.755 -3.263 13.723 1.00 92.62 345 LEU A C 1
ATOM 2885 O O . LEU A 1 345 ? -19.659 -2.745 14.379 1.00 92.62 345 LEU A O 1
ATO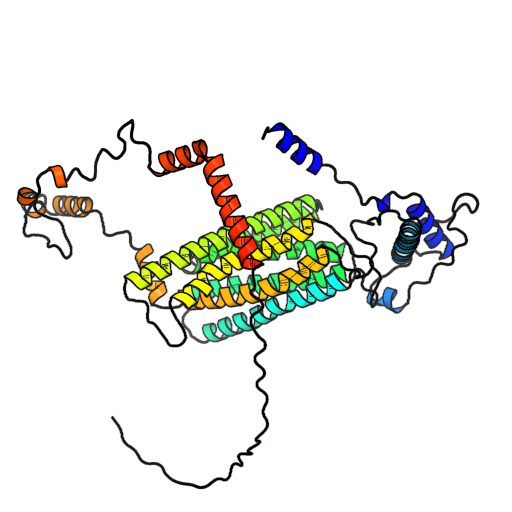M 2889 N N . GLU A 1 346 ? -18.088 -4.336 14.143 1.00 91.81 346 GLU A N 1
ATOM 2890 C CA . GLU A 1 346 ? -18.340 -4.986 15.434 1.00 91.81 346 GLU A CA 1
ATOM 2891 C C . GLU A 1 346 ? -17.937 -4.081 16.609 1.00 91.81 346 GLU A C 1
ATOM 2893 O O . GLU A 1 346 ? -18.687 -3.963 17.580 1.00 91.81 346 GLU A O 1
ATOM 2898 N N . ASP A 1 347 ? -16.800 -3.382 16.510 1.00 91.88 347 ASP A N 1
ATOM 2899 C CA . ASP A 1 347 ? -16.361 -2.408 17.515 1.00 91.88 347 ASP A CA 1
ATOM 2900 C C . ASP A 1 347 ? -17.339 -1.225 17.594 1.00 91.88 347 ASP A C 1
ATOM 2902 O O . ASP A 1 347 ? -17.811 -0.882 18.680 1.00 91.88 347 ASP A O 1
ATOM 2906 N N . TYR A 1 348 ? -17.749 -0.670 16.449 1.00 90.12 348 TYR A N 1
ATOM 2907 C CA . TYR A 1 348 ? -18.771 0.377 16.399 1.00 90.12 348 TYR A CA 1
ATOM 2908 C C . TYR A 1 348 ? -20.097 -0.069 17.036 1.00 90.12 348 TYR A C 1
ATOM 2910 O O . TYR A 1 348 ? -20.693 0.674 17.821 1.00 90.12 348 TYR A O 1
ATOM 2918 N N . ALA A 1 349 ? -20.561 -1.284 16.728 1.00 87.44 349 ALA A N 1
ATOM 2919 C CA . ALA A 1 349 ? -21.802 -1.824 17.274 1.00 87.44 349 ALA A CA 1
ATOM 2920 C C . ALA A 1 349 ? -21.719 -2.026 18.794 1.00 87.44 349 ALA A C 1
ATOM 2922 O O . ALA A 1 349 ? -22.657 -1.673 19.513 1.00 87.44 349 ALA A O 1
ATOM 2923 N N . TYR A 1 350 ? -20.591 -2.541 19.295 1.00 86.31 350 TYR A N 1
ATOM 2924 C CA . TYR A 1 350 ? -20.374 -2.752 20.725 1.00 86.31 350 TYR A CA 1
ATOM 2925 C C . TYR A 1 350 ? -20.401 -1.432 21.501 1.00 86.31 350 TYR A C 1
ATOM 2927 O O . TYR A 1 350 ? -21.201 -1.288 22.428 1.00 86.31 350 TYR A O 1
ATOM 2935 N N . TRP A 1 351 ? -19.617 -0.433 21.086 1.00 81.12 351 TRP A N 1
ATOM 2936 C CA . TRP A 1 351 ? -19.578 0.881 21.747 1.00 81.12 351 TRP A CA 1
ATOM 2937 C C . TRP A 1 351 ? -20.809 1.750 21.468 1.00 81.12 351 TRP A C 1
ATOM 2939 O O . TRP A 1 351 ? -21.006 2.788 22.099 1.00 81.12 351 TRP A O 1
ATOM 2949 N N . GLY A 1 352 ? -21.672 1.306 20.555 1.00 75.00 352 GLY A N 1
ATOM 2950 C CA . GLY A 1 352 ? -23.006 1.848 20.358 1.00 75.00 352 GLY A CA 1
ATOM 2951 C C . GLY A 1 352 ? -24.064 1.336 21.340 1.00 75.00 352 GLY A C 1
ATOM 2952 O O . GLY A 1 352 ? -25.166 1.889 21.352 1.00 75.00 352 GLY A O 1
ATOM 2953 N N . SER A 1 353 ? -23.762 0.303 22.134 1.00 74.25 353 SER A N 1
ATOM 2954 C CA . SER A 1 353 ? -24.688 -0.268 23.117 1.00 74.25 353 SER A CA 1
ATOM 2955 C C . SER A 1 353 ? -24.722 0.536 24.423 1.00 74.25 353 SER A C 1
ATOM 2957 O O . SER A 1 353 ? -23.698 1.047 24.877 1.00 74.25 353 SER A O 1
ATOM 2959 N N . GLU A 1 354 ? -25.895 0.623 25.062 1.00 68.94 354 GLU A N 1
ATOM 2960 C CA . GLU A 1 354 ? -26.054 1.314 26.356 1.00 68.94 354 GLU A CA 1
ATOM 2961 C C . GLU A 1 354 ? -25.126 0.736 27.435 1.00 68.94 354 GLU A C 1
ATOM 2963 O O . GLU A 1 354 ? -24.496 1.486 28.173 1.00 68.94 354 GLU A O 1
ATOM 2968 N N . SER A 1 355 ? -24.950 -0.587 27.465 1.00 69.19 355 SER A N 1
ATOM 2969 C CA . SER A 1 355 ? -24.062 -1.259 28.421 1.00 69.19 355 SER A CA 1
ATOM 2970 C C . SER A 1 355 ? -22.591 -0.860 28.253 1.00 69.19 355 SER A C 1
ATOM 2972 O O . SER A 1 355 ? -21.890 -0.620 29.232 1.00 69.19 355 SER A O 1
ATOM 2974 N N . ALA A 1 356 ? -22.101 -0.731 27.017 1.00 70.75 356 ALA A N 1
ATOM 2975 C CA . ALA A 1 356 ? -20.729 -0.278 26.787 1.00 70.75 356 ALA A CA 1
ATOM 2976 C C . ALA A 1 356 ? -20.547 1.208 27.147 1.00 70.75 356 ALA A C 1
ATOM 2978 O O . ALA A 1 356 ? -19.498 1.601 27.663 1.00 70.75 356 ALA A O 1
ATOM 2979 N N . LEU A 1 357 ? -21.574 2.036 26.927 1.00 73.69 357 LEU A N 1
ATOM 2980 C CA . LEU A 1 357 ? -21.568 3.436 27.353 1.00 73.69 357 LEU A CA 1
ATOM 2981 C C . LEU A 1 357 ? -21.552 3.566 28.882 1.00 73.69 357 LEU A C 1
ATOM 2983 O O . LEU A 1 357 ? -20.821 4.410 29.391 1.00 73.69 357 LEU A O 1
ATOM 2987 N N . ASN A 1 358 ? -22.269 2.713 29.622 1.00 70.44 358 ASN A N 1
ATOM 2988 C CA . ASN A 1 358 ? -22.211 2.679 31.090 1.00 70.44 358 ASN A CA 1
ATOM 2989 C C . ASN A 1 358 ? -20.793 2.369 31.591 1.00 70.44 358 ASN A C 1
ATOM 2991 O O . ASN A 1 358 ? -20.275 3.055 32.474 1.00 70.44 358 ASN A O 1
ATOM 2995 N N . VAL A 1 359 ? -20.120 1.395 30.966 1.00 74.38 359 VAL A N 1
ATOM 2996 C CA . VAL A 1 359 ? -18.712 1.066 31.244 1.00 74.38 359 VAL A CA 1
ATOM 2997 C C . VAL A 1 359 ? -17.793 2.278 31.016 1.00 74.38 359 VAL A C 1
ATOM 2999 O O . VAL A 1 359 ? -16.921 2.529 31.856 1.00 74.38 359 VAL A O 1
ATOM 3002 N N . LEU A 1 360 ? -17.983 3.034 29.920 1.00 72.44 360 LEU A N 1
ATOM 3003 C CA . LEU A 1 360 ? -17.227 4.268 29.634 1.00 72.44 360 LEU A CA 1
ATOM 3004 C C . LEU A 1 360 ? -17.505 5.362 30.657 1.00 72.44 360 LEU A C 1
ATOM 3006 O O . LEU A 1 360 ? -16.563 5.934 31.197 1.00 72.44 360 LEU A O 1
ATOM 3010 N N . TRP A 1 361 ? -18.774 5.645 30.948 1.00 66.81 361 TRP A N 1
ATOM 3011 C CA . TRP A 1 361 ? -19.155 6.682 31.904 1.00 66.81 361 TRP A CA 1
ATOM 3012 C C . TRP A 1 361 ? -18.556 6.422 33.276 1.00 66.81 361 TRP A C 1
ATOM 3014 O O . TRP A 1 361 ? -17.975 7.313 33.882 1.00 66.81 361 TRP A O 1
ATOM 3024 N N . GLN A 1 362 ? -18.577 5.175 33.728 1.00 63.25 362 GLN A N 1
ATOM 3025 C CA . GLN A 1 362 ? -18.000 4.786 35.007 1.00 63.25 362 GLN A CA 1
ATOM 3026 C C . GLN A 1 362 ? -16.457 4.734 34.999 1.00 63.25 362 GLN A C 1
ATOM 3028 O O . GLN A 1 362 ? -15.852 4.471 36.030 1.00 63.25 362 GLN A O 1
ATOM 3033 N N . ARG A 1 363 ? -15.804 4.925 33.843 1.00 61.66 363 ARG A N 1
ATOM 3034 C CA . ARG A 1 363 ? -14.363 5.224 33.736 1.00 61.66 363 ARG A CA 1
ATOM 3035 C C . ARG A 1 363 ? -14.094 6.733 33.828 1.00 61.66 363 ARG A C 1
ATOM 3037 O O . ARG A 1 363 ? -12.995 7.123 34.202 1.00 61.66 363 ARG A O 1
ATOM 3044 N N . MET A 1 364 ? -15.075 7.562 33.462 1.00 57.81 364 MET A N 1
ATOM 3045 C CA . MET A 1 364 ? -15.020 9.029 33.555 1.00 57.81 364 MET A CA 1
ATOM 3046 C C . MET A 1 364 ? -15.420 9.539 34.943 1.00 57.81 364 MET A C 1
ATOM 3048 O O . MET A 1 364 ? -14.993 10.618 35.344 1.00 57.81 364 MET A O 1
ATOM 3052 N N . ILE A 1 365 ? -16.228 8.769 35.673 1.00 47.09 365 ILE A N 1
ATOM 3053 C CA . ILE A 1 365 ? -16.467 8.981 37.099 1.00 47.09 365 ILE A CA 1
ATOM 3054 C C . ILE A 1 365 ? -15.196 8.512 37.826 1.00 47.09 365 ILE A C 1
ATOM 3056 O O . ILE A 1 365 ? -14.820 7.348 37.652 1.00 47.09 365 ILE A O 1
ATOM 3060 N N . PRO A 1 366 ? -14.503 9.379 38.591 1.00 46.28 366 PRO A N 1
ATOM 3061 C CA . PRO A 1 366 ? -13.375 8.941 39.405 1.00 46.28 366 PRO A CA 1
ATOM 3062 C C . PRO A 1 366 ? -13.826 7.791 40.313 1.00 46.28 366 PRO A C 1
ATOM 3064 O O . PRO A 1 366 ? -14.989 7.743 40.721 1.00 46.28 366 PRO A O 1
ATOM 3067 N N . ALA A 1 367 ? -12.922 6.849 40.603 1.00 52.31 367 ALA A N 1
ATOM 3068 C CA . ALA A 1 367 ? -13.167 5.812 41.607 1.00 52.31 367 ALA A CA 1
ATOM 3069 C C . ALA A 1 367 ? -13.789 6.454 42.865 1.00 52.31 367 ALA A C 1
ATOM 3071 O O . ALA A 1 367 ? -13.464 7.615 43.138 1.00 52.31 367 ALA A O 1
ATOM 3072 N N . PRO A 1 368 ? -14.709 5.765 43.576 1.00 50.69 368 PRO A N 1
ATOM 3073 C CA . PRO A 1 368 ? -15.434 6.364 44.694 1.00 50.69 368 PRO A CA 1
ATOM 3074 C C . PRO A 1 368 ? -14.454 7.119 45.591 1.00 50.69 368 PRO A C 1
ATOM 3076 O O . PRO A 1 368 ? -13.413 6.564 45.945 1.00 50.69 368 PRO A O 1
ATOM 3079 N N . LEU A 1 369 ? -14.768 8.404 45.823 1.00 51.03 369 LEU A N 1
ATOM 3080 C CA . LEU A 1 369 ? -13.930 9.361 46.543 1.00 51.03 369 LEU A CA 1
ATOM 3081 C C . LEU A 1 369 ? -13.287 8.680 47.747 1.00 51.03 369 LEU A C 1
ATOM 3083 O O . LEU A 1 369 ? -13.983 8.014 48.516 1.00 51.03 369 LEU A O 1
ATOM 3087 N N . ASP A 1 370 ? -11.981 8.886 47.900 1.00 54.69 370 ASP A N 1
ATOM 3088 C CA . ASP A 1 370 ? -11.238 8.444 49.068 1.00 54.69 370 ASP A CA 1
ATOM 3089 C C . ASP A 1 370 ? -12.032 8.760 50.349 1.00 54.69 370 ASP A C 1
ATOM 3091 O O . ASP A 1 370 ? -12.503 9.885 50.560 1.00 54.69 370 ASP A O 1
ATOM 3095 N N . ALA A 1 371 ? -12.186 7.734 51.186 1.00 55.53 371 ALA A N 1
ATOM 3096 C CA . ALA A 1 371 ? -12.715 7.785 52.544 1.00 55.53 371 ALA A CA 1
ATOM 3097 C C . ALA A 1 371 ? -12.366 9.069 53.283 1.00 55.53 371 ALA A C 1
ATOM 3099 O O . ALA A 1 371 ? -13.169 9.637 54.028 1.00 55.53 371 ALA A O 1
ATOM 3100 N N . SER A 1 372 ? -11.095 9.429 53.133 1.00 53.97 372 SER A N 1
ATOM 3101 C CA . SER A 1 372 ? -10.407 10.459 53.876 1.00 53.97 372 SER A CA 1
ATOM 3102 C C . SER A 1 372 ? -10.905 11.837 53.440 1.00 53.97 372 SER A C 1
ATOM 3104 O O . SER A 1 372 ? -11.252 12.646 54.298 1.00 53.97 372 SER A O 1
ATOM 3106 N N . LEU A 1 373 ? -11.109 12.048 52.137 1.00 55.09 373 LEU A N 1
ATOM 3107 C CA . LEU A 1 373 ? -11.629 13.292 51.568 1.00 55.09 373 LEU A CA 1
ATOM 3108 C C . LEU A 1 373 ? -13.081 13.569 51.985 1.00 55.09 373 LEU A C 1
ATOM 3110 O O . LEU A 1 373 ? -13.438 14.705 52.294 1.00 55.09 373 LEU A O 1
ATOM 3114 N N . LEU A 1 374 ? -13.929 12.534 52.036 1.00 56.66 374 LEU A N 1
ATOM 3115 C CA . LEU A 1 374 ? -15.316 12.670 52.507 1.00 56.66 374 LEU A CA 1
ATOM 3116 C C . LEU A 1 374 ? -15.382 13.044 53.997 1.00 56.66 374 LEU A C 1
ATOM 3118 O O . LEU A 1 374 ? -16.235 13.840 54.393 1.00 56.66 374 LEU A O 1
ATOM 3122 N N . ARG A 1 375 ? -14.461 12.520 54.818 1.00 58.72 375 ARG A N 1
ATOM 3123 C CA . ARG A 1 375 ? -14.329 12.883 56.240 1.00 58.72 375 ARG A CA 1
ATOM 3124 C C . ARG A 1 375 ? -13.834 14.314 56.424 1.00 58.72 375 ARG A C 1
ATOM 3126 O O . ARG A 1 375 ? -14.354 15.025 57.280 1.00 58.72 375 ARG A O 1
ATOM 3133 N N . GLU A 1 376 ? -12.863 14.735 55.622 1.00 57.25 376 GLU A N 1
ATOM 3134 C CA . GLU A 1 376 ? -12.260 16.067 55.701 1.00 57.25 376 GLU A CA 1
ATOM 3135 C C . GLU A 1 376 ? -13.260 17.166 55.306 1.00 57.25 376 GLU A C 1
ATOM 3137 O O . GLU A 1 376 ? -13.404 18.162 56.017 1.00 57.25 376 GLU A O 1
ATOM 3142 N N . HIS A 1 377 ? -14.060 16.934 54.259 1.00 59.28 377 HIS A N 1
ATOM 3143 C CA . HIS A 1 377 ? -15.145 17.840 53.871 1.00 59.28 377 HIS A CA 1
ATOM 3144 C C . HIS A 1 377 ? -16.302 17.871 54.880 1.00 59.28 377 HIS A C 1
ATOM 3146 O O . HIS A 1 377 ? -16.838 18.946 55.161 1.00 59.28 377 HIS A O 1
ATOM 3152 N N . ALA A 1 378 ? -16.686 16.724 55.453 1.00 60.84 378 ALA A N 1
ATOM 3153 C CA . ALA A 1 378 ? -17.712 16.673 56.496 1.00 60.84 378 ALA A CA 1
ATOM 3154 C C . ALA A 1 378 ? -17.269 17.424 57.762 1.00 60.84 378 ALA A C 1
ATOM 3156 O O . ALA A 1 378 ? -18.069 18.149 58.359 1.00 60.84 378 ALA A O 1
ATOM 3157 N N . PHE A 1 379 ? -15.987 17.317 58.128 1.00 63.84 379 PHE A N 1
ATOM 3158 C CA . PHE A 1 379 ? -15.406 18.098 59.213 1.00 63.84 379 PHE A CA 1
ATOM 3159 C C . PHE A 1 379 ? -15.365 19.592 58.879 1.00 63.84 379 PHE A C 1
ATOM 3161 O O . PHE A 1 379 ? -15.820 20.392 59.682 1.00 63.84 379 PHE A O 1
ATOM 3168 N N . GLN A 1 380 ? -14.917 19.991 57.686 1.00 59.41 380 GLN A N 1
ATOM 3169 C CA . GLN A 1 380 ? -14.914 21.405 57.285 1.00 59.41 380 GLN A CA 1
ATOM 3170 C C . GLN A 1 380 ? -16.313 22.036 57.270 1.00 59.41 380 GLN A C 1
ATOM 3172 O O . GLN A 1 380 ? -16.454 23.212 57.595 1.00 59.41 380 GLN A O 1
ATOM 3177 N N . GLY A 1 381 ? -17.347 21.275 56.897 1.00 57.19 381 GLY A N 1
ATOM 3178 C CA . GLY A 1 381 ? -18.721 21.776 56.829 1.00 57.19 381 GLY A CA 1
ATOM 3179 C C . GLY A 1 381 ? -19.423 21.891 58.184 1.00 57.19 381 GLY A C 1
ATOM 3180 O O . GLY A 1 381 ? -20.322 22.715 58.333 1.00 57.19 381 GLY A O 1
ATOM 3181 N N . THR A 1 382 ? -19.032 21.078 59.169 1.00 70.62 382 THR A N 1
ATOM 3182 C CA . THR A 1 382 ? -19.716 20.993 60.476 1.00 70.62 382 THR A CA 1
ATOM 3183 C C . THR A 1 382 ? -18.858 21.461 61.650 1.00 70.62 382 THR A C 1
ATOM 3185 O O . THR A 1 382 ? -19.387 21.799 62.704 1.00 70.62 382 THR A O 1
ATOM 3188 N N . ASN A 1 383 ? -17.538 21.491 61.462 1.00 63.47 383 ASN A N 1
ATOM 3189 C CA . ASN A 1 383 ? -16.493 21.723 62.457 1.00 63.47 383 ASN A CA 1
ATOM 3190 C C . ASN A 1 383 ? -16.622 20.850 63.720 1.00 63.47 383 ASN A C 1
ATOM 3192 O O . ASN A 1 383 ? -16.127 21.201 64.790 1.00 63.47 383 ASN A O 1
ATOM 3196 N N . ASP A 1 384 ? -17.297 19.707 63.593 1.00 64.12 384 ASP A N 1
ATOM 3197 C CA . ASP A 1 384 ? -17.642 18.819 64.692 1.00 64.12 384 ASP A CA 1
ATOM 3198 C C . ASP A 1 384 ? -17.008 17.438 64.484 1.00 64.12 384 ASP A C 1
ATOM 3200 O O . ASP A 1 384 ? -17.414 16.647 63.627 1.00 64.12 384 ASP A O 1
ATOM 3204 N N . LEU A 1 385 ? -16.001 17.134 65.309 1.00 58.38 385 LEU A N 1
ATOM 3205 C CA . LEU A 1 385 ? -15.306 15.845 65.288 1.00 58.38 385 LEU A CA 1
ATOM 3206 C C . LEU A 1 385 ? -16.230 14.673 65.652 1.00 58.38 385 LEU A C 1
ATOM 3208 O O . LEU A 1 385 ? -15.968 13.543 65.235 1.00 58.38 385 LEU A O 1
ATOM 3212 N N . SER A 1 386 ? -17.286 14.908 66.436 1.00 61.25 386 SER A N 1
ATOM 3213 C CA . SER A 1 386 ? -18.136 13.833 66.952 1.00 61.25 386 SER A CA 1
ATOM 3214 C C . SER A 1 386 ? -18.984 13.193 65.852 1.00 61.25 386 SER A C 1
ATOM 3216 O O . SER A 1 386 ? -19.131 11.971 65.816 1.00 61.25 386 SER A O 1
ATOM 3218 N N . THR A 1 387 ? -19.431 13.992 64.883 1.00 61.66 387 THR A N 1
ATOM 3219 C CA . THR A 1 387 ? -20.162 13.529 63.698 1.00 61.66 387 THR A CA 1
ATOM 3220 C C . THR A 1 387 ? -19.276 12.679 62.772 1.00 61.66 387 THR A C 1
ATOM 3222 O O . THR A 1 387 ? -19.711 11.638 62.273 1.00 61.66 387 THR A O 1
ATOM 3225 N N . VAL A 1 388 ? -18.009 13.074 62.593 1.00 55.56 388 VAL A N 1
ATOM 3226 C CA . VAL A 1 388 ? -17.030 12.415 61.700 1.00 55.56 388 VAL A CA 1
ATOM 3227 C C . VAL A 1 388 ? -16.505 11.094 62.273 1.00 55.56 388 VAL A C 1
ATOM 3229 O O . VAL A 1 388 ? -16.161 10.175 61.526 1.00 55.56 388 VAL A O 1
ATOM 3232 N N . LEU A 1 389 ? -16.443 10.984 63.602 1.00 56.16 389 LEU A N 1
ATOM 3233 C CA . LEU A 1 389 ? -15.943 9.804 64.313 1.00 56.16 389 LEU A CA 1
ATOM 3234 C C . LEU A 1 389 ? -17.053 8.888 64.842 1.00 56.16 389 LEU A C 1
ATOM 3236 O O . LEU A 1 389 ? -16.750 7.854 65.444 1.00 56.16 389 LEU A O 1
ATOM 3240 N N . SER A 1 390 ? -18.323 9.242 64.629 1.00 59.44 390 SER A N 1
ATOM 3241 C CA . SER A 1 390 ? -19.443 8.468 65.152 1.00 59.44 390 SER A CA 1
ATOM 3242 C C . SER A 1 390 ? -19.534 7.082 64.479 1.00 59.44 390 SER A C 1
ATOM 3244 O O . SER A 1 390 ? -19.610 6.985 63.250 1.00 59.44 390 SER A O 1
ATOM 3246 N N . PRO A 1 391 ? -19.561 5.987 65.266 1.00 52.16 391 PRO A N 1
ATOM 3247 C CA . PRO A 1 391 ? -19.644 4.616 64.755 1.00 52.16 391 PRO A CA 1
ATOM 3248 C C . PRO A 1 391 ? -20.926 4.287 63.982 1.00 52.16 391 PRO A C 1
ATOM 3250 O O . PRO A 1 391 ? -20.988 3.237 63.350 1.00 52.16 391 PRO A O 1
ATOM 3253 N N . SER A 1 392 ? -21.962 5.123 64.090 1.00 54.94 392 SER A N 1
ATOM 3254 C CA . SER A 1 392 ? -23.290 4.871 63.525 1.00 54.94 392 SER A CA 1
ATOM 3255 C C . SER A 1 392 ? -23.551 5.602 62.211 1.00 54.94 392 SER A C 1
ATOM 3257 O O . SER A 1 392 ? -24.614 5.416 61.626 1.00 54.94 392 SER A O 1
ATOM 3259 N N . THR A 1 393 ? -22.637 6.466 61.762 1.00 54.25 393 THR A N 1
ATOM 3260 C CA . THR A 1 393 ? -22.930 7.390 60.658 1.00 54.25 393 THR A CA 1
ATOM 3261 C C . THR A 1 393 ? -22.867 6.712 59.282 1.00 54.25 393 THR A C 1
ATOM 3263 O O . THR A 1 393 ? -23.499 7.214 58.359 1.00 54.25 393 THR A O 1
ATOM 3266 N N . PHE A 1 394 ? -22.187 5.561 59.125 1.00 53.00 394 PHE A N 1
ATOM 3267 C CA . PHE A 1 394 ? -22.089 4.841 57.840 1.00 53.00 394 PHE A CA 1
ATOM 3268 C C . PHE A 1 394 ? -21.928 3.310 58.007 1.00 53.00 394 PHE A C 1
ATOM 3270 O O . PHE A 1 394 ? -21.221 2.859 58.905 1.00 53.00 394 PHE A O 1
ATOM 3277 N N . THR A 1 395 ? -22.585 2.513 57.151 1.00 51.34 395 THR A N 1
ATOM 3278 C CA . THR A 1 395 ? -22.694 1.034 57.226 1.00 51.34 395 THR A CA 1
ATOM 3279 C C . THR A 1 395 ? -21.955 0.301 56.091 1.00 51.34 395 THR A C 1
ATOM 3281 O O . THR A 1 395 ? -21.589 0.911 55.089 1.00 51.34 395 THR A O 1
ATOM 3284 N N . ASP A 1 396 ? -21.788 -1.027 56.212 1.00 45.38 396 ASP A N 1
ATOM 3285 C CA . ASP A 1 396 ? -20.987 -1.898 55.318 1.00 45.38 396 ASP A CA 1
ATOM 3286 C C . ASP A 1 396 ? -21.415 -1.921 53.825 1.00 45.38 396 ASP A C 1
ATOM 3288 O O . ASP A 1 396 ? -20.671 -2.424 52.987 1.00 45.38 396 ASP A O 1
ATOM 3292 N N . GLU A 1 397 ? -22.565 -1.342 53.461 1.00 45.25 397 GLU A N 1
ATOM 3293 C CA . GLU A 1 397 ? -22.998 -1.157 52.060 1.00 45.25 397 GLU A CA 1
ATOM 3294 C C . GLU A 1 397 ? -22.602 0.215 51.468 1.00 45.25 397 GLU A C 1
ATOM 3296 O O . GLU A 1 397 ? -23.020 0.559 50.362 1.00 45.25 397 GLU A O 1
ATOM 3301 N N . GLY A 1 398 ? -21.781 1.009 52.171 1.00 45.69 398 GLY A N 1
ATOM 3302 C CA . GLY A 1 398 ? -21.343 2.316 51.666 1.00 45.69 398 GLY A CA 1
ATOM 3303 C C . GLY A 1 398 ? -20.435 3.181 52.552 1.00 45.69 398 GLY A C 1
ATOM 3304 O O . GLY A 1 398 ? -20.211 4.334 52.193 1.00 45.69 398 GLY A O 1
ATOM 3305 N N . GLY A 1 399 ? -19.887 2.699 53.677 1.00 44.78 399 GLY A N 1
ATOM 3306 C CA . GLY A 1 399 ? -18.895 3.459 54.455 1.00 44.78 399 GLY A CA 1
ATOM 3307 C C . GLY A 1 399 ? -18.243 2.727 55.644 1.00 44.78 399 GLY A C 1
ATOM 3308 O O . GLY A 1 399 ? -18.553 1.580 55.942 1.00 44.78 399 GLY A O 1
ATOM 3309 N N . TYR A 1 400 ? -17.254 3.393 56.262 1.00 49.00 400 TYR A N 1
ATOM 3310 C CA . TYR A 1 400 ? -16.111 2.801 56.994 1.00 49.00 400 TYR A CA 1
ATOM 3311 C C . TYR A 1 400 ? -16.362 2.315 58.436 1.00 49.00 400 TYR A C 1
ATOM 3313 O O . TYR A 1 400 ? -17.164 2.876 59.176 1.00 49.00 400 TYR A O 1
ATOM 3321 N N . LYS A 1 401 ? -15.553 1.327 58.864 1.00 47.44 401 LYS A N 1
ATOM 3322 C CA . LYS A 1 401 ? -15.646 0.601 60.147 1.00 47.44 401 LYS A CA 1
ATOM 3323 C C . LYS A 1 401 ? -15.136 1.383 61.386 1.00 47.44 401 LYS A C 1
ATOM 3325 O O . LYS A 1 401 ? -14.248 2.226 61.252 1.00 47.44 401 LYS A O 1
ATOM 3330 N N . PRO A 1 402 ? -15.619 1.074 62.615 1.00 46.00 402 PRO A N 1
ATOM 3331 C CA . PRO A 1 402 ? -15.289 1.824 63.839 1.00 46.00 402 PRO A CA 1
ATOM 3332 C C . PRO A 1 402 ? -13.889 1.531 64.417 1.00 46.00 402 PRO A C 1
ATOM 3334 O O . PRO A 1 402 ? -13.540 0.374 64.655 1.00 46.00 402 PRO A O 1
ATOM 3337 N N . VAL A 1 403 ? -13.135 2.582 64.772 1.00 43.94 403 VAL A N 1
ATOM 3338 C CA . VAL A 1 403 ? -11.772 2.511 65.360 1.00 43.94 403 VAL A CA 1
ATOM 3339 C C . VAL A 1 403 ? -11.724 1.690 66.648 1.00 43.94 403 VAL A C 1
ATOM 3341 O O . VAL A 1 403 ? -10.790 0.920 66.857 1.00 43.94 403 VAL A O 1
ATOM 3344 N N . LEU A 1 404 ? -12.757 1.794 67.489 1.00 44.25 404 LEU A N 1
ATOM 3345 C CA . LEU A 1 404 ? -12.836 1.077 68.765 1.00 44.25 404 LEU A CA 1
ATOM 3346 C C . LEU A 1 404 ? -12.787 -0.454 68.590 1.00 44.25 404 LEU A C 1
ATOM 3348 O O . LEU A 1 404 ? -12.371 -1.163 69.498 1.00 44.25 404 LEU A O 1
ATOM 3352 N N . LYS A 1 405 ? -13.208 -0.962 67.423 1.00 46.22 405 LYS A N 1
ATOM 3353 C CA . LYS A 1 405 ? -13.326 -2.400 67.144 1.00 46.22 405 LYS A CA 1
ATOM 3354 C C . LYS A 1 405 ? -12.155 -2.962 66.326 1.00 46.22 405 LYS A C 1
ATOM 3356 O O . LYS A 1 405 ? -11.943 -4.168 66.355 1.00 46.22 405 LYS A O 1
ATOM 3361 N N . TYR A 1 406 ? -11.409 -2.108 65.618 1.00 49.03 406 TYR A N 1
ATOM 3362 C CA . TYR A 1 406 ? -10.355 -2.525 64.675 1.00 49.03 406 TYR A CA 1
ATOM 3363 C C . TYR A 1 406 ? -8.978 -1.875 64.922 1.00 49.03 406 TYR A C 1
ATOM 3365 O O . TYR A 1 406 ? -8.006 -2.250 64.272 1.00 49.03 406 TYR A O 1
ATOM 3373 N N . GLY A 1 407 ? -8.864 -0.958 65.890 1.00 45.91 407 GLY A N 1
ATOM 3374 C CA . GLY A 1 407 ? -7.608 -0.317 66.290 1.00 45.91 407 GLY A CA 1
ATOM 3375 C C . GLY A 1 407 ? -7.112 0.771 65.326 1.00 45.91 407 GLY A C 1
ATOM 3376 O O . GLY A 1 407 ? -7.467 0.809 64.149 1.00 45.91 407 GLY A O 1
ATOM 3377 N N . LEU A 1 408 ? -6.248 1.663 65.831 1.00 44.38 408 LEU A N 1
ATOM 3378 C CA . LEU A 1 408 ? -5.580 2.725 65.050 1.00 44.38 408 LEU A CA 1
ATOM 3379 C C . LEU A 1 408 ? -4.746 2.178 63.879 1.00 44.38 408 LEU A C 1
ATOM 3381 O O . LEU A 1 408 ? -4.572 2.863 62.875 1.00 44.38 408 LEU A O 1
ATOM 3385 N N . GLY A 1 409 ? -4.298 0.922 63.971 1.00 42.38 409 GLY A N 1
ATOM 3386 C CA . GLY A 1 409 ? -3.587 0.230 62.896 1.00 42.38 409 GLY A CA 1
ATOM 3387 C C . GLY A 1 409 ? -4.403 0.071 61.611 1.00 42.38 409 GLY A C 1
ATOM 3388 O O . GLY A 1 409 ? -3.811 -0.064 60.551 1.00 42.38 409 GLY A O 1
ATOM 3389 N N . TYR A 1 410 ? -5.739 0.162 61.662 1.00 43.75 410 TYR A N 1
ATOM 3390 C CA . TYR A 1 410 ? -6.582 0.086 60.463 1.00 43.75 410 TYR A CA 1
ATOM 3391 C C . TYR A 1 410 ? -6.612 1.399 59.654 1.00 43.75 410 TYR A C 1
ATOM 3393 O O . TYR A 1 410 ? -6.931 1.375 58.470 1.00 43.75 410 TYR A O 1
ATOM 3401 N N . PHE A 1 411 ? -6.250 2.537 60.264 1.00 43.62 411 PHE A N 1
ATOM 3402 C CA . PHE A 1 411 ? -6.094 3.829 59.572 1.00 43.62 411 PHE A CA 1
ATOM 3403 C C . PHE A 1 411 ? -4.709 4.015 58.943 1.00 43.62 411 PHE A C 1
ATOM 3405 O O . PHE A 1 411 ? -4.564 4.819 58.028 1.00 43.62 411 PHE A O 1
ATOM 3412 N N . ASN A 1 412 ? -3.714 3.243 59.386 1.00 39.84 412 ASN A N 1
ATOM 3413 C CA . ASN A 1 412 ? -2.337 3.323 58.893 1.00 39.84 412 ASN A CA 1
ATOM 3414 C C . ASN A 1 412 ? -1.988 2.285 57.818 1.00 39.84 412 ASN A C 1
ATOM 3416 O O . ASN A 1 412 ? -0.825 2.160 57.461 1.00 39.84 412 ASN A O 1
ATOM 3420 N N . TYR A 1 413 ? -2.965 1.590 57.230 1.00 40.31 413 TYR A N 1
ATOM 3421 C CA . TYR A 1 413 ? -2.685 0.728 56.072 1.00 40.31 413 TYR A CA 1
ATOM 3422 C C . TYR A 1 413 ? -2.475 1.502 54.759 1.00 40.31 413 TYR A C 1
ATOM 3424 O O . TYR A 1 413 ? -2.091 0.901 53.763 1.00 40.31 413 TYR A O 1
ATOM 3432 N N . GLY A 1 414 ? -2.724 2.817 54.739 1.00 47.00 414 GLY A N 1
ATOM 3433 C CA . GLY A 1 414 ? -2.558 3.652 53.543 1.00 47.00 414 GLY A CA 1
ATOM 3434 C C . GLY A 1 414 ? -1.293 4.511 53.507 1.00 47.00 414 GLY A C 1
ATOM 3435 O O . GLY A 1 414 ? -1.033 5.131 52.481 1.00 47.00 414 GLY A O 1
ATOM 3436 N N . LEU A 1 415 ? -0.516 4.590 54.594 1.00 44.25 415 LEU A N 1
ATOM 3437 C CA . LEU A 1 415 ? 0.676 5.436 54.642 1.00 44.25 415 LEU A CA 1
ATOM 3438 C C . LEU A 1 415 ? 1.832 4.740 55.366 1.00 44.25 415 LEU A C 1
ATOM 3440 O O . LEU A 1 415 ? 1.934 4.783 56.590 1.00 44.25 415 LEU A O 1
ATOM 3444 N N . VAL A 1 416 ? 2.733 4.227 54.517 1.00 44.72 416 VAL A N 1
ATOM 3445 C CA . VAL A 1 416 ? 4.119 3.795 54.765 1.00 44.72 416 VAL A CA 1
ATOM 3446 C C . VAL A 1 416 ? 4.175 2.467 55.530 1.00 44.72 416 VAL A C 1
ATOM 3448 O O . VAL A 1 416 ? 3.959 2.428 56.733 1.00 44.72 416 VAL A O 1
ATOM 3451 N N . ILE A 1 417 ? 4.398 1.321 54.884 1.00 40.06 417 ILE A N 1
ATOM 3452 C CA . ILE A 1 417 ? 5.600 0.937 54.127 1.00 40.06 417 ILE A CA 1
ATOM 3453 C C . ILE A 1 417 ? 5.175 -0.021 52.992 1.00 40.06 417 ILE A C 1
ATOM 3455 O O . ILE A 1 417 ? 4.731 -1.121 53.293 1.00 40.06 417 ILE A O 1
ATOM 3459 N N . ASP A 1 418 ? 5.327 0.374 51.724 1.00 43.31 418 ASP A N 1
ATOM 3460 C CA . ASP A 1 418 ? 5.383 -0.570 50.580 1.00 43.31 418 ASP A CA 1
ATOM 3461 C C . ASP A 1 418 ? 6.795 -0.619 49.965 1.00 43.31 418 ASP A C 1
ATOM 3463 O O . ASP A 1 418 ? 7.002 -1.201 48.910 1.00 43.31 418 ASP A O 1
ATOM 3467 N N . ASP A 1 419 ? 7.774 -0.036 50.658 1.00 45.44 419 ASP A N 1
ATOM 3468 C CA . ASP A 1 419 ? 9.190 -0.253 50.395 1.00 45.44 419 ASP A CA 1
ATOM 3469 C C . ASP A 1 419 ? 9.853 -0.551 51.744 1.00 45.44 419 ASP A C 1
ATOM 3471 O O . ASP A 1 419 ? 10.341 0.352 52.436 1.00 45.44 419 ASP A O 1
ATOM 3475 N N . GLU A 1 420 ? 9.902 -1.827 52.148 1.00 42.78 420 GLU A N 1
ATOM 3476 C CA . GLU A 1 420 ? 11.099 -2.219 52.883 1.00 42.78 420 GLU A CA 1
ATOM 3477 C C . GLU A 1 420 ? 12.262 -1.856 51.958 1.00 42.78 420 GLU A C 1
ATOM 3479 O O . GLU A 1 420 ? 12.276 -2.225 50.786 1.00 42.78 420 GLU A O 1
ATOM 3484 N N . VAL A 1 421 ? 13.259 -1.131 52.460 1.00 44.84 421 VAL A N 1
ATOM 3485 C CA . VAL A 1 421 ? 14.463 -0.723 51.703 1.00 44.84 421 VAL A CA 1
ATOM 3486 C C . VAL A 1 421 ? 15.274 -1.944 51.188 1.00 44.84 421 VAL A C 1
ATOM 3488 O O . VAL A 1 421 ? 16.339 -1.796 50.594 1.00 44.84 421 VAL A O 1
ATOM 3491 N N . TYR A 1 422 ? 14.743 -3.158 51.372 1.00 47.34 422 TYR A N 1
ATOM 3492 C CA . TYR A 1 422 ? 15.250 -4.441 50.913 1.00 47.34 422 TYR A CA 1
ATOM 3493 C C . TYR A 1 422 ? 14.181 -5.372 50.297 1.00 47.34 422 TYR A C 1
ATOM 3495 O O . TYR A 1 422 ? 14.520 -6.519 50.008 1.00 47.34 422 TYR A O 1
ATOM 3503 N N . ASP A 1 423 ? 12.939 -4.929 50.050 1.00 45.09 423 ASP A N 1
ATOM 3504 C CA . ASP A 1 423 ? 11.935 -5.789 49.410 1.00 45.09 423 ASP A CA 1
ATOM 3505 C C . ASP A 1 423 ? 12.094 -5.785 47.888 1.00 45.09 423 ASP A C 1
ATOM 3507 O O . ASP A 1 423 ? 11.843 -4.811 47.177 1.00 45.09 423 ASP A O 1
ATOM 3511 N N . TYR A 1 424 ? 12.543 -6.920 47.364 1.00 54.72 424 TYR A N 1
ATOM 3512 C CA . TYR A 1 424 ? 12.598 -7.162 45.932 1.00 54.72 424 TYR A CA 1
ATOM 3513 C C . TYR A 1 424 ? 11.166 -7.338 45.419 1.00 54.72 424 TYR A C 1
ATOM 3515 O O . TYR A 1 424 ? 10.459 -8.247 45.863 1.00 54.72 424 TYR A O 1
ATOM 3523 N N . SER A 1 425 ? 10.732 -6.520 44.452 1.00 64.88 425 SER A N 1
ATOM 3524 C CA . SER A 1 425 ? 9.415 -6.727 43.845 1.00 64.88 425 SER A CA 1
ATOM 3525 C C . SER A 1 425 ? 9.339 -8.158 43.310 1.00 64.88 425 SER A C 1
ATOM 3527 O O . SER A 1 425 ? 10.298 -8.657 42.722 1.00 64.88 425 SER A O 1
ATOM 3529 N N . VAL A 1 426 ? 8.213 -8.853 43.487 1.00 63.16 426 VAL A N 1
ATOM 3530 C CA . VAL A 1 426 ? 8.052 -10.219 42.950 1.00 63.16 426 VAL A CA 1
ATOM 3531 C C . VAL A 1 426 ? 8.331 -10.242 41.442 1.00 63.16 426 VAL A C 1
ATOM 3533 O O . VAL A 1 426 ? 8.860 -11.221 40.927 1.00 63.16 426 VAL A O 1
ATOM 3536 N N . CYS A 1 427 ? 8.061 -9.139 40.737 1.00 56.22 427 CYS A N 1
ATOM 3537 C CA . CYS A 1 427 ? 8.431 -8.971 39.335 1.00 56.22 427 CYS A CA 1
ATOM 3538 C C . CYS A 1 427 ? 9.949 -8.909 39.124 1.00 56.22 427 CYS A C 1
ATOM 3540 O O . CYS A 1 427 ? 10.426 -9.472 38.146 1.00 56.22 427 CYS A O 1
ATOM 3542 N N . ASP A 1 428 ? 10.711 -8.291 40.024 1.00 59.53 428 ASP A N 1
ATOM 3543 C CA . ASP A 1 428 ? 12.174 -8.228 39.980 1.00 59.53 428 ASP A CA 1
ATOM 3544 C C . ASP A 1 428 ? 12.840 -9.517 40.471 1.00 59.53 428 ASP A C 1
ATOM 3546 O O . ASP A 1 428 ? 13.842 -9.925 39.890 1.00 59.53 428 ASP A O 1
ATOM 3550 N N . ILE A 1 429 ? 12.247 -10.223 41.442 1.00 72.06 429 ILE A N 1
ATOM 3551 C CA . ILE A 1 429 ? 12.653 -11.584 41.828 1.00 72.06 429 ILE A CA 1
ATOM 3552 C C . ILE A 1 429 ? 12.413 -12.538 40.660 1.00 72.06 429 ILE A C 1
ATOM 3554 O O . ILE A 1 429 ? 13.309 -13.290 40.297 1.00 72.06 429 ILE A O 1
ATOM 3558 N N . ILE A 1 430 ? 11.232 -12.500 40.032 1.00 69.19 430 ILE A N 1
ATOM 3559 C CA . ILE A 1 430 ? 10.922 -13.327 38.859 1.00 69.19 430 ILE A CA 1
ATOM 3560 C C . ILE A 1 430 ? 11.828 -12.941 37.696 1.00 69.19 430 ILE A C 1
ATOM 3562 O O . ILE A 1 430 ? 12.377 -13.819 37.045 1.00 69.19 430 ILE A O 1
ATOM 3566 N N . ARG A 1 431 ? 12.029 -11.648 37.435 1.00 68.06 431 ARG A N 1
ATOM 3567 C CA . ARG A 1 431 ? 12.919 -11.174 36.374 1.00 68.06 431 ARG A CA 1
ATOM 3568 C C . ARG A 1 431 ? 14.360 -11.607 36.624 1.00 68.06 431 ARG A C 1
ATOM 3570 O O . ARG A 1 431 ? 14.996 -12.063 35.682 1.00 68.06 431 ARG A O 1
ATOM 3577 N N . GLY A 1 432 ? 14.858 -11.486 37.853 1.00 75.00 432 GLY A N 1
ATOM 3578 C CA . GLY A 1 432 ? 16.183 -11.946 38.264 1.00 75.00 432 GLY A CA 1
ATOM 3579 C C . GLY A 1 432 ? 16.312 -13.458 38.128 1.00 75.00 432 GLY A C 1
ATOM 3580 O O . GLY A 1 432 ? 17.205 -13.937 37.447 1.00 75.00 432 GLY A O 1
ATOM 3581 N N . HIS A 1 433 ? 15.336 -14.211 38.631 1.00 83.31 433 HIS A N 1
ATOM 3582 C CA . HIS A 1 433 ? 15.289 -15.667 38.530 1.00 83.31 433 HIS A CA 1
ATOM 3583 C C . HIS A 1 433 ? 15.198 -16.159 37.073 1.00 83.31 433 HIS A C 1
ATOM 3585 O O . HIS A 1 433 ? 15.847 -17.134 36.700 1.00 83.31 433 HIS A O 1
ATOM 3591 N N . VAL A 1 434 ? 14.433 -15.470 36.221 1.00 74.88 434 VAL A N 1
ATOM 3592 C CA . VAL A 1 434 ? 14.357 -15.732 34.775 1.00 74.88 434 VAL A CA 1
ATOM 3593 C C . VAL A 1 434 ? 15.664 -15.367 34.079 1.00 74.88 434 VAL A C 1
ATOM 3595 O O . VAL A 1 434 ? 16.036 -16.059 33.140 1.00 74.88 434 VAL A O 1
ATOM 3598 N N . TYR A 1 435 ? 16.376 -14.330 34.525 1.00 73.56 435 TYR A N 1
ATOM 3599 C CA . TYR A 1 435 ? 17.699 -13.985 34.001 1.00 73.56 435 TYR A CA 1
ATOM 3600 C C . TYR A 1 435 ? 18.763 -15.012 34.407 1.00 73.56 435 TYR A C 1
ATOM 3602 O O . TYR A 1 435 ? 19.491 -15.513 33.550 1.00 73.56 435 TYR A O 1
ATOM 3610 N N . ASP A 1 436 ? 18.817 -15.375 35.685 1.00 84.19 436 ASP A N 1
ATOM 3611 C CA . ASP A 1 436 ? 19.826 -16.274 36.250 1.00 84.19 436 ASP A CA 1
ATOM 3612 C C . ASP A 1 436 ? 19.636 -17.720 35.777 1.00 84.19 436 ASP A C 1
ATOM 3614 O O . ASP A 1 436 ? 20.603 -18.442 35.528 1.00 84.19 436 ASP A O 1
ATOM 3618 N N . HIS A 1 437 ? 18.385 -18.137 35.568 1.00 83.88 437 HIS A N 1
ATOM 3619 C CA . HIS A 1 437 ? 18.039 -19.448 35.017 1.00 83.88 437 HIS A CA 1
ATOM 3620 C C . HIS A 1 437 ? 17.543 -19.371 33.572 1.00 83.88 437 HIS A C 1
ATOM 3622 O O . HIS A 1 437 ? 16.875 -20.298 33.104 1.00 83.88 437 HIS A O 1
ATOM 3628 N N . PHE A 1 438 ? 17.901 -18.306 32.844 1.00 77.06 438 PHE A N 1
ATOM 3629 C CA . PHE A 1 438 ? 17.474 -18.072 31.461 1.00 77.06 438 PHE A CA 1
ATOM 3630 C C . PHE A 1 438 ? 17.696 -19.301 30.587 1.00 77.06 438 PHE A C 1
ATOM 3632 O O . PHE A 1 438 ? 16.792 -19.723 29.877 1.00 77.06 438 PHE A O 1
ATOM 3639 N N . TRP A 1 439 ? 18.864 -19.935 30.700 1.00 81.06 439 TRP A N 1
ATOM 3640 C CA . TRP A 1 439 ? 19.184 -21.138 29.935 1.00 81.06 439 TRP A CA 1
ATOM 3641 C C . TRP A 1 439 ? 18.293 -22.333 30.281 1.00 81.06 439 TRP A C 1
ATOM 3643 O O . TRP A 1 439 ? 17.920 -23.083 29.386 1.00 81.06 439 TRP A O 1
ATOM 3653 N N . CYS A 1 440 ? 17.894 -22.497 31.543 1.00 83.19 440 CYS A N 1
ATOM 3654 C CA . CYS A 1 440 ? 16.989 -23.571 31.952 1.00 83.19 440 CYS A CA 1
ATOM 3655 C C . CYS A 1 440 ? 15.577 -23.336 31.390 1.00 83.19 440 CYS A C 1
ATOM 3657 O O . CYS A 1 440 ? 14.996 -24.228 30.773 1.00 83.19 440 CYS A O 1
ATOM 3659 N N . TYR A 1 441 ? 15.061 -22.108 31.512 1.00 77.88 441 TYR A N 1
ATOM 3660 C CA . TYR A 1 441 ? 13.756 -21.728 30.966 1.00 77.88 441 TYR A CA 1
ATOM 3661 C C . TYR A 1 441 ? 13.723 -21.743 29.440 1.00 77.88 441 TYR A C 1
ATOM 3663 O O . TYR A 1 441 ? 12.749 -22.216 28.861 1.00 77.88 441 TYR A O 1
ATOM 3671 N N . PHE A 1 442 ? 14.794 -21.297 28.789 1.00 71.38 442 PHE A N 1
ATOM 3672 C CA . PHE A 1 442 ? 14.956 -21.359 27.344 1.00 71.38 442 PHE A CA 1
ATOM 3673 C C . PHE A 1 442 ? 15.003 -22.810 26.857 1.00 71.38 442 PHE A C 1
ATOM 3675 O O . PHE A 1 442 ? 14.297 -23.150 25.916 1.00 71.38 442 PHE A O 1
ATOM 3682 N N . CYS A 1 443 ? 15.735 -23.701 27.532 1.00 82.50 443 CYS A N 1
ATOM 3683 C CA . CYS A 1 443 ? 15.735 -25.128 27.204 1.00 82.50 443 CYS A CA 1
ATOM 3684 C C . CYS A 1 443 ? 14.356 -25.773 27.414 1.00 82.50 443 CYS A C 1
ATOM 3686 O O . CYS A 1 443 ? 13.883 -26.481 26.528 1.00 82.50 443 CYS A O 1
ATOM 3688 N N . CYS A 1 444 ? 13.666 -25.495 28.526 1.00 82.94 444 CYS A N 1
ATOM 3689 C CA . CYS A 1 444 ? 12.292 -25.959 28.751 1.00 82.94 444 CYS A CA 1
ATOM 3690 C C . CYS A 1 444 ? 11.323 -25.427 27.684 1.00 82.94 444 CYS A C 1
ATOM 3692 O O . CYS A 1 444 ? 10.502 -26.185 27.172 1.00 82.94 444 CYS A O 1
ATOM 3694 N N . PHE A 1 445 ? 11.443 -24.152 27.307 1.00 77.25 445 PHE A N 1
ATOM 3695 C CA . PHE A 1 445 ? 10.672 -23.544 26.227 1.00 77.25 445 PHE A CA 1
ATOM 3696 C C . PHE A 1 445 ? 10.963 -24.218 24.886 1.00 77.25 445 PHE A C 1
ATOM 3698 O O . PHE A 1 445 ? 10.023 -24.587 24.196 1.00 77.25 445 PHE A O 1
ATOM 3705 N N . MET A 1 446 ? 12.230 -24.458 24.540 1.00 79.94 446 MET A N 1
ATOM 3706 C CA . MET A 1 446 ? 12.610 -25.150 23.307 1.00 79.94 446 MET A CA 1
ATOM 3707 C C . MET A 1 446 ? 12.111 -26.598 23.290 1.00 79.94 446 MET A C 1
ATOM 3709 O O . MET A 1 446 ? 11.638 -27.056 22.254 1.00 79.94 446 MET A O 1
ATOM 3713 N N . ILE A 1 447 ? 12.128 -27.309 24.422 1.00 82.38 447 ILE A N 1
ATOM 3714 C CA . ILE A 1 447 ? 11.561 -28.662 24.541 1.00 82.38 447 ILE A CA 1
ATOM 3715 C C . ILE A 1 447 ? 10.041 -28.628 24.351 1.00 82.38 447 ILE A C 1
ATOM 3717 O O . ILE A 1 447 ? 9.519 -29.394 23.548 1.00 82.38 447 ILE A O 1
ATOM 3721 N N . LEU A 1 448 ? 9.325 -27.724 25.027 1.00 73.12 448 LEU A N 1
ATOM 3722 C CA . LEU A 1 448 ? 7.872 -27.576 24.880 1.00 73.12 448 LEU A CA 1
ATOM 3723 C C . LEU A 1 448 ? 7.474 -27.117 23.473 1.00 73.12 448 LEU A C 1
ATOM 3725 O O . LEU A 1 448 ? 6.507 -27.627 22.919 1.00 73.12 448 LEU A O 1
ATOM 3729 N N . PHE A 1 449 ? 8.240 -26.208 22.872 1.00 67.31 449 PHE A N 1
ATOM 3730 C CA . PHE A 1 449 ? 8.080 -25.751 21.494 1.00 67.31 449 PHE A CA 1
ATOM 3731 C C . PHE A 1 449 ? 8.326 -26.887 20.497 1.00 67.31 449 PHE A C 1
ATOM 3733 O O . PHE A 1 449 ? 7.574 -27.039 19.540 1.00 67.31 449 PHE A O 1
ATOM 3740 N N . THR A 1 450 ? 9.312 -27.748 20.757 1.00 74.06 450 THR A N 1
ATOM 3741 C CA . THR A 1 450 ? 9.583 -28.932 19.933 1.00 74.06 450 THR A CA 1
ATOM 3742 C C . THR A 1 450 ? 8.493 -29.992 20.109 1.00 74.06 450 THR A C 1
ATOM 3744 O O . THR A 1 450 ? 8.031 -30.542 19.118 1.00 74.06 450 THR A O 1
ATOM 3747 N N . ILE A 1 451 ? 8.002 -30.241 21.331 1.00 77.06 451 ILE A N 1
ATOM 3748 C CA . ILE A 1 451 ? 6.841 -31.117 21.585 1.00 77.06 451 ILE A CA 1
ATOM 3749 C C . ILE A 1 451 ? 5.597 -30.569 20.878 1.00 77.06 451 ILE A C 1
ATOM 3751 O O . ILE A 1 451 ? 4.850 -31.333 20.273 1.00 77.06 451 ILE A O 1
ATOM 3755 N N . TRP A 1 452 ? 5.394 -29.251 20.906 1.00 68.50 452 TRP A N 1
ATOM 3756 C CA . TRP A 1 452 ? 4.304 -28.579 20.206 1.00 68.50 452 TRP A CA 1
ATOM 3757 C C . TRP A 1 452 ? 4.424 -28.731 18.681 1.00 68.50 452 TRP A C 1
ATOM 3759 O O . TRP A 1 452 ? 3.472 -29.186 18.049 1.00 68.50 452 TRP A O 1
ATOM 3769 N N . LEU A 1 453 ? 5.598 -28.476 18.094 1.00 66.12 453 LEU A N 1
ATOM 3770 C CA . LEU A 1 453 ? 5.876 -28.728 16.672 1.00 66.12 453 LEU A CA 1
ATOM 3771 C C . LEU A 1 453 ? 5.686 -30.202 16.289 1.00 66.12 453 LEU A C 1
ATOM 3773 O O . LEU A 1 453 ? 5.113 -30.502 15.243 1.00 66.12 453 LEU A O 1
ATOM 3777 N N . ILE A 1 454 ? 6.117 -31.131 17.145 1.00 72.06 454 ILE A N 1
ATOM 3778 C CA . ILE A 1 454 ? 5.899 -32.565 16.947 1.00 72.06 454 ILE A CA 1
ATOM 3779 C C . ILE A 1 454 ? 4.401 -32.872 17.007 1.00 72.06 454 ILE A C 1
ATOM 3781 O O . ILE A 1 454 ? 3.923 -33.582 16.141 1.00 72.06 454 ILE A O 1
ATOM 3785 N N . SER A 1 455 ? 3.631 -32.303 17.941 1.00 69.69 455 SER A N 1
ATOM 3786 C CA . SER A 1 455 ? 2.173 -32.501 18.037 1.00 69.69 455 SER A CA 1
ATOM 3787 C C . SER A 1 455 ? 1.372 -31.892 16.884 1.00 69.69 455 SER A C 1
ATOM 3789 O O . SER A 1 455 ? 0.337 -32.438 16.516 1.00 69.69 455 SER A O 1
ATOM 3791 N N . LEU A 1 456 ? 1.858 -30.802 16.281 1.00 59.09 456 LEU A N 1
ATOM 3792 C CA . LEU A 1 456 ? 1.293 -30.244 15.050 1.00 59.09 456 LEU A CA 1
ATOM 3793 C C . LEU A 1 456 ? 1.551 -31.164 13.848 1.00 59.09 456 LEU A C 1
ATOM 3795 O O . LEU A 1 456 ? 0.697 -31.279 12.973 1.00 59.09 456 LEU A O 1
ATOM 3799 N N . ASN A 1 457 ? 2.697 -31.851 13.835 1.00 53.72 457 ASN A N 1
ATOM 3800 C CA . ASN A 1 457 ? 3.060 -32.828 12.804 1.00 53.72 457 ASN A CA 1
ATOM 3801 C C . ASN A 1 457 ? 2.566 -34.256 13.105 1.00 53.72 457 ASN A C 1
ATOM 3803 O O . ASN A 1 457 ? 2.534 -35.107 12.216 1.00 53.72 457 ASN A O 1
ATOM 3807 N N . TRP A 1 458 ? 2.137 -34.534 14.336 1.00 45.22 458 TRP A N 1
ATOM 3808 C CA . TRP A 1 458 ? 1.576 -35.812 14.760 1.00 45.22 458 TRP A CA 1
ATOM 3809 C C . TRP A 1 458 ? 0.072 -35.806 14.515 1.00 45.22 458 TRP A C 1
ATOM 3811 O O . TRP A 1 458 ? -0.738 -35.777 15.438 1.00 45.22 458 TRP A O 1
ATOM 3821 N N . CYS A 1 459 ? -0.318 -35.862 13.246 1.00 42.12 459 CYS A N 1
ATOM 3822 C CA . CYS A 1 459 ? -1.654 -36.316 12.896 1.00 42.12 459 CYS A CA 1
ATOM 3823 C C . CYS A 1 459 ? -1.627 -37.855 12.896 1.00 42.12 459 CYS A C 1
ATOM 3825 O O . CYS A 1 459 ? -0.981 -38.445 12.025 1.00 42.12 459 CYS A O 1
ATOM 3827 N N . PRO A 1 460 ? -2.286 -38.558 13.839 1.00 42.16 460 PRO A N 1
ATOM 3828 C CA . PRO A 1 460 ? -2.482 -39.985 13.686 1.00 42.16 460 PRO A CA 1
ATOM 3829 C C . PRO A 1 460 ? -3.391 -40.169 12.473 1.00 42.16 460 PRO A C 1
ATOM 3831 O O . PRO A 1 460 ? -4.548 -39.746 12.486 1.00 42.16 460 PRO A O 1
ATOM 3834 N N . SER A 1 461 ? -2.865 -40.805 11.426 1.00 49.88 461 SER A N 1
ATOM 3835 C CA . SER A 1 461 ? -3.666 -41.364 10.341 1.00 49.88 461 SER A CA 1
ATOM 3836 C C . SER A 1 461 ? -4.747 -42.257 10.951 1.00 49.88 461 SER A C 1
ATOM 3838 O O . SER A 1 461 ? -4.503 -43.393 11.358 1.00 49.88 461 SER A O 1
ATOM 3840 N N . SER A 1 462 ? -5.950 -41.708 11.084 1.00 34.44 462 SER A N 1
ATOM 3841 C CA . SER A 1 462 ? -7.086 -42.362 11.714 1.00 34.44 462 SER A CA 1
ATOM 3842 C C . SER A 1 462 ? -8.263 -42.340 10.751 1.00 34.44 462 SER A C 1
ATOM 3844 O O . SER A 1 462 ? -9.116 -41.460 10.777 1.00 34.44 462 SER A O 1
ATOM 3846 N N . LYS A 1 463 ? -8.277 -43.397 9.935 1.00 36.31 463 LYS A N 1
ATOM 3847 C CA . LYS A 1 463 ? -9.448 -44.107 9.408 1.00 36.31 463 LYS A CA 1
ATOM 3848 C C . LYS A 1 463 ? -10.435 -43.302 8.556 1.00 36.31 463 LYS A C 1
ATOM 3850 O O . LYS A 1 463 ? -11.399 -42.711 9.031 1.00 36.31 463 LYS A O 1
ATOM 3855 N N . LYS A 1 464 ? -10.282 -43.516 7.243 1.00 40.34 464 LYS A N 1
ATOM 3856 C CA . LYS A 1 464 ? -11.378 -43.622 6.269 1.00 40.34 464 LYS A CA 1
ATOM 3857 C C . LYS A 1 464 ? -12.580 -44.352 6.888 1.00 40.34 464 LYS A C 1
ATOM 3859 O O . LYS A 1 464 ? -12.532 -45.565 7.077 1.00 40.34 464 LYS A O 1
ATOM 3864 N N . SER A 1 465 ? -13.662 -43.623 7.126 1.00 30.78 465 SER A N 1
ATOM 3865 C CA . SER A 1 465 ? -15.003 -44.186 7.232 1.00 30.78 465 SER A CA 1
ATOM 3866 C C . SER A 1 465 ? -15.706 -43.933 5.902 1.00 30.78 465 SER A C 1
ATOM 3868 O O . SER A 1 465 ? -16.034 -42.798 5.561 1.00 30.78 465 SER A O 1
ATOM 3870 N N . LYS A 1 466 ? -15.860 -45.002 5.115 1.00 40.12 466 LYS A N 1
ATOM 3871 C CA . LYS A 1 466 ? -16.813 -45.068 4.007 1.00 40.12 466 LYS A CA 1
ATOM 3872 C C . LYS A 1 466 ? -18.214 -44.942 4.603 1.00 40.12 466 LYS A C 1
ATOM 3874 O O . LYS A 1 466 ? -18.605 -45.812 5.376 1.00 40.12 466 LYS A O 1
ATOM 3879 N N . PHE A 1 467 ? -18.983 -43.948 4.177 1.00 26.27 467 PHE A N 1
ATOM 3880 C CA . PHE A 1 467 ? -20.433 -44.073 4.196 1.00 26.27 467 PHE A CA 1
ATOM 3881 C C . PHE A 1 467 ? -21.003 -43.478 2.914 1.00 26.27 467 PHE A C 1
ATOM 3883 O O . PHE A 1 467 ? -21.009 -42.269 2.704 1.00 26.27 467 PHE A O 1
ATOM 3890 N N . ASP A 1 468 ? -21.398 -44.387 2.035 1.00 30.72 468 ASP A N 1
ATOM 3891 C CA . ASP A 1 468 ? -22.130 -44.153 0.804 1.00 30.72 468 ASP A CA 1
ATOM 3892 C C . ASP A 1 468 ? -23.549 -44.671 1.046 1.00 30.72 468 ASP A C 1
ATOM 3894 O O . ASP A 1 468 ? -23.686 -45.839 1.409 1.00 30.72 468 ASP A O 1
ATOM 3898 N N . TRP A 1 469 ? -24.571 -43.824 0.882 1.00 28.16 469 TRP A N 1
ATOM 3899 C CA . TRP A 1 469 ? -25.763 -44.200 0.115 1.00 28.16 469 TRP A CA 1
ATOM 3900 C C . TRP A 1 469 ? -26.719 -43.022 -0.154 1.00 28.16 469 TRP A C 1
ATOM 3902 O O . TRP A 1 469 ? -27.334 -42.462 0.746 1.00 28.16 469 TRP A O 1
ATOM 3912 N N . SER A 1 470 ? -26.879 -42.735 -1.449 1.00 29.73 470 SER A N 1
ATOM 3913 C CA . SER A 1 470 ? -28.157 -42.765 -2.182 1.00 29.73 470 SER A CA 1
ATOM 3914 C C . SER A 1 470 ? -29.354 -41.899 -1.729 1.00 29.73 470 SER A C 1
ATOM 3916 O O . SER A 1 470 ? -30.106 -42.252 -0.826 1.00 29.73 470 SER A O 1
ATOM 3918 N N . LYS A 1 471 ? -29.628 -40.881 -2.563 1.00 35.25 471 LYS A N 1
ATOM 3919 C CA . LYS A 1 471 ? -30.931 -40.463 -3.142 1.00 35.25 471 LYS A CA 1
ATOM 3920 C C . LYS A 1 471 ? -32.216 -40.645 -2.307 1.00 35.25 471 LYS A C 1
ATOM 3922 O O . LYS A 1 471 ? -32.740 -41.751 -2.210 1.00 35.25 471 LYS A O 1
ATOM 3927 N N . LYS A 1 472 ? -32.897 -39.518 -2.062 1.00 28.31 472 LYS A N 1
ATOM 3928 C CA . LYS A 1 472 ? -34.292 -39.320 -2.505 1.00 28.31 472 LYS A CA 1
ATOM 3929 C C . LYS A 1 472 ? -34.608 -37.833 -2.713 1.00 28.31 472 LYS A C 1
ATOM 3931 O O . LYS A 1 472 ? -34.395 -37.012 -1.831 1.00 28.31 472 LYS A O 1
ATOM 3936 N N . LYS A 1 473 ? -35.058 -37.528 -3.933 1.00 35.59 473 LYS A N 1
ATOM 3937 C CA . LYS A 1 473 ? -35.806 -36.327 -4.326 1.00 35.59 473 LYS A CA 1
ATOM 3938 C C . LYS A 1 473 ? -37.187 -36.431 -3.687 1.00 35.59 473 LYS A C 1
ATOM 3940 O O . LYS A 1 473 ? -37.783 -37.487 -3.855 1.00 35.59 473 LYS A O 1
ATOM 3945 N N . ASP A 1 474 ? -37.693 -35.352 -3.104 1.00 30.78 474 ASP A N 1
ATOM 3946 C CA . ASP A 1 474 ? -39.133 -35.119 -3.013 1.00 30.78 474 ASP A CA 1
ATOM 3947 C C . ASP A 1 474 ? -39.416 -33.637 -3.295 1.00 30.78 474 ASP A C 1
ATOM 3949 O O . ASP A 1 474 ? -38.920 -32.738 -2.613 1.00 30.78 474 ASP A O 1
ATOM 3953 N N . ASP A 1 475 ? -40.158 -33.423 -4.383 1.00 32.66 475 ASP A N 1
ATOM 3954 C CA . ASP A 1 475 ? -40.749 -32.161 -4.816 1.00 32.66 475 ASP A CA 1
ATOM 3955 C C . ASP A 1 475 ? -41.866 -31.763 -3.841 1.00 32.66 475 ASP A C 1
ATOM 3957 O O . ASP A 1 475 ? -42.737 -32.580 -3.539 1.00 32.66 475 ASP A O 1
ATOM 3961 N N . PHE A 1 476 ? -41.913 -30.498 -3.414 1.00 29.03 476 PHE A N 1
ATOM 3962 C CA . PHE A 1 476 ? -43.100 -29.944 -2.758 1.00 29.03 476 PHE A CA 1
ATOM 3963 C C . PHE A 1 476 ? -43.711 -28.844 -3.630 1.00 29.03 476 PHE A C 1
ATOM 3965 O O . PHE A 1 476 ? -43.189 -27.734 -3.741 1.00 29.03 476 PHE A O 1
ATOM 3972 N N . LYS A 1 477 ? -44.819 -29.206 -4.285 1.00 28.80 477 LYS A N 1
ATOM 3973 C CA . LYS A 1 477 ? -45.748 -28.308 -4.978 1.00 28.80 477 LYS A CA 1
ATOM 3974 C C . LYS A 1 477 ? -46.471 -27.426 -3.961 1.00 28.80 477 LYS A C 1
ATOM 3976 O O . LYS A 1 477 ? -46.926 -27.913 -2.930 1.00 28.80 477 LYS A O 1
ATOM 3981 N N . MET A 1 478 ? -46.634 -26.150 -4.304 1.00 33.06 478 MET A N 1
ATOM 3982 C CA . MET A 1 478 ? -47.637 -25.282 -3.694 1.00 33.06 478 MET A CA 1
ATOM 3983 C C . MET A 1 478 ? -48.992 -25.516 -4.365 1.00 33.06 478 MET A C 1
ATOM 3985 O O . MET A 1 478 ? -49.098 -25.384 -5.582 1.00 33.06 478 MET A O 1
ATOM 3989 N N . GLU A 1 479 ? -50.017 -25.787 -3.565 1.00 30.92 479 GLU A N 1
ATOM 3990 C CA . GLU A 1 479 ? -51.422 -25.597 -3.926 1.00 30.92 479 GLU A CA 1
ATOM 3991 C C . GLU A 1 479 ? -52.126 -24.906 -2.756 1.00 30.92 479 GLU A C 1
ATOM 3993 O O . GLU A 1 479 ? -51.882 -25.218 -1.589 1.00 30.92 479 GLU A O 1
ATOM 3998 N N . GLY A 1 480 ? -52.908 -23.883 -3.098 1.00 30.09 480 GLY A N 1
ATOM 3999 C CA . GLY A 1 480 ? -53.624 -23.026 -2.164 1.00 30.09 480 GLY A CA 1
ATOM 4000 C C . GLY A 1 480 ? -54.915 -23.643 -1.635 1.00 30.09 480 GLY A C 1
ATOM 4001 O O . GLY A 1 480 ? -55.419 -24.631 -2.163 1.00 30.09 480 GLY A O 1
ATOM 4002 N N . GLY A 1 481 ? -55.458 -22.998 -0.604 1.00 28.81 481 GLY A N 1
ATOM 4003 C CA . GLY A 1 481 ? -56.759 -23.320 -0.029 1.00 28.81 481 GLY A CA 1
ATOM 4004 C C . GLY A 1 481 ? -56.897 -22.820 1.407 1.00 28.81 481 GLY A C 1
ATOM 4005 O O . GLY A 1 481 ? -56.631 -23.574 2.330 1.00 28.81 481 GLY A O 1
ATOM 4006 N N . ASP A 1 482 ? -57.272 -21.545 1.530 1.00 26.44 482 ASP A N 1
ATOM 4007 C CA . ASP A 1 482 ? -58.308 -20.982 2.411 1.00 26.44 482 ASP A CA 1
ATOM 4008 C C . ASP A 1 482 ? -58.356 -21.185 3.947 1.00 26.44 482 ASP A C 1
ATOM 4010 O O . ASP A 1 482 ? -58.199 -22.278 4.480 1.00 26.44 482 ASP A O 1
ATOM 4014 N N . LEU A 1 483 ? -58.794 -20.074 4.583 1.00 25.56 483 LEU A N 1
ATOM 4015 C CA . LEU A 1 483 ? -59.487 -19.919 5.884 1.00 25.56 483 LEU A CA 1
ATOM 4016 C C . LEU A 1 483 ? -58.591 -19.965 7.146 1.00 25.56 483 LEU A C 1
ATOM 4018 O O . LEU A 1 483 ? -57.708 -20.797 7.269 1.00 25.56 483 LEU A O 1
ATOM 4022 N N . GLU A 1 484 ? -58.720 -19.122 8.174 1.00 25.28 484 GLU A N 1
ATOM 4023 C CA . GLU A 1 484 ? -59.649 -18.041 8.517 1.00 25.28 484 GLU A CA 1
ATOM 4024 C C . GLU A 1 484 ? -59.027 -17.242 9.686 1.00 25.28 484 GLU A C 1
ATOM 4026 O O . GLU A 1 484 ? -58.259 -17.779 10.488 1.00 25.28 484 GLU A O 1
ATOM 4031 N N . TYR A 1 485 ? -59.352 -15.954 9.801 1.00 29.84 485 TYR A N 1
ATOM 4032 C CA . TYR A 1 485 ? -59.000 -15.110 10.948 1.00 29.84 485 TYR A CA 1
ATOM 4033 C C . TYR A 1 485 ? -59.866 -15.454 12.166 1.00 29.84 485 TYR A C 1
ATOM 4035 O O . TYR A 1 485 ? -61.084 -15.439 12.030 1.00 29.84 485 TYR A O 1
ATOM 4043 N N . GLN A 1 486 ? -59.286 -15.566 13.371 1.00 25.56 486 GLN A N 1
ATOM 4044 C CA . GLN A 1 486 ? -59.927 -15.052 14.593 1.00 25.56 486 GLN A CA 1
ATOM 4045 C C . GLN A 1 486 ? -58.969 -14.895 15.792 1.00 25.56 486 GLN A C 1
ATOM 4047 O O . GLN A 1 486 ? -58.232 -15.796 16.174 1.00 25.56 486 GLN A O 1
ATOM 4052 N N . HIS A 1 487 ? -59.018 -13.677 16.342 1.00 26.86 487 HIS A N 1
ATOM 4053 C CA . HIS A 1 487 ? -58.664 -13.177 17.676 1.00 26.86 487 HIS A CA 1
ATOM 4054 C C . HIS A 1 487 ? -58.277 -14.173 18.782 1.00 26.86 487 HIS A C 1
ATOM 4056 O O . HIS A 1 487 ? -59.029 -15.101 19.021 1.00 26.86 487 HIS A O 1
ATOM 4062 N N . VAL A 1 488 ? -57.272 -13.815 19.603 1.00 26.36 488 VAL A N 1
ATOM 4063 C CA . VAL A 1 488 ? -57.428 -13.509 21.050 1.00 26.36 488 VAL A CA 1
ATOM 4064 C C . VAL A 1 488 ? -56.267 -12.605 21.518 1.00 26.36 488 VAL A C 1
ATOM 4066 O O . VAL A 1 488 ? -55.099 -12.888 21.269 1.00 26.36 488 VAL A O 1
ATOM 4069 N N . LYS A 1 489 ? -56.621 -11.499 22.190 1.00 28.31 489 LYS A N 1
ATOM 4070 C CA . LYS A 1 489 ? -55.753 -10.637 23.015 1.00 28.31 489 LYS A CA 1
ATOM 4071 C C . LYS A 1 489 ? -55.456 -11.323 24.355 1.00 28.31 489 LYS A C 1
ATOM 4073 O O . LYS A 1 489 ? -56.406 -11.808 24.962 1.00 28.31 489 LYS A O 1
ATOM 4078 N N . ILE A 1 490 ? -54.220 -11.226 24.846 1.00 33.25 490 ILE A N 1
ATOM 4079 C CA . ILE A 1 490 ? -53.791 -10.475 26.050 1.00 33.25 490 ILE A CA 1
ATOM 4080 C C . ILE A 1 490 ? -52.333 -10.083 25.816 1.00 33.25 490 ILE A C 1
ATOM 4082 O O . ILE A 1 490 ? -51.569 -10.957 25.350 1.00 33.25 490 ILE A O 1
#

Radius of gyration: 33.51 Å; chains: 1; bounding box: 93×67×105 Å